Protein AF-0000000084576958 (afdb_homodimer)

Foldseek 3Di:
DWDKAKFFQQALQKCWVVLQQKFKFAAPCVPVVVPFAALRIKMKGAAADDAWTKIKHKAFADAWKKKKWWWFFAALQAAKKWKAKPNDIDTDGRPNDHGPHGPDIDTPDMDMRDHGGMMMMMMTQRGNDHSHRMDMTGMMMMIYQWAWDDKFFCPHPLKDAPPPDPPQWDFPPPPPSPDPQGFIQHLFKIKSFWWDFAQKKWWKHKDALQAFWKWKDKQRDIDDTRGTSHQDDQNPPGPPRDRPRPRGDIHIRIHDMHNGHDGTTMIMMIGQDGPDPRRRTHTTRMMTGTHHPPPPDPDDPPPPPPPPDDD/DWDKAKFFQQALQKCWVPLQQKFKFAAPCVPVVVPFDAQRIWMKGQQADDAWTKIKHKAFADAWKKKKWWWFFAALQAAKKWKAKPNDIDTDGRPNDHGPHGPDIDTPDMDMRDHGGMMMMMMTQRGDDRSHRMDMTGMMMMIYQWAWDDKFFCPHPLWDDPPPDPPLWDFCQPPPNPDRQRFTQHLWKIKSFWWDFAQKKWWKHKDAQQAFWKWKDKQRDIDDIRGTSHQDDQNPPGPPGDRPRPRGDIHIRIHDMHNGHDGTTMIMMIGQDGPDPRRRTHTTRMMTGTHHPPPPDPDDPPPPPPPDDDD

Structure (mmCIF, N/CA/C/O backbone):
data_AF-0000000084576958-model_v1
#
loop_
_entity.id
_entity.type
_entity.pdbx_description
1 polymer 'Uncharacterized protein'
#
loop_
_atom_site.group_PDB
_atom_site.id
_atom_site.type_symbol
_atom_site.label_atom_id
_atom_site.label_alt_id
_atom_site.label_comp_id
_atom_site.label_asym_id
_atom_site.label_entity_id
_atom_site.label_seq_id
_atom_site.pdbx_PDB_ins_code
_atom_site.Cartn_x
_atom_site.Cartn_y
_atom_site.Cartn_z
_atom_site.occupancy
_atom_site.B_iso_or_equiv
_atom_site.auth_seq_id
_atom_site.auth_comp_id
_atom_site.auth_asym_id
_atom_site.auth_atom_id
_atom_site.pdbx_PDB_model_num
ATOM 1 N N . MET A 1 1 ? 10.43 -6.953 -28.906 1 75 1 MET A N 1
ATOM 2 C CA . MET A 1 1 ? 9.852 -8.133 -28.266 1 75 1 MET A CA 1
ATOM 3 C C . MET A 1 1 ? 9.289 -7.777 -26.891 1 75 1 MET A C 1
ATOM 5 O O . MET A 1 1 ? 9.844 -6.934 -26.188 1 75 1 MET A O 1
ATOM 9 N N . PRO A 1 2 ? 8.117 -8.281 -26.594 1 83.69 2 PRO A N 1
ATOM 10 C CA . PRO A 1 2 ? 7.566 -7.992 -25.266 1 83.69 2 PRO A CA 1
ATOM 11 C C . PRO A 1 2 ? 8.492 -8.43 -24.141 1 83.69 2 PRO A C 1
ATOM 13 O O . PRO A 1 2 ? 9.312 -9.336 -24.312 1 83.69 2 PRO A O 1
ATOM 16 N N . VAL A 1 3 ? 8.508 -7.684 -23.172 1 89.81 3 VAL A N 1
ATOM 17 C CA . VAL A 1 3 ? 9.352 -8.031 -22.031 1 89.81 3 VAL A CA 1
ATOM 18 C C . VAL A 1 3 ? 8.555 -8.852 -21.016 1 89.81 3 VAL A C 1
ATOM 20 O O . VAL A 1 3 ? 7.359 -8.617 -20.828 1 89.81 3 VAL A O 1
ATOM 23 N N . ASN A 1 4 ? 9.227 -9.859 -20.469 1 92.62 4 ASN A N 1
ATOM 24 C CA . ASN A 1 4 ? 8.719 -10.641 -19.344 1 92.62 4 ASN A CA 1
ATOM 25 C C . ASN A 1 4 ? 9.391 -10.25 -18.031 1 92.62 4 ASN A C 1
ATOM 27 O O . ASN A 1 4 ? 10.617 -10.242 -17.938 1 92.62 4 ASN A O 1
ATOM 31 N N . VAL A 1 5 ? 8.57 -9.852 -17.078 1 94.5 5 VAL A N 1
ATOM 32 C CA . VAL A 1 5 ? 9.078 -9.469 -15.766 1 94.5 5 VAL A CA 1
ATOM 33 C C . VAL A 1 5 ? 8.695 -10.523 -14.734 1 94.5 5 VAL A C 1
ATOM 35 O O . VAL A 1 5 ? 7.52 -10.898 -14.625 1 94.5 5 VAL A O 1
ATOM 38 N N . THR A 1 6 ? 9.656 -10.984 -13.992 1 95.56 6 THR A N 1
ATOM 39 C CA . THR A 1 6 ? 9.43 -12.008 -12.977 1 95.56 6 THR A CA 1
ATOM 40 C C . THR A 1 6 ? 9.148 -11.367 -11.617 1 95.56 6 THR A C 1
ATOM 42 O O . THR A 1 6 ? 9.883 -10.477 -11.188 1 95.56 6 THR A O 1
ATOM 45 N N . VAL A 1 7 ? 8.07 -11.797 -10.992 1 96.06 7 VAL A N 1
ATOM 46 C CA . VAL A 1 7 ? 7.684 -11.398 -9.648 1 96.06 7 VAL A CA 1
ATOM 47 C C . VAL A 1 7 ? 7.836 -12.578 -8.688 1 96.06 7 VAL A C 1
ATOM 49 O O . VAL A 1 7 ? 7 -13.484 -8.672 1 96.06 7 VAL A O 1
ATOM 52 N N . SER A 1 8 ? 8.906 -12.555 -7.91 1 92.94 8 SER A N 1
ATOM 53 C CA . SER A 1 8 ? 9.125 -13.641 -6.957 1 92.94 8 SER A CA 1
ATOM 54 C C . SER A 1 8 ? 8.016 -13.68 -5.902 1 92.94 8 SER A C 1
ATOM 56 O O . SER A 1 8 ? 7.359 -12.672 -5.648 1 92.94 8 SER A O 1
ATOM 58 N N . HIS A 1 9 ? 7.883 -14.82 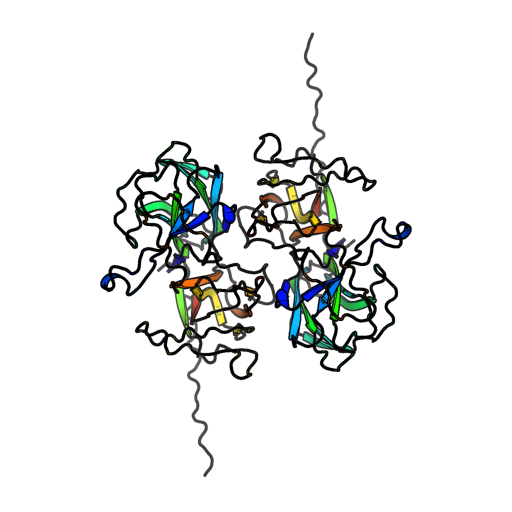-5.211 1 91.81 9 HIS A N 1
ATOM 59 C CA . HIS A 1 9 ? 6.879 -14.984 -4.164 1 91.81 9 HIS A CA 1
ATOM 60 C C . HIS A 1 9 ? 7.09 -13.984 -3.033 1 91.81 9 HIS A C 1
ATOM 62 O O . HIS A 1 9 ? 6.145 -13.648 -2.316 1 91.81 9 HIS A O 1
ATOM 68 N N . ALA A 1 10 ? 8.242 -13.477 -2.9 1 90.38 10 ALA A N 1
ATOM 69 C CA . ALA A 1 10 ? 8.57 -12.594 -1.784 1 90.38 10 ALA A CA 1
ATOM 70 C C . ALA A 1 10 ? 8.328 -11.133 -2.152 1 90.38 10 ALA A C 1
ATOM 72 O O . ALA A 1 10 ? 8.398 -10.25 -1.294 1 90.38 10 ALA A O 1
ATOM 73 N N . SER A 1 11 ? 8.062 -10.883 -3.418 1 93.94 11 SER A N 1
ATOM 74 C CA . SER A 1 11 ? 7.883 -9.508 -3.881 1 93.94 11 SER A CA 1
ATOM 75 C C . SER A 1 11 ? 6.707 -8.844 -3.176 1 93.94 11 SER A C 1
ATOM 77 O O . SER A 1 11 ? 5.66 -9.461 -2.973 1 93.94 11 SER A O 1
ATOM 79 N N . PRO A 1 12 ? 6.875 -7.539 -2.857 1 94.94 12 PRO A N 1
ATOM 80 C CA . PRO A 1 12 ? 5.75 -6.809 -2.262 1 94.94 12 PRO A CA 1
ATOM 81 C C . PRO A 1 12 ? 4.609 -6.574 -3.248 1 94.94 12 PRO A C 1
ATOM 83 O O . PRO A 1 12 ? 3.535 -6.109 -2.857 1 94.94 12 PRO A O 1
ATOM 86 N N . LEU A 1 13 ? 4.789 -6.898 -4.52 1 96.62 13 LEU A N 1
ATOM 87 C CA . LEU A 1 13 ? 3.754 -6.676 -5.52 1 96.62 13 LEU A CA 1
ATOM 88 C C . LEU A 1 13 ? 2.691 -7.77 -5.457 1 96.62 13 LEU A C 1
ATOM 90 O O . LEU A 1 13 ? 1.609 -7.621 -6.031 1 96.62 13 LEU A O 1
ATOM 94 N N . LEU A 1 14 ? 3.014 -8.883 -4.816 1 95.88 14 LEU A N 1
ATOM 95 C CA . LEU A 1 14 ? 2.004 -9.914 -4.59 1 95.88 14 LEU A CA 1
ATOM 96 C C . LEU A 1 14 ? 1.229 -9.641 -3.307 1 95.88 14 LEU A C 1
ATOM 98 O O . LEU A 1 14 ? 1.826 -9.422 -2.25 1 95.88 14 LEU A O 1
ATOM 102 N N . ASN A 1 15 ? -0.096 -9.625 -3.443 1 94.75 15 ASN A N 1
ATOM 103 C CA . ASN A 1 15 ? -0.963 -9.492 -2.277 1 94.75 15 ASN A CA 1
ATOM 104 C C . ASN A 1 15 ? -1.412 -10.844 -1.748 1 94.75 15 ASN A C 1
ATOM 106 O O . ASN A 1 15 ? -2.252 -11.508 -2.359 1 94.75 15 ASN A O 1
ATOM 110 N N . TYR A 1 16 ? -0.827 -11.289 -0.672 1 92.12 16 TYR A N 1
ATOM 111 C CA . TYR A 1 16 ? -1.307 -12.477 0.02 1 92.12 16 TYR A CA 1
ATOM 112 C C . TYR A 1 16 ? -2.449 -12.133 0.969 1 92.12 16 TYR A C 1
ATOM 114 O O . TYR A 1 16 ? -2.277 -11.336 1.895 1 92.12 16 TYR A O 1
ATOM 122 N N . ILE A 1 17 ? -3.555 -12.773 0.734 1 86.88 17 ILE A N 1
ATOM 123 C CA . ILE A 1 17 ? -4.758 -12.352 1.446 1 86.88 17 ILE A CA 1
ATOM 124 C C . ILE A 1 17 ? -5.414 -13.555 2.111 1 86.88 17 ILE A C 1
ATOM 126 O O . ILE A 1 17 ? -5.934 -14.445 1.428 1 86.88 17 ILE A O 1
ATOM 130 N N . PRO A 1 18 ? -5.59 -13.633 3.391 1 84.56 18 PRO A N 1
ATOM 131 C CA . PRO A 1 18 ? -4.812 -12.797 4.309 1 84.56 18 PRO A CA 1
ATOM 132 C C . PRO A 1 18 ? -3.352 -13.234 4.41 1 84.56 18 PRO A C 1
ATOM 134 O O . PRO A 1 18 ? -3.047 -14.422 4.238 1 84.56 18 PRO A O 1
ATOM 137 N N . ARG A 1 19 ? -2.535 -12.297 4.703 1 84.75 19 ARG A N 1
ATOM 138 C CA . ARG A 1 19 ? -1.103 -12.578 4.719 1 84.75 19 ARG A CA 1
ATOM 139 C C . ARG A 1 19 ? -0.768 -13.672 5.727 1 84.75 19 ARG A C 1
ATOM 141 O O . ARG A 1 19 ? 0.13 -14.484 5.488 1 84.75 19 ARG A O 1
ATOM 148 N N . ASN A 1 20 ? -1.471 -13.703 6.848 1 78.62 20 ASN A N 1
ATOM 149 C CA . ASN A 1 20 ? -1.123 -14.648 7.906 1 78.62 20 ASN A CA 1
ATOM 150 C C . ASN A 1 20 ? -1.58 -16.062 7.57 1 78.62 20 ASN A C 1
ATOM 152 O O . ASN A 1 20 ? -1.316 -17 8.328 1 78.62 20 ASN A O 1
ATOM 156 N N . ALA A 1 21 ? -2.266 -16.234 6.465 1 82 21 ALA A N 1
ATOM 157 C CA . ALA A 1 21 ? -2.631 -17.578 5.992 1 82 21 ALA A CA 1
ATOM 158 C C . ALA A 1 21 ? -1.498 -18.203 5.184 1 82 21 ALA A C 1
ATOM 160 O O . ALA A 1 21 ? -1.593 -19.359 4.762 1 82 21 ALA A O 1
ATOM 161 N N . TRP A 1 22 ? -0.49 -17.469 4.973 1 84.69 22 TRP A N 1
ATOM 162 C CA . TRP A 1 22 ? 0.632 -17.922 4.152 1 84.69 22 TRP A CA 1
ATOM 163 C C . TRP A 1 22 ? 1.929 -17.922 4.953 1 84.69 22 TRP A C 1
ATOM 165 O O . TRP A 1 22 ? 2.092 -17.125 5.883 1 84.69 22 TRP A O 1
ATOM 175 N N . PHE A 1 23 ? 2.844 -18.734 4.582 1 81.06 23 PHE A N 1
ATOM 176 C CA . PHE A 1 23 ? 4.168 -18.734 5.188 1 81.06 23 PHE A CA 1
ATOM 177 C C . PHE A 1 23 ? 5.242 -19.062 4.156 1 81.06 23 PHE A C 1
ATOM 179 O O . PHE A 1 23 ? 4.953 -19.688 3.129 1 81.06 23 PHE A O 1
ATOM 186 N N . THR A 1 24 ? 6.383 -18.609 4.363 1 80.94 24 THR A N 1
ATOM 187 C CA . THR A 1 24 ? 7.523 -18.875 3.496 1 80.94 24 THR A CA 1
ATOM 188 C C . THR A 1 24 ? 8.156 -20.219 3.838 1 80.94 24 THR A C 1
ATOM 190 O O . THR A 1 24 ? 8.336 -20.547 5.016 1 80.94 24 THR A O 1
ATOM 193 N N . VAL A 1 25 ? 8.359 -21 2.834 1 76.81 25 VAL A N 1
ATOM 194 C CA . VAL A 1 25 ? 9.102 -22.25 2.971 1 76.81 25 VAL A CA 1
ATOM 195 C C . VAL A 1 25 ? 10.469 -22.125 2.312 1 76.81 25 VAL A C 1
ATOM 197 O O . VAL A 1 25 ? 10.57 -21.719 1.151 1 76.81 25 VAL A O 1
ATOM 200 N N . SER A 1 26 ? 11.445 -22.281 3.158 1 68.69 26 SER A N 1
ATOM 201 C CA . SER A 1 26 ? 12.805 -22.25 2.631 1 68.69 26 SER A CA 1
ATOM 202 C C . SER A 1 26 ? 13.57 -23.516 2.986 1 68.69 26 SER A C 1
ATOM 204 O O . SER A 1 26 ? 13.211 -24.219 3.934 1 68.69 26 SER A O 1
ATOM 206 N N . GLY A 1 27 ? 14.273 -24.328 2.156 1 57.44 27 GLY A N 1
ATOM 207 C CA . GLY A 1 27 ? 14.945 -25.594 2.391 1 57.44 27 GLY A CA 1
ATOM 208 C C . GLY A 1 27 ? 16.234 -25.453 3.18 1 57.44 27 GLY A C 1
ATOM 209 O O . GLY A 1 27 ? 16.812 -24.359 3.252 1 57.44 27 GLY A O 1
ATOM 210 N N . PRO A 1 28 ? 16.453 -26.609 4.094 1 48.25 28 PRO A N 1
ATOM 211 C CA . PRO A 1 28 ? 17.781 -26.703 4.684 1 48.25 28 PRO A CA 1
ATOM 212 C C . PRO A 1 28 ? 18.906 -26.531 3.652 1 48.25 28 PRO A C 1
ATOM 214 O O . PRO A 1 28 ? 18.734 -26.906 2.488 1 48.25 28 PRO A O 1
ATOM 217 N N . LEU A 1 29 ? 19.734 -25.453 3.91 1 44.41 29 LEU A N 1
ATOM 218 C CA . LEU A 1 29 ? 21.016 -25.406 3.229 1 44.41 29 LEU A CA 1
ATOM 219 C C . LEU A 1 29 ? 21.75 -26.734 3.34 1 44.41 29 LEU A C 1
ATOM 221 O O . LEU A 1 29 ? 22.953 -26.812 3.094 1 44.41 29 LEU A O 1
ATOM 225 N N . ASP A 1 30 ? 21.141 -27.703 3.842 1 39.72 30 ASP A N 1
ATOM 226 C CA . ASP A 1 30 ? 22.094 -28.797 4.039 1 39.72 30 ASP A CA 1
ATOM 227 C C . ASP A 1 30 ? 22.766 -29.188 2.725 1 39.72 30 ASP A C 1
ATOM 229 O O . ASP A 1 30 ? 23.719 -29.969 2.715 1 39.72 30 ASP A O 1
ATOM 233 N N . GLU A 1 31 ? 22.234 -29.469 1.744 1 36.69 31 GLU A N 1
ATOM 234 C CA . GLU A 1 31 ? 23.109 -29.781 0.626 1 36.69 31 GLU A CA 1
ATOM 235 C C . GLU A 1 31 ? 23.703 -28.531 -0.003 1 36.69 31 GLU A C 1
ATOM 237 O O . GLU A 1 31 ? 23 -27.812 -0.731 1 36.69 31 GLU A O 1
ATOM 242 N N . PRO A 1 32 ? 24.859 -28.078 0.489 1 38.81 32 PRO A N 1
ATOM 243 C CA . PRO A 1 32 ? 25.672 -26.906 0.122 1 38.81 32 PRO A CA 1
ATOM 244 C C . PRO A 1 32 ? 25.609 -26.594 -1.372 1 38.81 32 PRO A C 1
ATOM 246 O O . PRO A 1 32 ? 25.859 -25.453 -1.778 1 38.81 32 PRO A O 1
ATOM 249 N N . GLU A 1 33 ? 25.906 -27.656 -2.111 1 34.97 33 GLU A N 1
ATOM 250 C CA . GLU A 1 33 ? 26.234 -27.453 -3.52 1 34.97 33 GLU A CA 1
ATOM 251 C C . GLU A 1 33 ? 25.078 -26.766 -4.254 1 34.97 33 GLU A C 1
ATOM 253 O O . GLU A 1 33 ? 25.25 -26.312 -5.387 1 34.97 33 GLU A O 1
ATOM 258 N N . LEU A 1 34 ? 24.047 -27.172 -3.939 1 34.09 34 LEU A N 1
ATOM 259 C CA . LEU A 1 34 ? 22.984 -26.703 -4.82 1 34.09 34 LEU A CA 1
ATOM 260 C C . LEU A 1 34 ? 22.547 -25.297 -4.434 1 34.09 34 LEU A C 1
ATOM 262 O O . LEU A 1 34 ? 21.625 -24.734 -5.039 1 34.09 34 LEU A O 1
ATOM 266 N N . PHE A 1 35 ? 23.094 -24.781 -3.369 1 35.25 35 PHE A N 1
ATOM 267 C CA . PHE A 1 35 ? 22.469 -23.578 -2.822 1 35.25 35 PHE A CA 1
ATOM 268 C C . PHE A 1 35 ? 22.875 -22.344 -3.602 1 35.25 35 PHE A C 1
ATOM 270 O O . PHE A 1 35 ? 22.844 -21.219 -3.076 1 35.25 35 PHE A O 1
ATOM 277 N N . VAL A 1 36 ? 23.812 -22.516 -4.445 1 33.06 36 VAL A N 1
ATOM 278 C CA . VAL A 1 36 ? 24.219 -21.219 -4.98 1 33.06 36 VAL A CA 1
ATOM 279 C C . VAL A 1 36 ? 23 -20.312 -5.078 1 33.06 36 VAL A C 1
ATOM 281 O O . VAL A 1 36 ? 23.047 -19.156 -4.648 1 33.06 36 VAL A O 1
ATOM 284 N N . PHE A 1 37 ? 22.547 -20.25 -6.32 1 32.5 37 PHE A N 1
ATOM 285 C CA . PHE A 1 37 ? 21.875 -19.109 -6.914 1 32.5 37 PHE A CA 1
ATOM 286 C C . PHE A 1 37 ? 20.531 -18.859 -6.246 1 32.5 37 PHE A C 1
ATOM 288 O O . PHE A 1 37 ? 20.234 -17.734 -5.84 1 32.5 37 PHE A O 1
ATOM 295 N N . SER A 1 38 ? 19.5 -19.641 -6.871 1 39.19 38 SER A N 1
ATOM 296 C CA . SER A 1 38 ? 18.141 -19.188 -7.172 1 39.19 38 SER A CA 1
ATOM 297 C C . SER A 1 38 ? 17.312 -19.031 -5.898 1 39.19 38 SER A C 1
ATOM 299 O O . SER A 1 38 ? 17.719 -19.484 -4.828 1 39.19 38 SER A O 1
ATOM 301 N N . ASN A 1 39 ? 15.844 -18.781 -6.234 1 49.56 39 ASN A N 1
ATOM 302 C CA . ASN A 1 39 ? 14.492 -18.656 -5.691 1 49.56 39 ASN A CA 1
ATOM 303 C C . ASN A 1 39 ? 14.148 -19.828 -4.781 1 49.56 39 ASN A C 1
ATOM 305 O O . ASN A 1 39 ? 13.422 -20.75 -5.184 1 49.56 39 ASN A O 1
ATOM 309 N N . THR A 1 40 ? 14.945 -20.047 -3.77 1 62.09 40 THR A N 1
ATOM 310 C CA . THR A 1 40 ? 14.938 -21.219 -2.908 1 62.09 40 THR A CA 1
ATOM 311 C C . THR A 1 40 ? 13.789 -21.156 -1.902 1 62.09 40 THR A C 1
ATOM 313 O O . THR A 1 40 ? 13.852 -21.781 -0.84 1 62.09 40 THR A O 1
ATOM 316 N N . SER A 1 41 ? 13.023 -20.328 -2.16 1 78.06 41 SER A N 1
ATOM 317 C CA . SER A 1 41 ? 11.883 -20.281 -1.252 1 78.06 41 SER A CA 1
ATOM 318 C C . SER A 1 41 ? 10.578 -20.109 -2.016 1 78.06 41 SER A C 1
ATOM 320 O O . SER A 1 41 ? 10.586 -19.797 -3.207 1 78.06 41 SER A O 1
ATOM 322 N N . PHE A 1 42 ? 9.578 -20.516 -1.429 1 84.56 42 PHE A N 1
ATOM 323 C CA . PHE A 1 42 ? 8.227 -20.312 -1.941 1 84.56 42 PHE A CA 1
ATOM 324 C C . PHE A 1 42 ? 7.25 -20.031 -0.804 1 84.56 42 PHE A C 1
ATOM 326 O O . PHE A 1 42 ? 7.609 -20.141 0.37 1 84.56 42 PHE A O 1
ATOM 333 N N . HIS A 1 43 ? 6.086 -19.578 -1.16 1 88.19 43 HIS A N 1
ATOM 334 C CA . HIS A 1 43 ? 5.016 -19.453 -0.176 1 88.19 43 HIS A CA 1
ATOM 335 C C . HIS A 1 43 ? 4.043 -20.625 -0.268 1 88.19 43 HIS A C 1
ATOM 337 O O . HIS A 1 43 ? 3.74 -21.094 -1.364 1 88.19 43 HIS A O 1
ATOM 343 N N . ALA A 1 44 ? 3.607 -21.031 0.89 1 86.25 44 ALA A N 1
ATOM 344 C CA . ALA A 1 44 ? 2.582 -22.078 0.986 1 86.25 44 ALA A CA 1
ATOM 345 C C . ALA A 1 44 ? 1.479 -21.656 1.956 1 86.25 44 ALA A C 1
ATOM 347 O O . ALA A 1 44 ? 1.725 -20.922 2.91 1 86.25 44 ALA A O 1
ATOM 348 N N . THR A 1 45 ? 0.279 -22.125 1.608 1 85.88 45 THR A N 1
ATOM 349 C CA . THR A 1 45 ? -0.799 -21.906 2.566 1 85.88 45 THR A CA 1
ATOM 350 C C . THR A 1 45 ? -0.611 -22.781 3.803 1 85.88 45 THR A C 1
ATOM 352 O O . THR A 1 45 ? -0.02 -23.859 3.723 1 85.88 45 THR A O 1
ATOM 355 N N . ASN A 1 46 ? -1.096 -22.25 4.918 1 72.5 46 ASN A N 1
ATOM 356 C CA . ASN A 1 46 ? -1.048 -23.031 6.145 1 72.5 46 ASN A CA 1
ATOM 357 C C . ASN A 1 46 ? -2.125 -24.125 6.156 1 72.5 46 ASN A C 1
ATOM 359 O O . ASN A 1 46 ? -3.131 -24 5.449 1 72.5 46 ASN A O 1
ATOM 363 N N . GLY A 1 47 ? -1.601 -25.5 6.215 1 54.91 47 GLY A N 1
ATOM 364 C CA . GLY A 1 47 ? -2.441 -26.688 6.156 1 54.91 47 GLY A CA 1
ATOM 365 C C . GLY A 1 47 ? -3.918 -26.391 6.316 1 54.91 47 GLY A C 1
ATOM 366 O O . GLY A 1 47 ? -4.691 -26.516 5.363 1 54.91 47 GLY A O 1
ATOM 367 N N . THR A 1 48 ? -4.461 -26.75 7.578 1 46.75 48 THR A N 1
ATOM 368 C CA . THR A 1 48 ? -5.859 -26.906 7.953 1 46.75 48 THR A CA 1
ATOM 369 C C . THR A 1 48 ? -6.66 -25.656 7.59 1 46.75 48 THR A C 1
ATOM 371 O O . THR A 1 48 ? -7.844 -25.75 7.262 1 46.75 48 THR A O 1
ATOM 374 N N . SER A 1 49 ? -6.227 -24.594 8.086 1 44.94 49 SER A N 1
ATOM 375 C CA . SER A 1 49 ? -7.176 -23.594 8.555 1 44.94 49 SER A CA 1
ATOM 376 C C . SER A 1 49 ? -7.477 -22.562 7.465 1 44.94 49 SER A C 1
ATOM 378 O O . SER A 1 49 ? -8.375 -21.734 7.617 1 44.94 49 SER A O 1
ATOM 380 N N . ARG A 1 50 ? -6.918 -22.203 6.402 1 53.03 50 ARG A N 1
ATOM 381 C CA . ARG A 1 50 ? -7.586 -20.938 6.09 1 53.03 50 ARG A CA 1
ATOM 382 C C . ARG A 1 50 ? -8.109 -20.938 4.66 1 53.03 50 ARG A C 1
ATOM 384 O O . ARG A 1 50 ? -7.352 -20.719 3.713 1 53.03 50 ARG A O 1
ATOM 391 N N . ALA A 1 51 ? -9.18 -21.75 4.551 1 58.47 51 ALA A N 1
ATOM 392 C CA . ALA A 1 51 ? -10.125 -21.688 3.438 1 58.47 51 ALA A CA 1
ATOM 393 C C . ALA A 1 51 ? -10.219 -20.266 2.879 1 58.47 51 ALA A C 1
ATOM 395 O O . ALA A 1 51 ? -10.352 -19.297 3.637 1 58.47 51 ALA A O 1
ATOM 396 N N . ASN A 1 52 ? -9.789 -20.234 1.534 1 77.56 52 ASN A N 1
ATOM 397 C CA . ASN A 1 52 ? -10.031 -19.094 0.65 1 77.56 52 ASN A CA 1
ATOM 398 C C . ASN A 1 52 ? -8.852 -18.125 0.659 1 77.56 52 ASN A C 1
ATOM 400 O O . ASN A 1 52 ? -8.984 -16.984 0.212 1 77.56 52 ASN A O 1
ATOM 404 N N . ALA A 1 53 ? -7.629 -18.703 1.287 1 85.81 53 ALA A N 1
ATOM 405 C CA . ALA A 1 53 ? -6.449 -17.859 1.131 1 85.81 53 ALA A CA 1
ATOM 406 C C . ALA A 1 53 ? -6.176 -17.562 -0.342 1 85.81 53 ALA A C 1
ATOM 408 O O . ALA A 1 53 ? -6.316 -18.438 -1.194 1 85.81 53 ALA A O 1
ATOM 409 N N . SER A 1 54 ? -5.828 -16.359 -0.607 1 90.81 54 SER A N 1
ATOM 410 C CA . SER A 1 54 ? -5.641 -15.984 -2.002 1 90.81 54 SER A CA 1
ATOM 411 C C . SER A 1 54 ? -4.383 -15.141 -2.18 1 90.81 54 SER A C 1
ATOM 413 O O . SER A 1 54 ? -3.84 -14.609 -1.207 1 90.81 54 SER A O 1
ATOM 415 N N . VAL A 1 55 ? -3.834 -15.148 -3.283 1 93.88 55 VAL A N 1
ATOM 416 C CA . VAL A 1 55 ? -2.795 -14.219 -3.713 1 93.88 55 VAL A CA 1
ATOM 417 C C . VAL A 1 55 ? -3.248 -13.484 -4.973 1 93.88 55 VAL A C 1
ATOM 419 O O . VAL A 1 55 ? -3.809 -14.094 -5.887 1 93.88 55 VAL A O 1
ATOM 422 N N . ALA A 1 56 ? -3.15 -12.18 -4.992 1 95.38 56 ALA A N 1
ATOM 423 C CA . ALA A 1 56 ? -3.611 -11.352 -6.109 1 95.38 56 ALA A CA 1
ATOM 424 C C . ALA A 1 56 ? -2.484 -10.477 -6.645 1 95.38 56 ALA A C 1
ATOM 426 O O . ALA A 1 56 ? -1.591 -10.078 -5.895 1 95.38 56 ALA A O 1
ATOM 427 N N . PHE A 1 57 ? -2.512 -10.195 -7.922 1 96.94 57 PHE A N 1
ATOM 428 C CA . PHE A 1 57 ? -1.553 -9.367 -8.633 1 96.94 57 PHE A CA 1
ATOM 429 C C . PHE A 1 57 ? -2.229 -8.625 -9.781 1 96.94 57 PHE A C 1
ATOM 431 O O . PHE A 1 57 ? -3.062 -9.188 -10.492 1 96.94 57 PHE A O 1
ATOM 438 N N . SER A 1 58 ? -1.92 -7.332 -9.906 1 95.81 58 SER A N 1
ATOM 439 C CA . SER A 1 58 ? -2.412 -6.555 -11.031 1 95.81 58 SER A CA 1
ATOM 440 C C . SER A 1 58 ? -1.263 -5.957 -11.836 1 95.81 58 SER A C 1
ATOM 442 O O . SER A 1 58 ? -0.217 -5.621 -11.281 1 95.81 58 SER A O 1
ATOM 444 N N . TRP A 1 59 ? -1.471 -5.891 -13.102 1 93.38 59 TRP A N 1
ATOM 445 C CA . TRP A 1 59 ? -0.489 -5.27 -13.984 1 93.38 59 TRP A CA 1
ATOM 446 C C . TRP A 1 59 ? -1.166 -4.652 -15.203 1 93.38 59 TRP A C 1
ATOM 448 O O . TRP A 1 59 ? -2.34 -4.918 -15.469 1 93.38 59 TRP A O 1
ATOM 458 N N . TRP A 1 60 ? -0.44 -3.746 -15.789 1 88.62 60 TRP A N 1
ATOM 459 C CA . TRP A 1 60 ? -0.91 -3.152 -17.031 1 88.62 60 TRP A CA 1
ATOM 460 C C . TRP A 1 60 ? -0.347 -3.898 -18.25 1 88.62 60 TRP A C 1
ATOM 462 O O . TRP A 1 60 ? 0.872 -4.008 -18.391 1 88.62 60 TRP A O 1
ATOM 472 N N . GLY A 1 61 ? -1.304 -4.543 -18.969 1 82.19 61 GLY A N 1
ATOM 473 C CA . GLY A 1 61 ? -0.928 -5.117 -20.25 1 82.19 61 GLY A CA 1
ATOM 474 C C . GLY A 1 61 ? -0.927 -4.105 -21.375 1 82.19 61 GLY A C 1
ATOM 475 O O . GLY A 1 61 ? -1.901 -3.371 -21.562 1 82.19 61 GLY A O 1
ATOM 476 N N . THR A 1 62 ? 0.124 -3.949 -22.016 1 67.81 62 THR A N 1
ATOM 477 C CA . THR A 1 62 ? 0.243 -2.953 -23.078 1 67.81 62 THR A CA 1
ATOM 478 C C . THR A 1 62 ? -0.333 -3.486 -24.391 1 67.81 62 THR A C 1
ATOM 480 O O . THR A 1 62 ? -0.86 -4.598 -24.438 1 67.81 62 THR A O 1
ATOM 483 N N . VAL A 1 63 ? -0.213 -2.885 -25.5 1 61.41 63 VAL A N 1
ATOM 484 C CA . VAL A 1 63 ? -0.931 -2.781 -26.766 1 61.41 63 VAL A CA 1
ATOM 485 C C . VAL A 1 63 ? -1.088 -4.168 -27.375 1 61.41 63 VAL A C 1
ATOM 487 O O . VAL A 1 63 ? -2.129 -4.48 -27.969 1 61.41 63 VAL A O 1
ATOM 490 N N . SER A 1 64 ? -0.136 -4.91 -27.375 1 60.94 64 SER A N 1
ATOM 491 C CA . SER A 1 64 ? -0.35 -6.02 -28.297 1 60.94 64 SER A CA 1
ATOM 492 C C . SER A 1 64 ? -0.302 -7.359 -27.578 1 60.94 64 SER A C 1
ATOM 494 O O . SER A 1 64 ? -0.882 -8.344 -28.031 1 60.94 64 SER A O 1
ATOM 496 N N . HIS A 1 65 ? 0.315 -7.352 -26.531 1 68.56 65 HIS A N 1
ATOM 497 C CA . HIS A 1 65 ? 0.484 -8.656 -25.922 1 68.56 65 HIS A CA 1
ATOM 498 C C . HIS A 1 65 ? 0.598 -8.539 -24.406 1 68.56 65 HIS A C 1
ATOM 500 O O . HIS A 1 65 ? 1.352 -7.703 -23.891 1 68.56 65 HIS A O 1
ATOM 506 N N . ALA A 1 66 ? -0.39 -9.031 -23.766 1 82.19 66 ALA A N 1
ATOM 507 C CA . ALA A 1 66 ? -0.273 -9.203 -22.328 1 82.19 66 ALA A CA 1
ATOM 508 C C . ALA A 1 66 ? -0.482 -10.664 -21.922 1 82.19 66 ALA A C 1
ATOM 510 O O . ALA A 1 66 ? -1.262 -11.375 -22.562 1 82.19 66 ALA A O 1
ATOM 511 N N . GLY A 1 67 ? 0.431 -11.117 -21.094 1 93.19 67 GLY A N 1
ATOM 512 C CA . GLY A 1 67 ? 0.336 -12.477 -20.578 1 93.19 67 GLY A CA 1
ATOM 513 C C . GLY A 1 67 ? 0.766 -12.602 -19.125 1 93.19 67 GLY A C 1
ATOM 514 O O . GLY A 1 67 ? 1.338 -11.664 -18.562 1 93.19 67 GLY A O 1
ATOM 515 N N . VAL A 1 68 ? 0.37 -13.672 -18.562 1 96 68 VAL A N 1
ATOM 516 C CA . VAL A 1 68 ? 0.739 -13.969 -17.188 1 96 68 VAL A CA 1
ATOM 517 C C . VAL A 1 68 ? 0.939 -15.469 -17.016 1 96 68 VAL A C 1
ATOM 519 O O . VAL A 1 68 ? 0.204 -16.266 -17.594 1 96 68 VAL A O 1
ATOM 522 N N . TRP A 1 69 ? 1.963 -15.875 -16.312 1 96.19 69 TRP A N 1
ATOM 523 C CA . TRP A 1 69 ? 2.297 -17.25 -15.961 1 96.19 69 TRP A CA 1
ATOM 524 C C . TRP A 1 69 ? 2.555 -17.375 -14.461 1 96.19 69 TRP A C 1
ATOM 526 O O . TRP A 1 69 ? 3.395 -16.672 -13.906 1 96.19 69 TRP A O 1
ATOM 536 N N . LEU A 1 70 ? 1.79 -18.203 -13.867 1 96.06 70 LEU A N 1
ATOM 537 C CA . LEU A 1 70 ? 1.912 -18.438 -12.438 1 96.06 70 LEU A CA 1
ATOM 538 C C . LEU A 1 70 ? 2.545 -19.797 -12.156 1 96.06 70 LEU A C 1
ATOM 540 O O . LEU A 1 70 ? 2.139 -20.812 -12.734 1 96.06 70 LEU A O 1
ATOM 544 N N . TYR A 1 71 ? 3.504 -19.797 -11.219 1 93.5 71 TYR A N 1
ATOM 545 C CA . TYR A 1 71 ? 4.234 -21.016 -10.914 1 93.5 71 TYR A CA 1
ATOM 546 C C . TYR A 1 71 ? 4.168 -21.344 -9.422 1 93.5 71 TYR A C 1
ATOM 548 O O . TYR A 1 71 ? 4.219 -20.438 -8.586 1 93.5 71 TYR A O 1
ATOM 556 N N . GLY A 1 72 ? 4.023 -22.625 -9.102 1 90.88 72 GLY A N 1
ATOM 557 C CA . GLY A 1 72 ? 4.094 -23.141 -7.746 1 90.88 72 GLY A CA 1
ATOM 558 C C . GLY A 1 72 ? 4.953 -24.375 -7.625 1 90.88 72 GLY A C 1
ATOM 559 O O . GLY A 1 72 ? 5.363 -24.953 -8.633 1 90.88 72 GLY A O 1
ATOM 560 N N . ILE A 1 73 ? 5.266 -24.688 -6.363 1 84.75 73 ILE A N 1
ATOM 561 C CA . ILE A 1 73 ? 6.023 -25.891 -6.086 1 84.75 73 ILE A CA 1
ATOM 562 C C . ILE A 1 73 ? 5.062 -27.062 -5.867 1 84.75 73 ILE A C 1
ATOM 564 O O . ILE A 1 73 ? 4.18 -27 -5.008 1 84.75 73 ILE A O 1
ATOM 568 N N . PRO A 1 74 ? 5.219 -28.078 -6.672 1 83.62 74 PRO A N 1
ATOM 569 C CA . PRO A 1 74 ? 4.363 -29.25 -6.426 1 83.62 74 PRO A CA 1
ATOM 570 C C . PRO A 1 74 ? 4.68 -29.938 -5.102 1 83.62 74 PRO A C 1
ATOM 572 O O . PRO A 1 74 ? 5.848 -30.172 -4.781 1 83.62 74 PRO A O 1
ATOM 575 N N . LEU A 1 75 ? 3.691 -30.172 -4.355 1 82.25 75 LEU A N 1
ATOM 576 C CA . LEU A 1 75 ? 3.779 -30.922 -3.111 1 82.25 75 LEU A CA 1
ATOM 577 C C . LEU A 1 75 ? 2.799 -32.094 -3.115 1 82.25 75 LEU A C 1
ATOM 579 O O . LEU A 1 75 ? 1.796 -32.062 -3.832 1 82.25 75 LEU A O 1
ATOM 583 N N . THR A 1 76 ? 3.162 -33.125 -2.309 1 81.56 76 THR A N 1
ATOM 584 C CA . THR A 1 76 ? 2.275 -34.281 -2.193 1 81.56 76 THR A CA 1
ATOM 585 C C . THR A 1 76 ? 0.898 -33.875 -1.691 1 81.56 76 THR A C 1
ATOM 587 O O . THR A 1 76 ? -0.114 -34.469 -2.059 1 81.56 76 THR A O 1
ATOM 590 N N . ASP A 1 77 ? 0.815 -32.75 -0.924 1 82.06 77 ASP A N 1
ATOM 591 C CA . ASP A 1 77 ? -0.454 -32.312 -0.347 1 82.06 77 ASP A CA 1
ATOM 592 C C . ASP A 1 77 ? -1.016 -31.125 -1.101 1 82.06 77 ASP A C 1
ATOM 594 O O . ASP A 1 77 ? -1.924 -30.453 -0.612 1 82.06 77 ASP A O 1
ATOM 598 N N . SER A 1 78 ? -0.534 -30.875 -2.305 1 84.69 78 SER A N 1
ATOM 599 C CA . SER A 1 78 ? -1.117 -29.812 -3.121 1 84.69 78 SER A CA 1
ATOM 600 C C . SER A 1 78 ? -2.566 -30.125 -3.48 1 84.69 78 SER A C 1
ATOM 602 O O . SER A 1 78 ? -2.898 -31.266 -3.801 1 84.69 78 SER A O 1
ATOM 604 N N . GLY A 1 79 ? -3.375 -29.156 -3.357 1 86.56 79 GLY A N 1
ATOM 605 C CA . GLY A 1 79 ? -4.797 -29.359 -3.586 1 86.56 79 GLY A CA 1
ATOM 606 C C . GLY A 1 79 ? -5.359 -28.484 -4.684 1 86.56 79 GLY A C 1
ATOM 607 O O . GLY A 1 79 ? -4.609 -27.844 -5.426 1 86.56 79 GLY A O 1
ATOM 608 N N . GLN A 1 80 ? -6.672 -28.578 -4.766 1 89.44 80 GLN A N 1
ATOM 609 C CA . GLN A 1 80 ? -7.406 -27.797 -5.758 1 89.44 80 GLN A CA 1
ATOM 610 C C . GLN A 1 80 ? -7.305 -26.312 -5.477 1 89.44 80 GLN A C 1
ATOM 612 O O . GLN A 1 80 ? -7.188 -25.891 -4.32 1 89.44 80 GLN A O 1
ATOM 617 N N . TYR A 1 81 ? -7.285 -25.516 -6.531 1 91.81 81 TYR A N 1
ATOM 618 C CA . TYR A 1 81 ? -7.312 -24.062 -6.414 1 91.81 81 TYR A CA 1
ATOM 619 C C . TYR A 1 81 ? -8.133 -23.438 -7.535 1 91.81 81 TYR A C 1
ATOM 621 O O . TYR A 1 81 ? -8.523 -24.125 -8.484 1 91.81 81 TYR A O 1
ATOM 629 N N . ASN A 1 82 ? -8.523 -22.234 -7.324 1 93.25 82 ASN A N 1
ATOM 630 C CA . ASN A 1 82 ? -9.266 -21.438 -8.289 1 93.25 82 ASN A CA 1
ATOM 631 C C . ASN A 1 82 ? -8.453 -20.25 -8.781 1 93.25 82 ASN A C 1
ATOM 633 O O . ASN A 1 82 ? -7.703 -19.641 -8.008 1 93.25 82 ASN A O 1
ATOM 637 N N . VAL A 1 83 ? -8.5 -19.984 -10.062 1 95.75 83 VAL A N 1
ATOM 638 C CA . VAL A 1 83 ? -7.867 -18.797 -10.609 1 95.75 83 VAL A CA 1
ATOM 639 C C . VAL A 1 83 ? -8.93 -17.859 -11.18 1 95.75 83 VAL A C 1
ATOM 641 O O . VAL A 1 83 ? -9.82 -18.281 -11.914 1 95.75 83 VAL A O 1
ATOM 644 N N . VAL A 1 84 ? -8.906 -16.625 -10.773 1 94.69 84 VAL A N 1
ATOM 645 C CA . VAL A 1 84 ? -9.75 -15.578 -11.336 1 94.69 84 VAL A CA 1
ATOM 646 C C . VAL A 1 84 ? -8.891 -14.594 -12.117 1 94.69 84 VAL A C 1
ATOM 648 O O . VAL A 1 84 ? -8.008 -13.938 -11.555 1 94.69 84 VAL A O 1
ATOM 651 N N . LEU A 1 85 ? -9.055 -14.547 -13.453 1 95.31 85 LEU A N 1
ATOM 652 C CA . LEU A 1 85 ? -8.383 -13.578 -14.305 1 95.31 85 LEU A CA 1
ATOM 653 C C . LEU A 1 85 ? -9.375 -12.57 -14.883 1 95.31 85 LEU A C 1
ATOM 655 O O . LEU A 1 85 ? -10.234 -12.938 -15.68 1 95.31 85 LEU A O 1
ATOM 659 N N . ASP A 1 86 ? -9.211 -11.344 -14.477 1 91.19 86 ASP A N 1
ATOM 660 C CA . ASP A 1 86 ? -10.086 -10.266 -14.938 1 91.19 86 ASP A CA 1
ATOM 661 C C . ASP A 1 86 ? -11.562 -10.641 -14.75 1 91.19 86 ASP A C 1
ATOM 663 O O . ASP A 1 86 ? -12.367 -10.477 -15.672 1 91.19 86 ASP A O 1
ATOM 667 N N . GLY A 1 87 ? -11.844 -11.258 -13.617 1 88 87 GLY A N 1
ATOM 668 C CA . GLY A 1 87 ? -13.219 -11.562 -13.258 1 88 87 GLY A CA 1
ATOM 669 C C . GLY A 1 87 ? -13.672 -12.93 -13.742 1 88 87 GLY A C 1
ATOM 670 O O . GLY A 1 87 ? -14.719 -13.43 -13.32 1 88 87 GLY A O 1
ATOM 671 N N . THR A 1 88 ? -12.953 -13.555 -14.602 1 92.06 88 THR A N 1
ATOM 672 C CA . THR A 1 88 ? -13.297 -14.883 -15.094 1 92.06 88 THR A CA 1
ATOM 673 C C . THR A 1 88 ? -12.656 -15.969 -14.234 1 92.06 88 THR A C 1
ATOM 675 O O . THR A 1 88 ? -11.438 -16 -14.07 1 92.06 88 THR A O 1
ATOM 678 N N . SER A 1 89 ? -13.508 -16.875 -13.805 1 94.75 89 SER A N 1
ATOM 679 C CA . SER A 1 89 ? -13.086 -17.875 -12.828 1 94.75 89 SER A CA 1
ATOM 680 C C . SER A 1 89 ? -12.867 -19.234 -13.492 1 94.75 89 SER A C 1
ATOM 682 O O . SER A 1 89 ? -13.633 -19.625 -14.375 1 94.75 89 SER A O 1
ATOM 684 N N . GLN A 1 90 ? -11.82 -19.906 -13.102 1 95.56 90 GLN A N 1
ATOM 685 C CA . GLN A 1 90 ? -11.508 -21.266 -13.531 1 95.56 90 GLN A CA 1
ATOM 686 C C . GLN A 1 90 ? -11.039 -22.125 -12.359 1 95.56 90 GLN A C 1
ATOM 688 O O . GLN A 1 90 ? -10.109 -21.75 -11.641 1 95.56 90 GLN A O 1
ATOM 693 N N . ASP A 1 91 ? -11.695 -23.25 -12.203 1 93.94 91 ASP A N 1
ATOM 694 C CA . ASP A 1 91 ? -11.227 -24.219 -11.203 1 93.94 91 ASP A CA 1
ATOM 695 C C . ASP A 1 91 ? -10.141 -25.109 -11.781 1 93.94 91 ASP A C 1
ATOM 697 O O . ASP A 1 91 ? -10.273 -25.641 -12.891 1 93.94 91 ASP A O 1
ATOM 701 N N . LEU A 1 92 ? -9.094 -25.203 -11.055 1 92.38 92 LEU A N 1
ATOM 702 C CA . LEU A 1 92 ? -7.969 -26.031 -11.508 1 92.38 92 LEU A CA 1
ATOM 703 C C . LEU A 1 92 ? -7.602 -27.062 -10.453 1 92.38 92 LEU A C 1
ATOM 705 O O . LEU A 1 92 ? -7.75 -26.828 -9.258 1 92.38 92 LEU A O 1
ATOM 709 N N . ARG A 1 93 ? -7.281 -28.203 -10.93 1 82.19 93 ARG A N 1
ATOM 710 C CA . ARG A 1 93 ? -6.914 -29.297 -10.031 1 82.19 93 ARG A CA 1
ATOM 711 C C . ARG A 1 93 ? -5.441 -29.219 -9.648 1 82.19 93 ARG A C 1
ATOM 713 O O . ARG A 1 93 ? -4.598 -28.859 -10.469 1 82.19 93 ARG A O 1
ATOM 720 N N . GLY A 1 94 ? -5.223 -28.922 -8.438 1 70.88 94 GLY A N 1
ATOM 721 C CA . GLY A 1 94 ? -3.83 -29.062 -8.047 1 70.88 94 GLY A CA 1
ATOM 722 C C . GLY A 1 94 ? -3.277 -30.453 -8.312 1 70.88 94 GLY A C 1
ATOM 723 O O . GLY A 1 94 ? -4.039 -31.406 -8.453 1 70.88 94 GLY A O 1
ATOM 724 N N . PHE A 1 95 ? -2.143 -30.578 -9.062 1 61.34 95 PHE A N 1
ATOM 725 C CA . PHE A 1 95 ? -1.576 -31.922 -9.211 1 61.34 95 PHE A CA 1
ATOM 726 C C . PHE A 1 95 ? -0.818 -32.312 -7.957 1 61.34 95 PHE A C 1
ATOM 728 O O . PHE A 1 95 ? 0.126 -31.656 -7.547 1 61.34 95 PHE A O 1
ATOM 735 N N . PRO A 1 96 ? -1.594 -33.281 -7.102 1 62.06 96 PRO A N 1
ATOM 736 C CA . PRO A 1 96 ? -0.662 -33.812 -6.121 1 62.06 96 PRO A CA 1
ATOM 737 C C . PRO A 1 96 ? 0.617 -34.375 -6.762 1 62.06 96 PRO A C 1
ATOM 739 O O . PRO A 1 96 ? 0.561 -35.031 -7.793 1 62.06 96 PRO A O 1
ATOM 742 N N . GLY A 1 97 ? 1.634 -33.562 -6.863 1 64.88 97 GLY A N 1
ATOM 743 C CA . GLY A 1 97 ? 2.887 -34.062 -7.41 1 64.88 97 GLY A CA 1
ATOM 744 C C . GLY A 1 97 ? 3.953 -34.281 -6.352 1 64.88 97 GLY A C 1
ATOM 745 O O . GLY A 1 97 ? 3.74 -33.969 -5.176 1 64.88 97 GLY A O 1
ATOM 746 N N . GLU A 1 98 ? 4.91 -35.094 -6.766 1 66.75 98 GLU A N 1
ATOM 747 C CA . GLU A 1 98 ? 6.082 -35.281 -5.914 1 66.75 98 GLU A CA 1
ATOM 748 C C . GLU A 1 98 ? 6.934 -34.031 -5.859 1 66.75 98 GLU A C 1
ATOM 750 O O . GLU A 1 98 ? 7.094 -33.312 -6.871 1 66.75 98 GLU A O 1
ATOM 755 N N . PHE A 1 99 ? 7.152 -33.656 -4.66 1 67.94 99 PHE A N 1
ATOM 756 C CA . PHE A 1 99 ? 8.117 -32.562 -4.453 1 67.94 99 PHE A CA 1
ATOM 757 C C . PHE A 1 99 ? 9.414 -32.844 -5.203 1 67.94 99 PHE A C 1
ATOM 759 O O . PHE A 1 99 ? 10.031 -33.906 -5.008 1 67.94 99 PHE A O 1
ATOM 766 N N . ARG A 1 100 ? 9.758 -32.094 -6.242 1 69.38 100 ARG A N 1
ATOM 767 C CA . ARG A 1 100 ? 10.938 -32.312 -7.066 1 69.38 100 ARG A CA 1
ATOM 768 C C . ARG A 1 100 ? 12.078 -31.375 -6.637 1 69.38 100 ARG A C 1
ATOM 770 O O . ARG A 1 100 ? 13.062 -31.219 -7.359 1 69.38 100 ARG A O 1
ATOM 777 N N . GLY A 1 101 ? 11.945 -30.766 -5.445 1 65.06 101 GLY A N 1
ATOM 778 C CA . GLY A 1 101 ? 12.977 -29.859 -4.973 1 65.06 101 GLY A CA 1
ATOM 779 C C . GLY A 1 101 ? 12.633 -28.406 -5.191 1 65.06 101 GLY A C 1
ATOM 780 O O . GLY A 1 101 ? 11.789 -28.078 -6.027 1 65.06 101 GLY A O 1
ATOM 781 N N . LEU A 1 102 ? 13.391 -27.672 -4.383 1 66.62 102 LEU A N 1
ATOM 782 C CA . LEU A 1 102 ? 13.289 -26.219 -4.559 1 66.62 102 LEU A CA 1
ATOM 783 C C . LEU A 1 102 ? 13.812 -25.812 -5.926 1 66.62 102 LEU A C 1
ATOM 785 O O . LEU A 1 102 ? 14.703 -26.453 -6.484 1 66.62 102 LEU A O 1
ATOM 789 N N . GLY A 1 103 ? 13.219 -25.016 -6.652 1 66.56 103 GLY A N 1
ATOM 790 C CA . GLY A 1 103 ? 13.695 -24.516 -7.934 1 66.56 103 GLY A CA 1
ATOM 791 C C . GLY A 1 103 ? 13.023 -25.188 -9.117 1 66.56 103 GLY A C 1
ATOM 792 O O . GLY A 1 103 ? 13.359 -24.906 -10.273 1 66.56 103 GLY A O 1
ATOM 793 N N . ASN A 1 104 ? 12.297 -26.156 -8.781 1 77.62 104 ASN A N 1
ATOM 794 C CA . ASN A 1 104 ? 11.57 -26.828 -9.852 1 77.62 104 ASN A CA 1
ATOM 795 C C . ASN A 1 104 ? 10.078 -26.531 -9.789 1 77.62 104 ASN A C 1
ATOM 797 O O . ASN A 1 104 ? 9.273 -27.438 -9.539 1 77.62 104 ASN A O 1
ATOM 801 N N . PRO A 1 105 ? 9.727 -25.328 -10.109 1 86.31 105 PRO A N 1
ATOM 802 C CA . PRO A 1 105 ? 8.305 -24.969 -10.031 1 86.31 105 PRO A CA 1
ATOM 803 C C . PRO A 1 105 ? 7.5 -25.516 -11.203 1 86.31 105 PRO A C 1
ATOM 805 O O . PRO A 1 105 ? 8.062 -25.781 -12.273 1 86.31 105 PRO A O 1
ATOM 808 N N . ASP A 1 106 ? 6.25 -25.859 -10.953 1 88.69 106 ASP A N 1
ATOM 809 C CA . ASP A 1 106 ? 5.297 -26.219 -12 1 88.69 106 ASP A CA 1
ATOM 810 C C . ASP A 1 106 ? 4.418 -25.031 -12.375 1 88.69 106 ASP A C 1
ATOM 812 O O . ASP A 1 106 ? 4.156 -24.172 -11.547 1 88.69 106 ASP A O 1
ATOM 816 N N . LEU A 1 107 ? 3.971 -25.062 -13.617 1 93 107 LEU A N 1
ATOM 817 C CA . LEU A 1 107 ? 3.023 -24.062 -14.086 1 93 107 LEU A CA 1
ATOM 818 C C . LEU A 1 107 ? 1.642 -24.297 -13.484 1 93 107 LEU A C 1
ATOM 820 O O . LEU A 1 107 ? 1.05 -25.359 -13.68 1 93 107 LEU A O 1
ATOM 824 N N . LEU A 1 108 ? 1.156 -23.344 -12.711 1 93 108 LEU A N 1
ATOM 825 C CA . LEU A 1 108 ? -0.176 -23.406 -12.125 1 93 108 LEU A CA 1
ATOM 826 C C . LEU A 1 108 ? -1.228 -22.891 -13.094 1 93 108 LEU A C 1
ATOM 828 O O . LEU A 1 108 ? -2.338 -23.422 -13.164 1 93 108 LEU A O 1
ATOM 832 N N . PHE A 1 109 ? -0.877 -21.844 -13.75 1 95.69 109 PHE A N 1
ATOM 833 C CA . PHE A 1 109 ? -1.812 -21.156 -14.641 1 95.69 109 PHE A CA 1
ATOM 834 C C . PHE A 1 109 ? -1.068 -20.266 -15.625 1 95.69 109 PHE A C 1
ATOM 836 O O . PHE A 1 109 ? -0.035 -19.688 -15.289 1 95.69 109 PHE A O 1
ATOM 843 N N . SER A 1 110 ? -1.609 -20.188 -16.844 1 95.94 110 SER A N 1
ATOM 844 C CA . SER A 1 110 ? -1.071 -19.219 -17.797 1 95.94 110 SER A CA 1
ATOM 845 C C . SER A 1 110 ? -2.168 -18.672 -18.703 1 95.94 110 SER A C 1
ATOM 847 O O . SER A 1 110 ? -3.17 -19.344 -18.953 1 95.94 110 SER A O 1
ATOM 849 N N . ALA A 1 111 ? -2.062 -17.531 -19.062 1 95.31 111 ALA A N 1
ATOM 850 C CA . ALA A 1 111 ? -2.881 -16.859 -20.062 1 95.31 111 ALA A CA 1
ATOM 851 C C . ALA A 1 111 ? -2.025 -15.945 -20.938 1 95.31 111 ALA A C 1
ATOM 853 O O . ALA A 1 111 ? -1.094 -15.297 -20.469 1 95.31 111 ALA A O 1
ATOM 854 N N . SER A 1 112 ? -2.283 -15.898 -22.172 1 92 112 SER A N 1
ATOM 855 C CA . SER A 1 112 ? -1.579 -15.055 -23.125 1 92 112 SER A CA 1
ATOM 856 C C . SER A 1 112 ? -2.553 -14.352 -24.078 1 92 112 SER A C 1
ATOM 858 O O . SER A 1 112 ? -3.758 -14.609 -24.031 1 92 112 SER A O 1
ATOM 860 N N . ASP A 1 113 ? -2.033 -13.391 -24.781 1 88.69 113 ASP A N 1
ATOM 861 C CA . ASP A 1 113 ? -2.797 -12.656 -25.781 1 88.69 113 ASP A CA 1
ATOM 862 C C . ASP A 1 113 ? -3.971 -11.914 -25.156 1 88.69 113 ASP A C 1
ATOM 864 O O . ASP A 1 113 ? -5.074 -11.906 -25.703 1 88.69 113 ASP A O 1
ATOM 868 N N . LEU A 1 114 ? -3.75 -11.438 -23.938 1 91 114 LEU A N 1
ATOM 869 C CA . LEU A 1 114 ? -4.758 -10.633 -23.266 1 91 114 LEU A CA 1
ATOM 870 C C . LEU A 1 114 ? -4.879 -9.258 -23.906 1 91 114 LEU A C 1
ATOM 872 O O . LEU A 1 114 ? -3.914 -8.75 -24.484 1 91 114 LEU A O 1
ATOM 876 N N . PHE A 1 115 ? -6.047 -8.641 -23.859 1 85.88 115 PHE A N 1
ATOM 877 C CA . PHE A 1 115 ? -6.27 -7.297 -24.391 1 85.88 115 PHE A CA 1
ATOM 878 C C . PHE A 1 115 ? -5.473 -6.27 -23.594 1 85.88 115 PHE A C 1
ATOM 880 O O . PHE A 1 115 ? -5.23 -6.449 -22.406 1 85.88 115 PHE A O 1
ATOM 887 N N . PRO A 1 116 ? -5.105 -5.172 -24.297 1 83.12 116 PRO A N 1
ATOM 888 C CA . PRO A 1 116 ? -4.398 -4.125 -23.562 1 83.12 116 PRO A CA 1
ATOM 889 C C . PRO A 1 116 ? -5.242 -3.514 -22.438 1 83.12 116 PRO A C 1
ATOM 891 O O . PRO A 1 116 ? -6.461 -3.373 -22.594 1 83.12 116 PRO A O 1
ATOM 894 N N . GLY A 1 117 ? -4.57 -3.213 -21.359 1 86.25 117 GLY A N 1
ATOM 895 C CA . GLY A 1 117 ? -5.273 -2.604 -20.234 1 86.25 117 GLY A CA 1
ATOM 896 C C . GLY A 1 117 ? -4.879 -3.188 -18.891 1 86.25 117 GLY A C 1
ATOM 897 O O . GLY A 1 117 ? -3.83 -3.824 -18.766 1 86.25 117 GLY A O 1
ATOM 898 N N . GLU A 1 118 ? -5.703 -2.828 -17.953 1 88.69 118 GLU A N 1
ATOM 899 C CA . GLU A 1 118 ? -5.484 -3.309 -16.578 1 88.69 118 GLU A CA 1
ATOM 900 C C . GLU A 1 118 ? -5.926 -4.762 -16.438 1 88.69 118 GLU A C 1
ATOM 902 O O . GLU A 1 118 ? -6.988 -5.148 -16.922 1 88.69 118 GLU A O 1
ATOM 907 N N . HIS A 1 119 ? -5.066 -5.586 -15.875 1 93.06 119 HIS A N 1
ATOM 908 C CA . HIS A 1 119 ? -5.391 -6.98 -15.602 1 93.06 119 HIS A CA 1
ATOM 909 C C . HIS A 1 119 ? -5.164 -7.324 -14.133 1 93.06 119 HIS A C 1
ATOM 911 O O . HIS A 1 119 ? -4.293 -6.742 -13.484 1 93.06 119 HIS A O 1
ATOM 917 N N . GLU A 1 120 ? -5.953 -8.148 -13.633 1 94.31 120 GLU A N 1
ATOM 918 C CA . GLU A 1 120 ? -5.762 -8.742 -12.312 1 94.31 120 GLU A CA 1
ATOM 919 C C . GLU A 1 120 ? -5.867 -10.258 -12.367 1 94.31 120 GLU A C 1
ATOM 921 O O . GLU A 1 120 ? -6.773 -10.805 -13 1 94.31 120 GLU A O 1
ATOM 926 N N . VAL A 1 121 ? -4.961 -10.938 -11.781 1 96.19 121 VAL A N 1
ATOM 927 C CA . VAL A 1 121 ? -5.051 -12.383 -11.578 1 96.19 121 VAL A CA 1
ATOM 928 C C . VAL A 1 121 ? -5.094 -12.688 -10.078 1 96.19 121 VAL A C 1
ATOM 930 O O . VAL A 1 121 ? -4.387 -12.062 -9.289 1 96.19 121 VAL A O 1
ATOM 933 N N . ARG A 1 122 ? -5.969 -13.539 -9.719 1 94.81 122 ARG A N 1
ATOM 934 C CA . ARG A 1 122 ? -6.105 -14.008 -8.344 1 94.81 122 ARG A CA 1
ATOM 935 C C . ARG A 1 122 ? -6.145 -15.531 -8.289 1 94.81 122 ARG A C 1
ATOM 937 O O . ARG A 1 122 ? -6.844 -16.172 -9.07 1 94.81 122 ARG A O 1
ATOM 944 N N . VAL A 1 123 ? -5.332 -16.109 -7.398 1 94.56 123 VAL A N 1
ATOM 945 C CA . VAL A 1 123 ? -5.355 -17.547 -7.133 1 94.56 123 VAL A CA 1
ATOM 946 C C . VAL A 1 123 ? -5.898 -17.797 -5.727 1 94.56 123 VAL A C 1
ATOM 948 O O . VAL A 1 123 ? -5.414 -17.219 -4.75 1 94.56 123 VAL A O 1
ATOM 951 N N . VAL A 1 124 ? -6.934 -18.578 -5.648 1 91.25 124 VAL A N 1
ATOM 952 C CA . VAL A 1 124 ? -7.609 -18.859 -4.383 1 91.25 124 VAL A CA 1
ATOM 953 C C . VAL A 1 124 ? -7.449 -20.328 -4.016 1 91.25 124 VAL A C 1
ATOM 955 O O . VAL A 1 124 ? -7.738 -21.219 -4.824 1 91.25 124 VAL A O 1
ATOM 958 N N . ASN A 1 125 ? -6.93 -20.578 -2.824 1 91.06 125 ASN A N 1
ATOM 959 C CA . ASN A 1 125 ? -6.871 -21.938 -2.326 1 91.06 125 ASN A CA 1
ATOM 960 C C . ASN A 1 125 ? -8.258 -22.484 -2.02 1 91.06 125 ASN A C 1
ATOM 962 O O . ASN A 1 125 ? -8.922 -22.031 -1.088 1 91.06 125 ASN A O 1
ATOM 966 N N . THR A 1 126 ? -8.664 -23.406 -2.777 1 88.12 126 THR A N 1
ATOM 967 C CA . THR A 1 126 ? -9.977 -24.016 -2.561 1 88.12 126 THR A CA 1
ATOM 968 C C . THR A 1 126 ? -9.844 -25.453 -2.082 1 88.12 126 THR A C 1
ATOM 970 O O . THR A 1 126 ? -10.828 -26.188 -2.014 1 88.12 126 THR A O 1
ATOM 973 N N . GLY A 1 127 ? -8.633 -25.859 -1.914 1 84.38 127 GLY A N 1
ATOM 974 C CA . GLY A 1 127 ? -8.398 -27.219 -1.433 1 84.38 127 GLY A CA 1
ATOM 975 C C . GLY A 1 127 ? -8.906 -27.438 -0.02 1 84.38 127 GLY A C 1
ATOM 976 O O . GLY A 1 127 ? -8.469 -26.766 0.916 1 84.38 127 GLY A O 1
ATOM 977 N N . THR A 1 128 ? -9.797 -28.438 0.159 1 81.06 128 THR A N 1
ATOM 978 C CA . THR A 1 128 ? -10.344 -28.719 1.478 1 81.06 128 THR A CA 1
ATOM 979 C C . THR A 1 128 ? -10.086 -30.172 1.862 1 81.06 128 THR A C 1
ATOM 981 O O . THR A 1 128 ? -10.383 -30.594 2.986 1 81.06 128 THR A O 1
ATOM 984 N N . VAL A 1 129 ? -9.57 -30.922 0.926 1 80.81 129 VAL A N 1
ATOM 985 C CA . VAL A 1 129 ? -9.336 -32.344 1.178 1 80.81 129 VAL A CA 1
ATOM 986 C C . VAL A 1 129 ? -8.07 -32.5 2.016 1 80.81 129 VAL A C 1
ATOM 988 O O . VAL A 1 129 ? -7.023 -31.953 1.69 1 80.81 129 VAL A O 1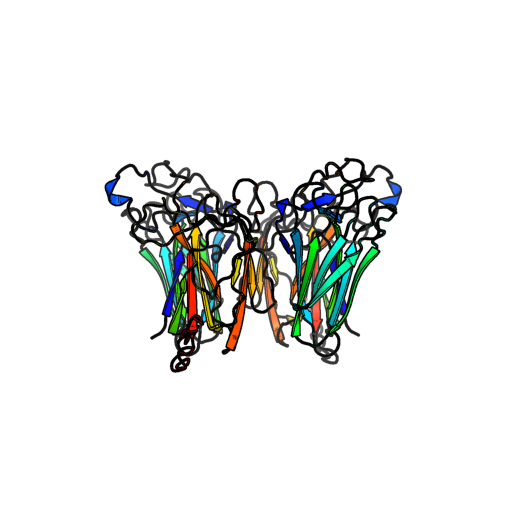
ATOM 991 N N . GLU A 1 130 ? -8.242 -33.25 3.084 1 77.81 130 GLU A N 1
ATOM 992 C CA . GLU A 1 130 ? -7.078 -33.531 3.912 1 77.81 130 GLU A CA 1
ATOM 993 C C . GLU A 1 130 ? -5.973 -34.188 3.094 1 77.81 130 GLU A C 1
ATOM 995 O O . GLU A 1 130 ? -6.234 -35.125 2.33 1 77.81 130 GLU A O 1
ATOM 1000 N N . GLY A 1 131 ? -4.781 -33.719 3.209 1 77.94 131 GLY A N 1
ATOM 1001 C CA . GLY A 1 131 ? -3.664 -34.219 2.439 1 77.94 131 GLY A CA 1
ATOM 1002 C C . GLY A 1 131 ? -3.602 -33.688 1.029 1 77.94 131 GLY A C 1
ATOM 1003 O O . GLY A 1 131 ? -2.744 -34.062 0.237 1 77.94 131 GLY A O 1
ATOM 1004 N N . ALA A 1 132 ? -4.465 -32.844 0.687 1 83.25 132 ALA A N 1
ATOM 1005 C CA . ALA A 1 132 ? -4.496 -32.188 -0.615 1 83.25 132 ALA A CA 1
ATOM 1006 C C . ALA A 1 132 ? -5.086 -30.766 -0.5 1 83.25 132 ALA A C 1
ATOM 1008 O O . ALA A 1 132 ? -6 -30.406 -1.244 1 83.25 132 ALA A O 1
ATOM 1009 N N . SER A 1 133 ? -4.508 -30 0.352 1 86.38 133 SER A N 1
ATOM 1010 C CA . SER A 1 133 ? -5.148 -28.734 0.668 1 86.38 133 SER A CA 1
ATOM 1011 C C . SER A 1 133 ? -4.16 -27.578 0.56 1 86.38 133 SER A C 1
ATOM 1013 O O . SER A 1 133 ? -4.504 -26.438 0.854 1 86.38 133 SER A O 1
ATOM 1015 N N . ILE A 1 134 ? -2.973 -27.859 0.145 1 85.56 134 ILE A N 1
ATOM 1016 C CA . ILE A 1 134 ? -1.938 -26.844 0.174 1 85.56 134 ILE A CA 1
ATOM 1017 C C . ILE A 1 134 ? -1.813 -26.188 -1.204 1 85.56 134 ILE A C 1
ATOM 1019 O O . ILE A 1 134 ? -1.849 -26.875 -2.225 1 85.56 134 ILE A O 1
ATOM 1023 N N . LEU A 1 135 ? -1.737 -24.922 -1.267 1 89.44 135 LEU A N 1
ATOM 1024 C CA . LEU A 1 135 ? -1.387 -24.141 -2.449 1 89.44 135 LEU A CA 1
ATOM 1025 C C . LEU A 1 135 ? -0.037 -23.453 -2.266 1 89.44 135 LEU A C 1
ATOM 1027 O O . LEU A 1 135 ? 0.235 -22.891 -1.208 1 89.44 135 LEU A O 1
ATOM 1031 N N . THR A 1 136 ? 0.843 -23.578 -3.221 1 87.94 136 THR A N 1
ATOM 1032 C CA . THR A 1 136 ? 2.156 -22.953 -3.152 1 87.94 136 THR A CA 1
ATOM 1033 C C . THR A 1 136 ? 2.314 -21.906 -4.25 1 87.94 136 THR A C 1
ATOM 1035 O O . THR A 1 136 ? 1.753 -22.062 -5.34 1 87.94 136 THR A O 1
ATOM 1038 N N . ILE A 1 137 ? 3.01 -20.859 -3.986 1 90.81 137 ILE A N 1
ATOM 1039 C CA . ILE A 1 137 ? 3.387 -19.828 -4.953 1 90.81 137 ILE A CA 1
ATOM 1040 C C . ILE A 1 137 ? 4.906 -19.672 -4.977 1 90.81 137 ILE A C 1
ATOM 1042 O O . ILE A 1 137 ? 5.523 -19.406 -3.941 1 90.81 137 ILE A O 1
ATOM 1046 N N . ASP A 1 138 ? 5.477 -19.891 -6.086 1 90.31 138 ASP A N 1
ATOM 1047 C CA . ASP A 1 138 ? 6.91 -19.688 -6.258 1 90.31 138 ASP A CA 1
ATOM 1048 C C . ASP A 1 138 ? 7.203 -18.328 -6.898 1 90.31 138 ASP A C 1
ATOM 1050 O O . ASP A 1 138 ? 8 -17.547 -6.375 1 90.31 138 ASP A O 1
ATOM 1054 N N . HIS A 1 139 ? 6.602 -18.109 -8.047 1 94 139 HIS A N 1
ATOM 1055 C CA . HIS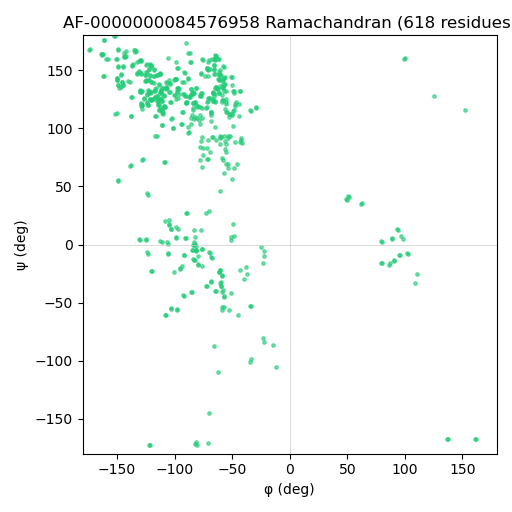 A 1 139 ? 6.754 -16.828 -8.703 1 94 139 HIS A CA 1
ATOM 1056 C C . HIS A 1 139 ? 5.688 -16.625 -9.781 1 94 139 HIS A C 1
ATOM 1058 O O . HIS A 1 139 ? 4.953 -17.562 -10.109 1 94 139 HIS A O 1
ATOM 1064 N N . LEU A 1 140 ? 5.559 -15.414 -10.164 1 95.94 140 LEU A N 1
ATOM 1065 C CA . LEU A 1 140 ? 4.703 -14.992 -11.266 1 95.94 140 LEU A CA 1
ATOM 1066 C C . LEU A 1 140 ? 5.516 -14.266 -12.336 1 95.94 140 LEU A C 1
ATOM 1068 O O . LEU A 1 140 ? 6.461 -13.539 -12.016 1 95.94 140 LEU A O 1
ATOM 1072 N N . VAL A 1 141 ? 5.152 -14.539 -13.602 1 95.62 141 VAL A N 1
ATOM 1073 C CA . VAL A 1 141 ? 5.727 -13.781 -14.703 1 95.62 141 VAL A CA 1
ATOM 1074 C C . VAL A 1 141 ? 4.625 -13.016 -15.438 1 95.62 141 VAL A C 1
ATOM 1076 O O . VAL A 1 141 ? 3.592 -13.594 -15.781 1 95.62 141 VAL A O 1
ATOM 1079 N N . PHE A 1 142 ? 4.805 -11.734 -15.594 1 95.06 142 PHE A N 1
ATOM 1080 C CA . PHE A 1 142 ? 3.855 -10.984 -16.406 1 95.06 142 PHE A CA 1
ATOM 1081 C C . PHE A 1 142 ? 4.547 -10.367 -17.625 1 95.06 142 PHE A C 1
ATOM 1083 O O . PHE A 1 142 ? 5.754 -10.117 -17.594 1 95.06 142 PHE A O 1
ATOM 1090 N N . GLU A 1 143 ? 3.793 -10.219 -18.656 1 92.56 143 GLU A N 1
ATOM 1091 C CA . GLU A 1 143 ? 4.301 -9.734 -19.938 1 92.56 143 GLU A CA 1
ATOM 1092 C C . GLU A 1 143 ? 3.852 -8.297 -20.203 1 92.56 143 GLU A C 1
ATOM 1094 O O . GLU A 1 143 ? 2.719 -7.93 -19.875 1 92.56 143 GLU A O 1
ATOM 1099 N N . SER A 1 144 ? 4.73 -7.52 -20.719 1 87.5 144 SER A N 1
ATOM 1100 C CA . SER A 1 144 ? 4.469 -6.168 -21.219 1 87.5 144 SER A CA 1
ATOM 1101 C C . SER A 1 144 ? 5.047 -5.965 -22.609 1 87.5 144 SER A C 1
ATOM 1103 O O . SER A 1 144 ? 6.098 -6.516 -22.938 1 87.5 144 SER A O 1
ATOM 1105 N N . ASP A 1 145 ? 4.438 -5.137 -23.438 1 85 145 ASP A N 1
ATOM 1106 C CA . ASP A 1 145 ? 4.906 -4.891 -24.797 1 85 145 ASP A CA 1
ATOM 1107 C C . ASP A 1 145 ? 6.008 -3.832 -24.812 1 85 145 ASP A C 1
ATOM 1109 O O . ASP A 1 145 ? 6.508 -3.469 -25.875 1 85 145 ASP A O 1
ATOM 1113 N N . LEU A 1 146 ? 6.285 -3.377 -23.656 1 86.94 146 LEU A N 1
ATOM 1114 C CA . LEU A 1 146 ? 7.418 -2.457 -23.594 1 86.94 146 LEU A CA 1
ATOM 1115 C C . LEU A 1 146 ? 8.734 -3.195 -23.812 1 86.94 146 LEU A C 1
ATOM 1117 O O . LEU A 1 146 ? 8.773 -4.426 -23.781 1 86.94 146 LEU A O 1
ATOM 1121 N N . GLU A 1 147 ? 9.688 -2.416 -24.234 1 86.88 147 GLU A N 1
ATOM 1122 C CA . GLU A 1 147 ? 11.023 -2.979 -24.406 1 86.88 147 GLU A CA 1
ATOM 1123 C C . GLU A 1 147 ? 12.008 -2.393 -23.406 1 86.88 147 GLU A C 1
ATOM 1125 O O . GLU A 1 147 ? 11.867 -1.24 -22.984 1 86.88 147 GLU A O 1
ATOM 1130 N N . THR A 1 148 ? 12.953 -3.32 -23.062 1 83.25 148 THR A N 1
ATOM 1131 C CA . THR A 1 148 ? 14.008 -2.818 -22.188 1 83.25 148 THR A CA 1
ATOM 1132 C C . THR A 1 148 ? 14.781 -1.693 -22.859 1 83.25 148 THR A C 1
ATOM 1134 O O . THR A 1 148 ? 15.203 -1.827 -24.016 1 83.25 148 THR A O 1
ATOM 1137 N N . ASP A 1 149 ? 14.906 -0.651 -22.125 1 78.62 149 ASP A N 1
ATOM 1138 C CA . ASP A 1 149 ? 15.625 0.501 -22.656 1 78.62 149 ASP A CA 1
ATOM 1139 C C . ASP A 1 149 ? 16.984 0.655 -21.969 1 78.62 149 ASP A C 1
ATOM 1141 O O . ASP A 1 149 ? 18.031 0.643 -22.641 1 78.62 149 ASP A O 1
ATOM 1145 N N . THR A 1 150 ? 16.922 0.831 -20.703 1 83.06 150 THR A N 1
ATOM 1146 C CA . THR A 1 150 ? 18.141 1.09 -19.953 1 83.06 150 THR A CA 1
ATOM 1147 C C . THR A 1 150 ? 18.078 0.467 -18.562 1 83.06 150 THR A C 1
ATOM 1149 O O . THR A 1 150 ? 17 0.435 -17.938 1 83.06 150 THR A O 1
ATOM 1152 N N . THR A 1 151 ? 19.203 -0.098 -18.125 1 86.25 151 THR A N 1
ATOM 1153 C CA . THR A 1 151 ? 19.359 -0.52 -16.75 1 86.25 151 THR A CA 1
ATOM 1154 C C . THR A 1 151 ? 20.125 0.537 -15.945 1 86.25 151 THR A C 1
ATOM 1156 O O . THR A 1 151 ? 21.156 1.04 -16.391 1 86.25 151 THR A O 1
ATOM 1159 N N . ILE A 1 152 ? 19.547 0.94 -14.922 1 84.38 152 ILE A N 1
ATOM 1160 C CA . ILE A 1 152 ? 20.172 1.923 -14.031 1 84.38 152 ILE A CA 1
ATOM 1161 C C . ILE A 1 152 ? 20.734 1.222 -12.805 1 84.38 152 ILE A C 1
ATOM 1163 O O . ILE A 1 152 ? 20 0.82 -11.906 1 84.38 152 ILE A O 1
ATOM 1167 N N . GLU A 1 153 ? 22 1.153 -12.742 1 82.12 153 GLU A N 1
ATOM 1168 C CA . GLU A 1 153 ? 22.641 0.538 -11.586 1 82.12 153 GLU A CA 1
ATOM 1169 C C . GLU A 1 153 ? 22.609 1.467 -10.375 1 82.12 153 GLU A C 1
ATOM 1171 O O . GLU A 1 153 ? 22.5 2.686 -10.523 1 82.12 153 GLU A O 1
ATOM 1176 N N . HIS A 1 154 ? 22.781 0.861 -9.141 1 79.12 154 HIS A N 1
ATOM 1177 C CA . HIS A 1 154 ? 22.688 1.634 -7.91 1 79.12 154 HIS A CA 1
ATOM 1178 C C . HIS A 1 154 ? 23.75 2.721 -7.855 1 79.12 154 HIS A C 1
ATOM 1180 O O . HIS A 1 154 ? 23.578 3.74 -7.184 1 79.12 154 HIS A O 1
ATOM 1186 N N . ASN A 1 155 ? 24.812 2.537 -8.562 1 78.12 155 ASN A N 1
ATOM 1187 C CA . ASN A 1 155 ? 25.891 3.518 -8.523 1 78.12 155 ASN A CA 1
ATOM 1188 C C . ASN A 1 155 ? 25.828 4.465 -9.719 1 78.12 155 ASN A C 1
ATOM 1190 O O . ASN A 1 155 ? 26.766 5.223 -9.961 1 78.12 155 ASN A O 1
ATOM 1194 N N . SER A 1 156 ? 24.797 4.344 -10.484 1 79.12 156 SER A N 1
ATOM 1195 C CA . SER A 1 156 ? 24.609 5.254 -11.617 1 79.12 156 SER A CA 1
ATOM 1196 C C . SER A 1 156 ? 24.484 6.699 -11.141 1 79.12 156 SER A C 1
ATOM 1198 O O . SER A 1 156 ? 23.953 6.965 -10.07 1 79.12 156 SER A O 1
ATOM 1200 N N . THR A 1 157 ? 24.938 7.695 -11.961 1 79.38 157 THR A N 1
ATOM 1201 C CA . THR A 1 157 ? 24.797 9.117 -11.664 1 79.38 157 THR A CA 1
ATOM 1202 C C . THR A 1 157 ? 23.328 9.539 -11.703 1 79.38 157 THR A C 1
ATOM 1204 O O . THR A 1 157 ? 22.984 10.625 -11.242 1 79.38 157 THR A O 1
ATOM 1207 N N . LEU A 1 158 ? 22.469 8.664 -12.211 1 77.62 158 LEU A N 1
ATOM 1208 C CA . LEU A 1 158 ? 21.031 8.945 -12.258 1 77.62 158 LEU A CA 1
ATOM 1209 C C . LEU A 1 158 ? 20.375 8.656 -10.914 1 77.62 158 LEU A C 1
ATOM 1211 O O . LEU A 1 158 ? 19.203 8.984 -10.711 1 77.62 158 LEU A O 1
ATOM 1215 N N . CYS A 1 159 ? 21.203 8.117 -10.023 1 78.81 159 CYS A N 1
ATOM 1216 C CA . CYS A 1 159 ? 20.703 7.824 -8.688 1 78.81 159 CYS A CA 1
ATOM 1217 C C . CYS A 1 159 ? 21.266 8.805 -7.668 1 78.81 159 CYS A C 1
ATOM 1219 O O . CYS A 1 159 ? 22.438 9.18 -7.738 1 78.81 159 CYS A O 1
ATOM 1221 N N . GLU A 1 160 ? 20.391 9.25 -6.902 1 79.25 160 GLU A N 1
ATOM 1222 C CA . GLU A 1 160 ? 20.797 10 -5.715 1 79.25 160 GLU A CA 1
ATOM 1223 C C . GLU A 1 160 ? 20.359 9.289 -4.438 1 79.25 160 GLU A C 1
ATOM 1225 O O . GLU A 1 160 ? 19.25 8.766 -4.363 1 79.25 160 GLU A O 1
ATOM 1230 N N . TRP A 1 161 ? 21.25 9.164 -3.537 1 79.06 161 TRP A N 1
ATOM 1231 C CA . TRP A 1 161 ? 21.016 8.477 -2.273 1 79.06 161 TRP A CA 1
ATOM 1232 C C . TRP A 1 161 ? 21.062 9.453 -1.102 1 79.06 161 TRP A C 1
ATOM 1234 O O . TRP A 1 161 ? 22.047 10.188 -0.944 1 79.06 161 TRP A O 1
ATOM 1244 N N . GLU A 1 162 ? 20 9.562 -0.442 1 76.19 162 GLU A N 1
ATOM 1245 C CA . GLU A 1 162 ? 19.922 10.414 0.74 1 76.19 162 GLU A CA 1
ATOM 1246 C C . GLU A 1 162 ? 19.547 9.609 1.979 1 76.19 162 GLU A C 1
ATOM 1248 O O . GLU A 1 162 ? 18.797 8.641 1.884 1 76.19 162 GLU A O 1
ATOM 1253 N N . PRO A 1 163 ? 19.859 9.969 3.244 1 70.62 163 PRO A N 1
ATOM 1254 C CA . PRO A 1 163 ? 20.844 11.023 3.5 1 70.62 163 PRO A CA 1
ATOM 1255 C C . PRO A 1 163 ? 22.25 10.641 3.045 1 70.62 163 PRO A C 1
ATOM 1257 O O . PRO A 1 163 ? 22.531 9.461 2.828 1 70.62 163 PRO A O 1
ATOM 1260 N N . LYS A 1 164 ? 23.094 11.695 2.848 1 69 164 LYS A N 1
ATOM 1261 C CA . LYS A 1 164 ? 24.453 11.477 2.361 1 69 164 LYS A CA 1
ATOM 1262 C C . LYS A 1 164 ? 25.391 11.109 3.504 1 69 164 LYS A C 1
ATOM 1264 O O . LYS A 1 164 ? 26.562 10.805 3.275 1 69 164 LYS A O 1
ATOM 1269 N N . THR A 1 165 ? 24.812 11.008 4.668 1 66.88 165 THR A N 1
ATOM 1270 C CA . THR A 1 165 ? 25.656 10.695 5.812 1 66.88 165 THR A CA 1
ATOM 1271 C C . THR A 1 165 ? 26.203 9.273 5.703 1 66.88 165 THR A C 1
ATOM 1273 O O . THR A 1 165 ? 25.609 8.422 5.047 1 66.88 165 THR A O 1
ATOM 1276 N N . ASP A 1 166 ? 27.266 9.148 6.453 1 59.12 166 ASP A N 1
ATOM 1277 C CA . ASP A 1 166 ? 27.953 7.855 6.441 1 59.12 166 ASP A CA 1
ATOM 1278 C C . ASP A 1 166 ? 27.062 6.762 7.035 1 59.12 166 ASP A C 1
ATOM 1280 O O . ASP A 1 166 ? 26.344 6.992 8.016 1 59.12 166 ASP A O 1
ATOM 1284 N N . ASN A 1 167 ? 26.875 5.723 6.441 1 60.94 167 ASN A N 1
ATOM 1285 C CA . ASN A 1 167 ? 26.281 4.484 6.938 1 60.94 167 ASN A CA 1
ATOM 1286 C C . ASN A 1 167 ? 24.781 4.41 6.621 1 60.94 167 ASN A C 1
ATOM 1288 O O . ASN A 1 167 ? 24.125 3.422 6.953 1 60.94 167 ASN A O 1
ATOM 1292 N N . ALA A 1 168 ? 24.297 5.617 6.117 1 64.5 168 ALA A N 1
ATOM 1293 C CA . ALA A 1 168 ? 22.891 5.504 5.762 1 64.5 168 ALA A CA 1
ATOM 1294 C C . ALA A 1 168 ? 22.688 4.512 4.617 1 64.5 168 ALA A C 1
ATOM 1296 O O . ALA A 1 168 ? 21.766 3.701 4.641 1 64.5 168 ALA A O 1
ATOM 1297 N N . TRP A 1 169 ? 23.719 4.676 3.68 1 69.12 169 TRP A N 1
ATOM 1298 C CA . TRP A 1 169 ? 23.719 3.738 2.561 1 69.12 169 TRP A CA 1
ATOM 1299 C C . TRP A 1 169 ? 25.094 3.094 2.402 1 69.12 169 TRP A C 1
ATOM 1301 O O . TRP A 1 169 ? 26.125 3.781 2.453 1 69.12 169 TRP A O 1
ATOM 1311 N N . GLN A 1 170 ? 25.031 1.759 2.557 1 69.25 170 GLN A N 1
ATOM 1312 C CA . GLN A 1 170 ? 26.266 1.014 2.408 1 69.25 170 GLN A CA 1
ATOM 1313 C C . GLN A 1 170 ? 26.172 -0.001 1.272 1 69.25 170 GLN A C 1
ATOM 1315 O O . GLN A 1 170 ? 25.094 -0.496 0.968 1 69.25 170 GLN A O 1
ATOM 1320 N N . VAL A 1 171 ? 27.312 -0.034 0.582 1 66.38 171 VAL A N 1
ATOM 1321 C CA . VAL A 1 171 ? 27.391 -1.079 -0.433 1 66.38 171 VAL A CA 1
ATOM 1322 C C . VAL A 1 171 ? 27.797 -2.398 0.216 1 66.38 171 VAL A C 1
ATOM 1324 O O . VAL A 1 171 ? 28.781 -2.451 0.964 1 66.38 171 VAL A O 1
ATOM 1327 N N . ASP A 1 172 ? 26.891 -3.363 0.297 1 61.12 172 ASP A N 1
ATOM 1328 C CA . ASP A 1 172 ? 27.234 -4.684 0.81 1 61.12 172 ASP A CA 1
ATOM 1329 C C . ASP A 1 172 ? 28.188 -5.414 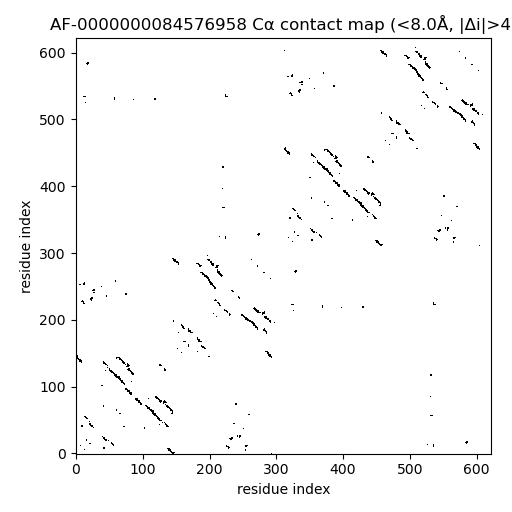-0.143 1 61.12 172 ASP A C 1
ATOM 1331 O O . ASP A 1 172 ? 27.75 -5.926 -1.179 1 61.12 172 ASP A O 1
ATOM 1335 N N . GLU A 1 173 ? 29.484 -5.27 0.106 1 55.09 173 GLU A N 1
ATOM 1336 C CA . GLU A 1 173 ? 30.531 -5.902 -0.707 1 55.09 173 GLU A CA 1
ATOM 1337 C C . GLU A 1 173 ? 30.594 -7.402 -0.439 1 55.09 173 GLU A C 1
ATOM 1339 O O . GLU A 1 173 ? 31.141 -8.156 -1.253 1 55.09 173 GLU A O 1
ATOM 1344 N N . ASP A 1 174 ? 30.375 -7.762 0.749 1 47 174 ASP A N 1
ATOM 1345 C CA . ASP A 1 174 ? 30.609 -9.141 1.16 1 47 174 ASP A CA 1
ATOM 1346 C C . ASP A 1 174 ? 29.594 -10.086 0.502 1 47 174 ASP A C 1
ATOM 1348 O O . ASP A 1 174 ? 29.656 -11.305 0.714 1 47 174 ASP A O 1
ATOM 1352 N N . SER A 1 175 ? 28.5 -9.609 0.311 1 45.81 175 SER A N 1
ATOM 1353 C CA . SER A 1 175 ? 27.609 -10.648 -0.211 1 45.81 175 SER A CA 1
ATOM 1354 C C . SER A 1 175 ? 28.219 -11.328 -1.435 1 45.81 175 SER A C 1
ATOM 1356 O O . SER A 1 175 ? 28.562 -10.656 -2.414 1 45.81 175 SER A O 1
ATOM 1358 N N . HIS A 1 176 ? 29.281 -12.086 -1.172 1 39.69 176 HIS A N 1
ATOM 1359 C CA . HIS A 1 176 ? 29.953 -13 -2.096 1 39.69 176 HIS A CA 1
ATOM 1360 C C . HIS A 1 176 ? 28.984 -13.461 -3.193 1 39.69 176 HIS A C 1
ATOM 1362 O O . HIS A 1 176 ? 29.172 -14.547 -3.758 1 39.69 176 HIS A O 1
ATOM 1368 N N . LEU A 1 177 ? 27.781 -13.102 -3.213 1 43.34 177 LEU A N 1
ATOM 1369 C CA . LEU A 1 177 ? 27.219 -13.594 -4.465 1 43.34 177 LEU A CA 1
ATOM 1370 C C . LEU A 1 177 ? 28.031 -13.094 -5.656 1 43.34 177 LEU A C 1
ATOM 1372 O O . LEU A 1 177 ? 28.641 -12.031 -5.586 1 43.34 177 LEU A O 1
ATOM 1376 N N . PRO A 1 178 ? 28.578 -13.992 -6.473 1 36.31 178 PRO A N 1
ATOM 1377 C CA . PRO A 1 178 ? 29.438 -13.602 -7.594 1 36.31 178 PRO A CA 1
ATOM 1378 C C . PRO A 1 178 ? 29.203 -12.164 -8.047 1 36.31 178 PRO A C 1
ATOM 1380 O O . PRO A 1 178 ? 30.172 -11.43 -8.289 1 36.31 178 PRO A O 1
ATOM 1383 N N . SER A 1 179 ? 28.188 -11.922 -8.906 1 35.06 179 SER A N 1
ATOM 1384 C CA . SER A 1 179 ? 28.219 -10.656 -9.633 1 35.06 179 SER A CA 1
ATOM 1385 C C . SER A 1 179 ? 28.188 -9.477 -8.672 1 35.06 179 SER A C 1
ATOM 1387 O O . SER A 1 179 ? 27.719 -9.602 -7.539 1 35.06 179 SER A O 1
ATOM 1389 N N . GLY A 1 180 ? 29 -8.391 -8.828 1 35.28 180 GLY A N 1
ATOM 1390 C CA . GLY A 1 180 ? 29.188 -7.031 -8.352 1 35.28 180 GLY A CA 1
ATOM 1391 C C . GLY A 1 180 ? 27.922 -6.422 -7.773 1 35.28 180 GLY A C 1
ATOM 1392 O O . GLY A 1 180 ? 27.781 -5.195 -7.73 1 35.28 180 GLY A O 1
ATOM 1393 N N . LYS A 1 181 ? 26.859 -7.062 -7.941 1 37.75 181 LYS A N 1
ATOM 1394 C CA . LYS A 1 181 ? 25.656 -6.258 -7.695 1 37.75 181 LYS A CA 1
ATOM 1395 C C . LYS A 1 181 ? 25.484 -5.977 -6.203 1 37.75 181 LYS A C 1
ATOM 1397 O O . LYS A 1 181 ? 25.453 -6.906 -5.395 1 37.75 181 LYS A O 1
ATOM 1402 N N . ASN A 1 182 ? 26.172 -4.945 -5.703 1 37.31 182 ASN A N 1
ATOM 1403 C CA . ASN A 1 182 ? 26.203 -4.309 -4.391 1 37.31 182 ASN A CA 1
ATOM 1404 C C . ASN A 1 182 ? 24.812 -4.148 -3.801 1 37.31 182 ASN A C 1
ATOM 1406 O O . ASN A 1 182 ? 23.891 -3.699 -4.488 1 37.31 182 ASN A O 1
ATOM 1410 N N . VAL A 1 183 ? 24.422 -5.219 -3 1 41.75 183 VAL A N 1
ATOM 1411 C CA . VAL A 1 183 ? 23.172 -5.078 -2.277 1 41.75 183 VAL A CA 1
ATOM 1412 C C . VAL A 1 183 ? 23.312 -4.031 -1.178 1 41.75 183 VAL A C 1
ATOM 1414 O O . VAL A 1 183 ? 24.172 -4.156 -0.305 1 41.75 183 VAL A O 1
ATOM 1417 N N . ASP A 1 184 ? 23.25 -2.809 -1.417 1 43.91 184 ASP A N 1
ATOM 1418 C CA . ASP A 1 184 ? 23.312 -1.763 -0.401 1 43.91 184 ASP A CA 1
ATOM 1419 C C . ASP A 1 184 ? 22.062 -1.792 0.482 1 43.91 184 ASP A C 1
ATOM 1421 O O . ASP A 1 184 ? 20.953 -2.059 0 1 43.91 184 ASP A O 1
ATOM 1425 N N . GLU A 1 185 ? 22.328 -2.318 1.775 1 45.59 185 GLU A N 1
ATOM 1426 C CA . GLU A 1 185 ? 21.328 -2.197 2.836 1 45.59 185 GLU A CA 1
ATOM 1427 C C . GLU A 1 185 ? 20.984 -0.735 3.111 1 45.59 185 GLU A C 1
ATOM 1429 O O . GLU A 1 185 ? 21.891 0.096 3.27 1 45.59 185 GLU A O 1
ATOM 1434 N N . PHE A 1 186 ? 20.234 -0.098 2.256 1 45 186 PHE A N 1
ATOM 1435 C CA . PHE A 1 186 ? 20 1.336 2.387 1 45 186 PHE A CA 1
ATOM 1436 C C . PHE A 1 186 ? 18.797 1.607 3.287 1 45 186 PHE A C 1
ATOM 1438 O O . PHE A 1 186 ? 17.766 0.944 3.17 1 45 186 PHE A O 1
ATOM 1445 N N . HIS A 1 187 ? 19.078 1.949 4.48 1 43.94 187 HIS A N 1
ATOM 1446 C CA . HIS A 1 187 ? 18.031 2.463 5.363 1 43.94 187 HIS A CA 1
ATOM 1447 C C . HIS A 1 187 ? 17.25 3.588 4.691 1 43.94 187 HIS A C 1
ATOM 1449 O O . HIS A 1 187 ? 16.125 3.889 5.086 1 43.94 187 HIS A O 1
ATOM 1455 N N . SER A 1 188 ? 18.094 4.508 3.955 1 45.38 188 SER A N 1
ATOM 1456 C CA . SER A 1 188 ? 17.516 5.828 3.744 1 45.38 188 SER A CA 1
ATOM 1457 C C . SER A 1 188 ? 16.719 5.875 2.449 1 45.38 188 SER A C 1
ATOM 1459 O O . SER A 1 188 ? 16.828 4.977 1.611 1 45.38 188 SER A O 1
ATOM 1461 N N . LEU A 1 189 ? 16.047 7.109 2.348 1 47.38 189 LEU A N 1
ATOM 1462 C CA . LEU A 1 189 ? 15.25 7.699 1.278 1 47.38 189 LEU A CA 1
ATOM 1463 C C . LEU A 1 189 ? 16.031 7.703 -0.037 1 47.38 189 LEU A C 1
ATOM 1465 O O . LEU A 1 189 ? 17.203 8.062 -0.069 1 47.38 189 LEU A O 1
ATOM 1469 N N . THR A 1 190 ? 15.922 6.742 -0.898 1 48.47 190 THR A N 1
ATOM 1470 C CA . THR A 1 190 ? 16.547 6.828 -2.213 1 48.47 190 THR A CA 1
ATOM 1471 C C . THR A 1 190 ? 15.664 7.613 -3.18 1 48.47 190 THR A C 1
ATOM 1473 O O . THR A 1 190 ? 14.445 7.441 -3.197 1 48.47 190 THR A O 1
ATOM 1476 N N . TYR A 1 191 ? 16.172 8.859 -3.473 1 50.16 191 TYR A N 1
ATOM 1477 C CA . TYR A 1 191 ? 15.539 9.633 -4.531 1 50.16 191 TYR A CA 1
ATOM 1478 C C . TYR A 1 191 ? 16.141 9.297 -5.891 1 50.16 191 TYR A C 1
ATOM 1480 O O . TYR A 1 191 ? 17.359 9.258 -6.043 1 50.16 191 TYR A O 1
ATOM 1488 N N . LEU A 1 192 ? 15.547 8.414 -6.676 1 49.03 192 LEU A N 1
ATOM 1489 C CA . LEU A 1 192 ? 15.93 8.383 -8.078 1 49.03 192 LEU A CA 1
ATOM 1490 C C . LEU A 1 192 ? 15.32 9.555 -8.844 1 49.03 192 LEU A C 1
ATOM 1492 O O . LEU A 1 192 ? 14.117 9.562 -9.117 1 49.03 192 LEU A O 1
ATOM 1496 N N . ASP A 1 193 ? 15.898 10.773 -8.68 1 49.09 193 ASP A N 1
ATOM 1497 C CA . ASP A 1 193 ? 15.273 12.023 -9.109 1 49.09 193 ASP A CA 1
ATOM 1498 C C . ASP A 1 193 ? 15.539 12.281 -10.594 1 49.09 193 ASP A C 1
ATOM 1500 O O . ASP A 1 193 ? 15.102 13.305 -11.133 1 49.09 193 ASP A O 1
ATOM 1504 N N . ARG A 1 194 ? 16.438 11.555 -11.203 1 50.53 194 ARG A N 1
ATOM 1505 C CA . ARG A 1 194 ? 16.531 12.164 -12.523 1 50.53 194 ARG A CA 1
ATOM 1506 C C . ARG A 1 194 ? 15.5 11.594 -13.484 1 50.53 194 ARG A C 1
ATOM 1508 O O . ARG A 1 194 ? 15.273 10.383 -13.508 1 50.53 194 ARG A O 1
ATOM 1515 N N . PRO A 1 195 ? 14.781 12.633 -14.078 1 52.44 195 PRO A N 1
ATOM 1516 C CA . PRO A 1 195 ? 13.758 12.219 -15.031 1 52.44 195 PRO A CA 1
ATOM 1517 C C . PRO A 1 195 ? 14.297 11.289 -16.109 1 52.44 195 PRO A C 1
ATOM 1519 O O . PRO A 1 195 ? 15.406 11.5 -16.625 1 52.44 195 PRO A O 1
ATOM 1522 N N . ARG A 1 196 ? 13.945 10.109 -16.156 1 59.66 196 ARG A N 1
ATOM 1523 C CA . ARG A 1 196 ? 14.211 9.227 -17.281 1 59.66 196 ARG A CA 1
ATOM 1524 C C . ARG A 1 196 ? 12.984 9.094 -18.172 1 59.66 196 ARG A C 1
ATOM 1526 O O . ARG A 1 196 ? 11.852 9.094 -17.688 1 59.66 196 ARG A O 1
ATOM 1533 N N . GLU A 1 197 ? 13.391 9.07 -19.359 1 65.38 197 GLU A N 1
ATOM 1534 C CA . GLU A 1 197 ? 12.312 8.93 -20.344 1 65.38 197 GLU A CA 1
ATOM 1535 C C . GLU A 1 197 ? 11.938 7.465 -20.531 1 65.38 197 GLU A C 1
ATOM 1537 O O . GLU A 1 197 ? 12.812 6.605 -20.672 1 65.38 197 GLU A O 1
ATOM 1542 N N . GLY A 1 198 ? 10.812 7.086 -20.219 1 73.19 198 GLY A N 1
ATOM 1543 C CA . GLY A 1 198 ? 10.273 5.754 -20.453 1 73.19 198 GLY A CA 1
ATOM 1544 C C . GLY A 1 198 ? 8.805 5.637 -20.094 1 73.19 198 GLY A C 1
ATOM 1545 O O . GLY A 1 198 ? 8.203 6.594 -19.609 1 73.19 198 GLY A O 1
ATOM 1546 N N . SER A 1 199 ? 8.281 4.457 -20.578 1 83.44 199 SER A N 1
ATOM 1547 C CA . SER A 1 199 ? 6.863 4.191 -20.344 1 83.44 199 SER A CA 1
ATOM 1548 C C . SER A 1 199 ? 6.668 3.125 -19.266 1 83.44 199 SER A C 1
ATOM 1550 O O . SER A 1 199 ? 5.535 2.758 -18.953 1 83.44 199 SER A O 1
ATOM 1552 N N . GLY A 1 200 ? 7.809 2.656 -18.734 1 90.69 200 GLY A N 1
ATOM 1553 C CA . GLY A 1 200 ? 7.762 1.686 -17.656 1 90.69 200 GLY A CA 1
ATOM 1554 C C . GLY A 1 200 ? 9.031 1.652 -16.812 1 90.69 200 GLY A C 1
ATOM 1555 O O . GLY A 1 200 ? 10.086 2.107 -17.266 1 90.69 200 GLY A O 1
ATOM 1556 N N . ILE A 1 201 ? 8.953 1.152 -15.641 1 91.69 201 ILE A N 1
ATOM 1557 C CA . ILE A 1 201 ? 10.102 1.06 -14.742 1 91.69 201 ILE A CA 1
ATOM 1558 C C . ILE A 1 201 ? 9.945 -0.145 -13.82 1 91.69 201 ILE A C 1
ATOM 1560 O O . ILE A 1 201 ? 8.828 -0.491 -13.43 1 91.69 201 ILE A O 1
ATOM 1564 N N . ALA A 1 202 ? 11.016 -0.829 -13.555 1 92.75 202 ALA A N 1
ATOM 1565 C CA . ALA A 1 202 ? 11.117 -1.885 -12.547 1 92.75 202 ALA A CA 1
ATOM 1566 C C . ALA A 1 202 ? 12.32 -1.665 -11.633 1 92.75 202 ALA A C 1
ATOM 1568 O O . ALA A 1 202 ? 13.398 -1.3 -12.102 1 92.75 202 ALA A O 1
ATOM 1569 N N . ILE A 1 203 ? 12.125 -1.768 -10.359 1 91.75 203 ILE A N 1
ATOM 1570 C CA . ILE A 1 203 ? 13.195 -1.646 -9.375 1 91.75 203 ILE A CA 1
ATOM 1571 C C . ILE A 1 203 ? 13.438 -2.998 -8.711 1 91.75 203 ILE A C 1
ATOM 1573 O O . ILE A 1 203 ? 12.5 -3.67 -8.289 1 91.75 203 ILE A O 1
ATOM 1577 N N . TYR A 1 204 ? 14.688 -3.348 -8.641 1 89.25 204 TYR A N 1
ATOM 1578 C CA . TYR A 1 204 ? 15.078 -4.621 -8.055 1 89.25 204 TYR A CA 1
ATOM 1579 C C . TYR A 1 204 ? 15.953 -4.41 -6.824 1 89.25 204 TYR A C 1
ATOM 1581 O O . TYR A 1 204 ? 16.734 -3.463 -6.77 1 89.25 204 TYR A O 1
ATOM 1589 N N . GLY A 1 205 ? 15.789 -5.25 -5.895 1 86.38 205 GLY A N 1
ATOM 1590 C CA . GLY A 1 205 ? 16.609 -5.27 -4.691 1 86.38 205 GLY A CA 1
ATOM 1591 C C . GLY A 1 205 ? 16.547 -6.598 -3.957 1 86.38 205 GLY A C 1
ATOM 1592 O O . GLY A 1 205 ? 15.82 -7.504 -4.355 1 86.38 205 GLY A O 1
ATOM 1593 N N . TYR A 1 206 ? 17.297 -6.691 -2.947 1 83.81 206 TYR A N 1
ATOM 1594 C CA . TYR A 1 206 ? 17.359 -7.938 -2.195 1 83.81 206 TYR A CA 1
ATOM 1595 C C . TYR A 1 206 ? 16.25 -7.992 -1.146 1 83.81 206 TYR A C 1
ATOM 1597 O O . TYR A 1 206 ? 15.992 -7.004 -0.452 1 83.81 206 TYR A O 1
ATOM 1605 N N . LEU A 1 207 ? 15.586 -9.133 -1.104 1 84.94 207 LEU A N 1
ATOM 1606 C CA . LEU A 1 207 ? 14.516 -9.391 -0.149 1 84.94 207 LEU A CA 1
ATOM 1607 C C . LEU A 1 207 ? 14.93 -10.461 0.854 1 84.94 207 LEU A C 1
ATOM 1609 O O . LEU A 1 207 ? 15.508 -11.484 0.474 1 84.94 207 LEU A O 1
ATOM 1613 N N . GLN A 1 208 ? 14.719 -10.164 2.07 1 81 208 GLN A N 1
ATOM 1614 C CA . GLN A 1 208 ? 14.992 -11.062 3.186 1 81 208 GLN A CA 1
ATOM 1615 C C . GLN A 1 208 ? 14.062 -10.781 4.363 1 81 208 GLN A C 1
ATOM 1617 O O . GLN A 1 208 ? 13.219 -9.891 4.293 1 81 208 GLN A O 1
ATOM 1622 N N . GLU A 1 209 ? 14.234 -11.555 5.406 1 78.81 209 GLU A N 1
ATOM 1623 C CA . GLU A 1 209 ? 13.352 -11.445 6.566 1 78.81 209 GLU A CA 1
ATOM 1624 C C . GLU A 1 209 ? 13.414 -10.047 7.18 1 78.81 209 GLU A C 1
ATOM 1626 O O . GLU A 1 209 ? 12.414 -9.539 7.688 1 78.81 209 GLU A O 1
ATOM 1631 N N . SER A 1 210 ? 14.555 -9.461 7.09 1 80.62 210 SER A N 1
ATOM 1632 C CA . SER A 1 210 ? 14.75 -8.164 7.727 1 80.62 210 SER A CA 1
ATOM 1633 C C . SER A 1 210 ? 14.422 -7.02 6.773 1 80.62 210 SER A C 1
ATOM 1635 O O . SER A 1 210 ? 14.633 -5.852 7.098 1 80.62 210 SER A O 1
ATOM 1637 N N . SER A 1 211 ? 13.906 -7.367 5.574 1 85.75 211 SER A N 1
ATOM 1638 C CA . SER A 1 211 ? 13.539 -6.316 4.633 1 85.75 211 SER A CA 1
ATOM 1639 C C . SER A 1 211 ? 12.359 -5.496 5.148 1 85.75 211 SER A C 1
ATOM 1641 O O . SER A 1 211 ? 11.344 -6.055 5.562 1 85.75 211 SER A O 1
ATOM 1643 N N . ALA A 1 212 ? 12.547 -4.199 5.094 1 87.5 212 ALA A N 1
ATOM 1644 C CA . ALA A 1 212 ? 11.539 -3.264 5.574 1 87.5 212 ALA A CA 1
ATOM 1645 C C . ALA A 1 212 ? 10.516 -2.957 4.484 1 87.5 212 ALA A C 1
ATOM 1647 O O . ALA A 1 212 ? 10.789 -3.137 3.295 1 87.5 212 ALA A O 1
ATOM 1648 N N . SER A 1 213 ? 9.328 -2.525 4.992 1 91.5 213 SER A N 1
ATOM 1649 C CA . SER A 1 213 ? 8.445 -1.822 4.066 1 91.5 213 SER A CA 1
ATOM 1650 C C . SER A 1 213 ? 9.094 -0.542 3.549 1 91.5 213 SER A C 1
ATOM 1652 O O . SER A 1 213 ? 10.062 -0.048 4.133 1 91.5 213 SER A O 1
ATOM 1654 N N . PHE A 1 214 ? 8.602 -0.038 2.416 1 91.38 214 PHE A N 1
ATOM 1655 C CA . PHE A 1 214 ? 9.125 1.188 1.829 1 91.38 214 PHE A CA 1
ATOM 1656 C C . PHE A 1 214 ? 8.031 1.944 1.083 1 91.38 214 PHE A C 1
ATOM 1658 O O . PHE A 1 214 ? 7.023 1.357 0.688 1 91.38 214 PHE A O 1
ATOM 1665 N N . SER A 1 215 ? 8.219 3.225 1.006 1 91.62 215 SER A N 1
ATOM 1666 C CA . SER A 1 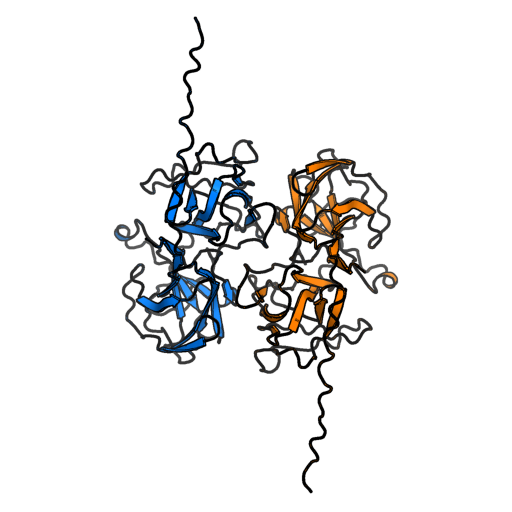215 ? 7.301 4.078 0.259 1 91.62 215 SER A CA 1
ATOM 1667 C C . SER A 1 215 ? 7.852 4.402 -1.126 1 91.62 215 SER A C 1
ATOM 1669 O O . SER A 1 215 ? 9.062 4.562 -1.297 1 91.62 215 SER A O 1
ATOM 1671 N N . VAL A 1 216 ? 6.969 4.453 -2.08 1 92.19 216 VAL A N 1
ATOM 1672 C CA . VAL A 1 216 ? 7.336 4.82 -3.443 1 92.19 216 VAL A CA 1
ATOM 1673 C C . VAL A 1 216 ? 6.551 6.059 -3.875 1 92.19 216 VAL A C 1
ATOM 1675 O O . VAL A 1 216 ? 5.324 6.094 -3.758 1 92.19 216 VAL A O 1
ATOM 1678 N N . THR A 1 217 ? 7.242 7.078 -4.281 1 90.12 217 THR A N 1
ATOM 1679 C CA . THR A 1 217 ? 6.66 8.242 -4.938 1 90.12 217 THR A CA 1
ATOM 1680 C C . THR A 1 217 ? 7.078 8.297 -6.402 1 90.12 217 THR A C 1
ATOM 1682 O O . THR A 1 217 ? 8.273 8.328 -6.715 1 90.12 217 THR A O 1
ATOM 1685 N N . ILE A 1 218 ? 6.152 8.195 -7.273 1 89.88 218 ILE A N 1
ATOM 1686 C CA . ILE A 1 218 ? 6.434 8.344 -8.695 1 89.88 218 ILE A CA 1
ATOM 1687 C C . ILE A 1 218 ? 5.727 9.578 -9.242 1 89.88 218 ILE A C 1
ATOM 1689 O O . ILE A 1 218 ? 4.504 9.711 -9.125 1 89.88 218 ILE A O 1
ATOM 1693 N N . ASP A 1 219 ? 6.523 10.477 -9.828 1 85.56 219 ASP A N 1
ATOM 1694 C CA . ASP A 1 219 ? 6.047 11.727 -10.414 1 85.56 219 ASP A CA 1
ATOM 1695 C C . ASP A 1 219 ? 5.133 12.469 -9.445 1 85.56 219 ASP A C 1
ATOM 1697 O O . ASP A 1 219 ? 4.059 12.938 -9.836 1 85.56 219 ASP A O 1
ATOM 1701 N N . GLY A 1 220 ? 5.48 12.445 -8.18 1 83.06 220 GLY A N 1
ATOM 1702 C CA . GLY A 1 220 ? 4.785 13.242 -7.184 1 83.06 220 GLY A CA 1
ATOM 1703 C C . GLY A 1 220 ? 3.596 12.523 -6.574 1 83.06 220 GLY A C 1
ATOM 1704 O O . GLY A 1 220 ? 2.82 13.125 -5.824 1 83.06 220 GLY A O 1
ATOM 1705 N N . HIS A 1 221 ? 3.377 11.328 -6.891 1 90.31 221 HIS A N 1
ATOM 1706 C CA . HIS A 1 221 ? 2.32 10.539 -6.27 1 90.31 221 HIS A CA 1
ATOM 1707 C C . HIS A 1 221 ? 2.902 9.461 -5.352 1 90.31 221 HIS A C 1
ATOM 1709 O O . HIS A 1 221 ? 3.676 8.617 -5.797 1 90.31 221 HIS A O 1
ATOM 1715 N N . ILE A 1 222 ? 2.531 9.586 -4.09 1 92.62 222 ILE A N 1
ATOM 1716 C CA . ILE A 1 222 ? 3.002 8.578 -3.146 1 92.62 222 ILE A CA 1
ATOM 1717 C C . ILE A 1 222 ? 1.918 7.523 -2.934 1 92.62 222 ILE A C 1
ATOM 1719 O O . ILE A 1 222 ? 0.749 7.859 -2.729 1 92.62 222 ILE A O 1
ATOM 1723 N N . ASP A 1 223 ? 2.334 6.23 -3.021 1 90.88 223 ASP A N 1
ATOM 1724 C CA . ASP A 1 223 ? 1.471 5.082 -2.756 1 90.88 223 ASP A CA 1
ATOM 1725 C C . ASP A 1 223 ? 1.497 4.707 -1.275 1 90.88 223 ASP A C 1
ATOM 1727 O O . ASP A 1 223 ? 2.322 5.219 -0.515 1 90.88 223 ASP A O 1
ATOM 1731 N N . THR A 1 224 ? 0.452 3.855 -0.91 1 94.06 224 THR A N 1
ATOM 1732 C CA . THR A 1 224 ? 0.644 3.17 0.362 1 94.06 224 THR A CA 1
ATOM 1733 C C . THR A 1 224 ? 1.933 2.352 0.347 1 94.06 224 THR A C 1
ATOM 1735 O O . THR A 1 224 ? 2.412 1.961 -0.719 1 94.06 224 THR A O 1
ATOM 1738 N N . PRO A 1 225 ? 2.469 2.162 1.503 1 94.31 225 PRO A N 1
ATOM 1739 C CA . PRO A 1 225 ? 3.773 1.499 1.543 1 94.31 225 PRO A CA 1
ATOM 1740 C C . PRO A 1 225 ? 3.742 0.097 0.938 1 94.31 225 PRO A C 1
ATOM 1742 O O . PRO A 1 225 ? 2.719 -0.586 1.007 1 94.31 225 PRO A O 1
ATOM 1745 N N . TYR A 1 226 ? 4.836 -0.267 0.313 1 95.06 226 TYR A N 1
ATOM 1746 C CA . TYR A 1 226 ? 5.09 -1.626 -0.152 1 95.06 226 TYR A CA 1
ATOM 1747 C C . TYR A 1 226 ? 5.664 -2.486 0.966 1 95.06 226 TYR A C 1
ATOM 1749 O O . TYR A 1 226 ? 6.621 -2.088 1.636 1 95.06 226 TYR A O 1
ATOM 1757 N N . ILE A 1 227 ? 5.062 -3.654 1.181 1 92.81 227 ILE A N 1
ATOM 1758 C CA . ILE A 1 227 ? 5.473 -4.535 2.27 1 92.81 227 ILE A CA 1
ATOM 1759 C C . ILE A 1 227 ? 6.023 -5.84 1.701 1 92.81 227 ILE A C 1
ATOM 1761 O O . ILE A 1 227 ? 5.266 -6.664 1.183 1 92.81 227 ILE A O 1
ATOM 1765 N N . PRO A 1 228 ? 7.328 -6.055 1.825 1 91.19 228 PRO A N 1
ATOM 1766 C CA . PRO A 1 228 ? 7.883 -7.328 1.354 1 91.19 228 PRO A CA 1
ATOM 1767 C C . PRO A 1 228 ? 7.238 -8.539 2.025 1 91.19 228 PRO A C 1
ATOM 1769 O O . PRO A 1 228 ? 6.883 -8.477 3.205 1 91.19 228 PRO A O 1
ATOM 1772 N N . ASN A 1 229 ? 7.059 -9.578 1.219 1 88.31 229 ASN A N 1
ATOM 1773 C CA . ASN A 1 229 ? 6.516 -10.828 1.743 1 88.31 229 ASN A CA 1
ATOM 1774 C C . ASN A 1 229 ? 7.625 -11.758 2.229 1 88.31 229 ASN A C 1
ATOM 1776 O O . ASN A 1 229 ? 7.461 -12.977 2.23 1 88.31 229 ASN A O 1
ATOM 1780 N N . ALA A 1 230 ? 8.758 -11.18 2.639 1 75.19 230 ALA A N 1
ATOM 1781 C CA . ALA A 1 230 ? 9.875 -12.008 3.064 1 75.19 230 ALA A CA 1
ATOM 1782 C C . ALA A 1 230 ? 9.789 -12.328 4.555 1 75.19 230 ALA A C 1
ATOM 1784 O O . ALA A 1 230 ? 9.32 -11.508 5.344 1 75.19 230 ALA A O 1
ATOM 1785 N N . GLY A 1 231 ? 10.148 -13.508 5.125 1 60.06 231 GLY A N 1
ATOM 1786 C CA . GLY A 1 231 ? 10.406 -13.773 6.531 1 60.06 231 GLY A CA 1
ATOM 1787 C C . GLY A 1 231 ? 9.359 -14.648 7.184 1 60.06 231 GLY A C 1
ATOM 1788 O O . GLY A 1 231 ? 9.469 -14.992 8.359 1 60.06 231 GLY A O 1
ATOM 1789 N N . TYR A 1 232 ? 8.141 -14.664 6.66 1 50.94 232 TYR A N 1
ATOM 1790 C CA . TYR A 1 232 ? 7.074 -15.141 7.531 1 50.94 232 TYR A CA 1
ATOM 1791 C C . TYR A 1 232 ? 7.078 -16.656 7.613 1 50.94 232 TYR A C 1
ATOM 1793 O O . TYR A 1 232 ? 7.574 -17.344 6.707 1 50.94 232 TYR A O 1
ATOM 1801 N N . GLY A 1 233 ? 7.082 -17.516 8.094 1 48.81 233 GLY A N 1
ATOM 1802 C CA . GLY A 1 233 ? 6.359 -18.688 8.555 1 48.81 233 GLY A CA 1
ATOM 1803 C C . GLY A 1 233 ? 7.242 -19.922 8.703 1 48.81 233 GLY A C 1
ATOM 1804 O O . GLY A 1 233 ? 8.328 -19.969 8.125 1 48.81 233 GLY A O 1
ATOM 1805 N N . VAL A 1 234 ? 7.332 -20.328 9.883 1 46.12 234 VAL A N 1
ATOM 1806 C CA . VAL A 1 234 ? 7.707 -21.734 10.07 1 46.12 234 VAL A CA 1
ATOM 1807 C C . VAL A 1 234 ? 6.664 -22.641 9.422 1 46.12 234 VAL A C 1
ATOM 1809 O O . VAL A 1 234 ? 5.477 -22.562 9.742 1 46.12 234 VAL A O 1
ATOM 1812 N N . GLY A 1 235 ? 6.812 -22.906 8.211 1 47.31 235 GLY A N 1
ATOM 1813 C CA . GLY A 1 235 ? 5.969 -23.875 7.531 1 47.31 235 GLY A CA 1
ATOM 1814 C C . GLY A 1 235 ? 5.781 -25.156 8.312 1 47.31 235 GLY A C 1
ATOM 1815 O O . GLY A 1 235 ? 6.645 -26.031 8.297 1 47.31 235 GLY A O 1
ATOM 1816 N N . GLN A 1 236 ? 5.023 -25.078 9.469 1 49.56 236 GLN A N 1
ATOM 1817 C CA . GLN A 1 236 ? 4.703 -26.359 10.102 1 49.56 236 GLN A CA 1
ATOM 1818 C C . GLN A 1 236 ? 3.691 -27.141 9.273 1 49.56 236 GLN A C 1
ATOM 1820 O O . GLN A 1 236 ? 2.717 -26.578 8.773 1 49.56 236 GLN A O 1
ATOM 1825 N N . GLY A 1 237 ? 4.043 -28.438 8.922 1 51.97 237 GLY A N 1
ATOM 1826 C CA . GLY A 1 237 ? 3.08 -29.438 8.477 1 51.97 237 GLY A CA 1
ATOM 1827 C C . GLY A 1 237 ? 2.998 -29.547 6.965 1 51.97 237 GLY A C 1
ATOM 1828 O O . GLY A 1 237 ? 1.996 -30.031 6.43 1 51.97 237 GLY A O 1
ATOM 1829 N N . ILE A 1 238 ? 3.852 -28.891 6.27 1 58.53 238 ILE A N 1
ATOM 1830 C CA . ILE A 1 238 ? 3.854 -29.109 4.828 1 58.53 238 ILE A CA 1
ATOM 1831 C C . ILE A 1 238 ? 4.605 -30.406 4.508 1 58.53 238 ILE A C 1
ATOM 1833 O O . ILE A 1 238 ? 5.723 -30.609 4.988 1 58.53 238 ILE A O 1
ATOM 1837 N N . ALA A 1 239 ? 3.803 -31.25 3.92 1 60.19 239 ALA A N 1
ATOM 1838 C CA . ALA A 1 239 ? 4.43 -32.5 3.504 1 60.19 239 ALA A CA 1
ATOM 1839 C C . ALA A 1 239 ? 5.699 -32.25 2.693 1 60.19 239 ALA A C 1
ATOM 1841 O O . ALA A 1 239 ? 5.789 -31.234 1.985 1 60.19 239 ALA A O 1
ATOM 1842 N N . ASP A 1 240 ? 6.672 -33 2.789 1 59.78 240 ASP A N 1
ATOM 1843 C CA . ASP A 1 240 ? 7.891 -33.062 1.99 1 59.78 240 ASP A CA 1
ATOM 1844 C C . ASP A 1 240 ? 8.883 -32 2.41 1 59.78 240 ASP A C 1
ATOM 1846 O O . ASP A 1 240 ? 9.969 -31.875 1.826 1 59.78 240 ASP A O 1
ATOM 1850 N N . VAL A 1 241 ? 8.398 -31 3.156 1 58.31 241 VAL A N 1
ATOM 1851 C CA . VAL A 1 241 ? 9.312 -29.938 3.561 1 58.31 241 VAL A CA 1
ATOM 1852 C C . VAL A 1 241 ? 9.734 -30.141 5.012 1 58.31 241 VAL A C 1
ATOM 1854 O O . VAL A 1 241 ? 8.891 -30.312 5.895 1 58.31 241 VAL A O 1
ATOM 1857 N N . ASP A 1 242 ? 10.969 -30.719 5.129 1 50.97 242 ASP A N 1
ATOM 1858 C CA . ASP A 1 242 ? 11.5 -30.734 6.488 1 50.97 242 ASP A CA 1
ATOM 1859 C C . ASP A 1 242 ? 11.609 -29.312 7.043 1 50.97 242 ASP A C 1
ATOM 1861 O O . ASP A 1 242 ? 11.734 -28.344 6.281 1 50.97 242 ASP A O 1
ATOM 1865 N N . GLN A 1 243 ? 11.195 -29.109 8.273 1 46.38 243 GLN A N 1
ATOM 1866 C CA . GLN A 1 243 ? 11.039 -27.891 9.055 1 46.38 243 GLN A CA 1
ATOM 1867 C C . GLN A 1 243 ? 12.164 -26.906 8.773 1 46.38 243 GLN A C 1
ATOM 1869 O O . GLN A 1 243 ? 12.234 -25.844 9.391 1 46.38 243 GLN A O 1
ATOM 1874 N N . ALA A 1 244 ? 13.297 -27.25 8.242 1 39.84 244 ALA A N 1
ATOM 1875 C CA . ALA A 1 244 ? 14.383 -26.312 8.523 1 39.84 244 ALA A CA 1
ATOM 1876 C C . ALA A 1 244 ? 14.188 -25 7.758 1 39.84 244 ALA A C 1
ATOM 1878 O O . ALA A 1 244 ? 14.18 -24.984 6.527 1 39.84 244 ALA A O 1
ATOM 1879 N N . VAL A 1 245 ? 13.289 -24.203 8.148 1 43.38 245 VAL A N 1
ATOM 1880 C CA . VAL A 1 245 ? 13.117 -22.859 7.613 1 43.38 245 VAL A CA 1
ATOM 1881 C C . VAL A 1 245 ? 14.422 -22.078 7.758 1 43.38 245 VAL A C 1
ATOM 1883 O O . VAL A 1 245 ? 14.898 -21.859 8.875 1 43.38 245 VAL A O 1
ATOM 1886 N N . ASN A 1 246 ? 15.344 -22.266 6.93 1 42.84 246 ASN A N 1
ATOM 1887 C CA . ASN A 1 246 ? 16.453 -21.312 7.004 1 42.84 246 ASN A CA 1
ATOM 1888 C C . ASN A 1 246 ? 15.969 -19.891 6.742 1 42.84 246 ASN A C 1
ATOM 1890 O O . ASN A 1 246 ? 15.414 -19.594 5.68 1 42.84 246 ASN A O 1
ATOM 1894 N N . GLN A 1 247 ? 15.617 -19.078 7.754 1 47.34 247 GLN A N 1
ATOM 1895 C CA . GLN A 1 247 ? 15.125 -17.719 7.957 1 47.34 247 GLN A CA 1
ATOM 1896 C C . GLN A 1 247 ? 15.812 -16.734 7.012 1 47.34 247 GLN A C 1
ATOM 1898 O O . GLN A 1 247 ? 15.273 -15.672 6.711 1 47.34 247 GLN A O 1
ATOM 1903 N N . SER A 1 248 ? 17.203 -17.109 6.621 1 48.59 248 SER A N 1
ATOM 1904 C CA . SER A 1 248 ? 18.078 -15.977 6.32 1 48.59 248 SER A CA 1
ATOM 1905 C C . SER A 1 248 ? 18.297 -15.82 4.82 1 48.59 248 SER A C 1
ATOM 1907 O O . SER A 1 248 ? 19.234 -15.156 4.383 1 48.59 248 SER A O 1
ATOM 1909 N N . GLU A 1 249 ? 17.453 -16.344 3.922 1 59.62 249 GLU A N 1
ATOM 1910 C CA . GLU A 1 249 ? 17.984 -16.219 2.57 1 59.62 249 GLU A CA 1
ATOM 1911 C C . GLU A 1 249 ? 17.547 -14.922 1.907 1 59.62 249 GLU A C 1
ATOM 1913 O O . GLU A 1 249 ? 16.375 -14.539 2 1 59.62 249 GLU A O 1
ATOM 1918 N N . ARG A 1 250 ? 18.641 -14.148 1.496 1 69.56 250 ARG A N 1
ATOM 1919 C CA . ARG A 1 250 ? 18.5 -12.938 0.69 1 69.56 250 ARG A CA 1
ATOM 1920 C C . ARG A 1 250 ? 18.328 -13.273 -0.785 1 69.56 250 ARG A C 1
ATOM 1922 O O . ARG A 1 250 ? 19.062 -14.102 -1.333 1 69.56 250 ARG A O 1
ATOM 1929 N N . THR A 1 251 ? 17.266 -12.945 -1.409 1 75.62 251 THR A N 1
ATOM 1930 C CA . THR A 1 251 ? 17.016 -13.188 -2.826 1 75.62 251 THR A CA 1
ATOM 1931 C C . THR A 1 251 ? 16.781 -11.867 -3.562 1 75.62 251 THR A C 1
ATOM 1933 O O . THR A 1 251 ? 16.062 -11 -3.062 1 75.62 251 THR A O 1
ATOM 1936 N N . LEU A 1 252 ? 17.516 -11.773 -4.695 1 83.12 252 LEU A N 1
ATOM 1937 C CA . LEU A 1 252 ? 17.234 -10.625 -5.555 1 83.12 252 LEU A CA 1
ATOM 1938 C C . LEU A 1 252 ? 15.836 -10.719 -6.156 1 83.12 252 LEU A C 1
ATOM 1940 O O . LEU A 1 252 ? 15.477 -11.75 -6.73 1 83.12 252 LEU A O 1
ATOM 1944 N N . GLY A 1 253 ? 15.031 -9.75 -5.957 1 89.12 253 GLY A N 1
ATOM 1945 C CA . GLY A 1 253 ? 13.664 -9.781 -6.438 1 89.12 253 GLY A CA 1
ATOM 1946 C C . GLY A 1 253 ? 13.117 -8.406 -6.781 1 89.12 253 GLY A C 1
ATOM 1947 O O . GLY A 1 253 ? 13.758 -7.391 -6.496 1 89.12 253 GLY A O 1
ATOM 1948 N N . LEU A 1 254 ? 11.984 -8.438 -7.449 1 94.38 254 LEU A N 1
ATOM 1949 C CA . LEU A 1 254 ? 11.297 -7.227 -7.871 1 94.38 254 LEU A CA 1
ATOM 1950 C C . LEU A 1 254 ? 10.68 -6.508 -6.676 1 94.38 254 LEU A C 1
ATOM 1952 O O . LEU A 1 254 ? 9.891 -7.094 -5.93 1 94.38 254 LEU A O 1
ATOM 1956 N N . LEU A 1 255 ? 11.078 -5.223 -6.488 1 92.12 255 LEU A N 1
ATOM 1957 C CA . LEU A 1 255 ? 10.539 -4.402 -5.41 1 92.12 255 LEU A CA 1
ATOM 1958 C C . LEU A 1 255 ? 9.32 -3.615 -5.879 1 92.12 255 LEU A C 1
ATOM 1960 O O . LEU A 1 255 ? 8.336 -3.486 -5.148 1 92.12 255 LEU A O 1
ATOM 1964 N N . TYR A 1 256 ? 9.477 -3.088 -7.02 1 94.25 256 TYR A N 1
ATOM 1965 C CA . TYR A 1 256 ? 8.469 -2.193 -7.582 1 94.25 256 TYR A CA 1
ATOM 1966 C C . TYR A 1 256 ? 8.453 -2.273 -9.102 1 94.25 256 TYR A C 1
ATOM 1968 O O . TYR A 1 256 ? 9.5 -2.428 -9.734 1 94.25 256 TYR A O 1
ATOM 1976 N N . ALA A 1 257 ? 7.238 -2.174 -9.672 1 94.56 257 ALA A N 1
ATOM 1977 C CA . ALA A 1 257 ? 7.117 -2.076 -11.125 1 94.56 257 ALA A CA 1
ATOM 1978 C C . ALA A 1 257 ? 5.891 -1.264 -11.523 1 94.56 257 ALA A C 1
ATOM 1980 O O . ALA A 1 257 ? 4.836 -1.374 -10.891 1 94.56 257 ALA A O 1
ATOM 1981 N N . ASN A 1 258 ? 6.027 -0.446 -12.445 1 92.69 258 ASN A N 1
ATOM 1982 C CA . ASN A 1 258 ? 4.961 0.3 -13.102 1 92.69 258 ASN A CA 1
ATOM 1983 C C . ASN A 1 258 ? 5.164 0.354 -14.609 1 92.69 258 ASN A C 1
ATOM 1985 O O . ASN A 1 258 ? 6.086 1.009 -15.094 1 92.69 258 ASN A O 1
ATOM 1989 N N . MET A 1 259 ? 4.309 -0.332 -15.367 1 91 259 MET A N 1
ATOM 1990 C CA . MET A 1 259 ? 4.453 -0.431 -16.812 1 91 259 MET A CA 1
ATOM 1991 C C . MET A 1 259 ? 3.457 0.482 -17.531 1 91 259 MET A C 1
ATOM 1993 O O . MET A 1 259 ? 3.201 0.319 -18.719 1 91 259 MET A O 1
ATOM 1997 N N . ASN A 1 260 ? 2.859 1.363 -16.797 1 88.12 260 ASN A N 1
ATOM 1998 C CA . ASN A 1 260 ? 1.822 2.229 -17.359 1 88.12 260 ASN A CA 1
ATOM 1999 C C . ASN A 1 260 ? 2.16 3.703 -17.156 1 88.12 260 ASN A C 1
ATOM 2001 O O . ASN A 1 260 ? 1.311 4.488 -16.734 1 88.12 260 ASN A O 1
ATOM 2005 N N . LEU A 1 261 ? 3.355 4.039 -17.391 1 87.62 261 LEU A N 1
ATOM 2006 C CA . LEU A 1 261 ? 3.758 5.438 -17.344 1 87.62 261 LEU A CA 1
ATOM 2007 C C . LEU A 1 261 ? 3.635 6.086 -18.719 1 87.62 261 LEU A C 1
ATOM 2009 O O . LEU A 1 261 ? 3.719 5.402 -19.75 1 87.62 261 LEU A O 1
ATOM 2013 N N . PHE A 1 262 ? 3.32 7.395 -18.734 1 83.69 262 PHE A N 1
ATOM 2014 C CA . PHE A 1 262 ? 3.369 8.094 -20.016 1 83.69 262 PHE A CA 1
ATOM 2015 C C . PHE A 1 262 ? 4.797 8.156 -20.547 1 83.69 262 PHE A C 1
ATOM 2017 O O . PHE A 1 262 ? 5.754 8.047 -19.781 1 83.69 262 PHE A O 1
ATOM 2024 N N . SER A 1 263 ? 4.809 8.273 -21.859 1 82.31 263 SER A N 1
ATOM 2025 C CA . SER A 1 263 ? 6.133 8.438 -22.453 1 82.31 263 SER A CA 1
ATOM 2026 C C . SER A 1 263 ? 6.734 9.797 -22.078 1 82.31 263 SER A C 1
ATOM 2028 O O . SER A 1 263 ? 6.148 10.836 -22.375 1 82.31 263 SER A O 1
ATOM 2030 N N . GLY A 1 264 ? 7.781 9.82 -21.312 1 83 264 GLY A N 1
ATOM 2031 C CA . GLY A 1 264 ? 8.414 11.055 -20.859 1 83 264 GLY A CA 1
ATOM 2032 C C . GLY A 1 264 ? 9.312 10.867 -19.656 1 83 264 GLY A C 1
ATOM 2033 O O . GLY A 1 264 ? 9.758 9.75 -19.375 1 83 264 GLY A O 1
ATOM 2034 N N . ALA A 1 265 ? 9.672 12.008 -19.094 1 83.38 265 ALA A N 1
ATOM 2035 C CA . ALA A 1 265 ? 10.562 11.992 -17.938 1 83.38 265 ALA A CA 1
ATOM 2036 C C . ALA A 1 265 ? 9.789 11.703 -16.656 1 83.38 265 ALA A C 1
ATOM 2038 O O . ALA A 1 265 ? 8.688 12.211 -16.453 1 83.38 265 ALA A O 1
ATOM 2039 N N . HIS A 1 266 ? 10.367 10.836 -15.906 1 86.69 266 HIS A N 1
ATOM 2040 C CA . HIS A 1 266 ? 9.75 10.477 -14.633 1 86.69 266 HIS A CA 1
ATOM 2041 C C . HIS A 1 266 ? 10.75 10.57 -13.484 1 86.69 266 HIS A C 1
ATOM 2043 O O . HIS A 1 266 ? 11.961 10.422 -13.695 1 86.69 266 HIS A O 1
ATOM 2049 N N . THR A 1 267 ? 10.281 10.938 -12.312 1 84.75 267 THR A N 1
ATOM 2050 C CA . THR A 1 267 ? 11.047 10.875 -11.07 1 84.75 267 THR A CA 1
ATOM 2051 C C . THR A 1 267 ? 10.492 9.789 -10.156 1 84.75 267 THR A C 1
ATOM 2053 O O . THR 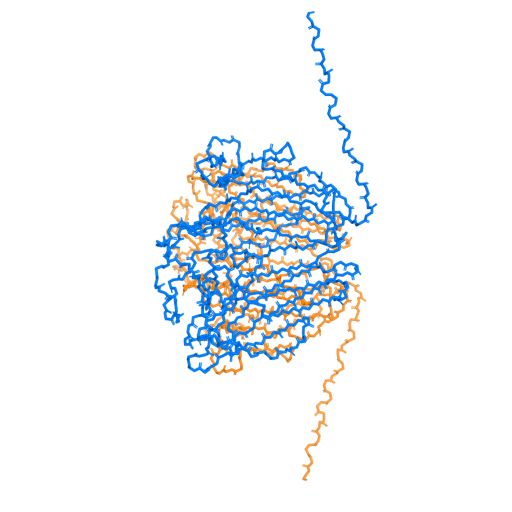A 1 267 ? 9.281 9.602 -10.062 1 84.75 267 THR A O 1
ATOM 2056 N N . LEU A 1 268 ? 11.375 9.016 -9.609 1 87.81 268 LEU A N 1
ATOM 2057 C CA . LEU A 1 268 ? 11.016 7.953 -8.68 1 87.81 268 LEU A CA 1
ATOM 2058 C C . LEU A 1 268 ? 11.758 8.125 -7.355 1 87.81 268 LEU A C 1
ATOM 2060 O O . LEU A 1 268 ? 12.977 8.305 -7.344 1 87.81 268 LEU A O 1
ATOM 2064 N N . LEU A 1 269 ? 11.008 8.234 -6.258 1 86.62 269 LEU A N 1
ATOM 2065 C CA . LEU A 1 269 ? 11.57 8.281 -4.914 1 86.62 269 LEU A CA 1
ATOM 2066 C C . LEU A 1 269 ? 11.18 7.035 -4.121 1 86.62 269 LEU A C 1
ATOM 2068 O O . LEU A 1 269 ? 9.992 6.734 -3.973 1 86.62 269 LEU A O 1
ATOM 2072 N N . LEU A 1 270 ? 12.156 6.211 -3.742 1 88.44 270 LEU A N 1
ATOM 2073 C CA . LEU A 1 270 ? 11.977 5.117 -2.795 1 88.44 270 LEU A CA 1
ATOM 2074 C C . LEU A 1 270 ? 12.469 5.512 -1.406 1 88.44 270 LEU A C 1
ATOM 2076 O O . LEU A 1 270 ? 13.586 6.012 -1.259 1 88.44 270 LEU A O 1
ATOM 2080 N N . GLU A 1 271 ? 11.641 5.324 -0.415 1 86.5 271 GLU A N 1
ATOM 2081 C CA . GLU A 1 271 ? 12.016 5.672 0.952 1 86.5 271 GLU A CA 1
ATOM 2082 C C . GLU A 1 271 ? 11.82 4.484 1.895 1 86.5 271 GLU A C 1
ATOM 2084 O O . GLU A 1 271 ? 10.75 3.883 1.935 1 86.5 271 GLU A O 1
ATOM 2089 N N . ASN A 1 272 ? 12.938 4.176 2.605 1 87.38 272 ASN A N 1
ATOM 2090 C CA . ASN A 1 272 ? 12.82 3.164 3.65 1 87.38 272 ASN A CA 1
ATOM 2091 C C . ASN A 1 272 ? 11.781 3.566 4.699 1 87.38 272 ASN A C 1
ATOM 2093 O O . ASN A 1 272 ? 11.82 4.684 5.215 1 87.38 272 ASN A O 1
ATOM 2097 N N . ASN A 1 273 ? 10.828 2.711 4.898 1 88.19 273 ASN A N 1
ATOM 2098 C CA . ASN A 1 273 ? 9.711 2.998 5.789 1 88.19 273 ASN A CA 1
ATOM 2099 C C . ASN A 1 273 ? 9.359 1.793 6.652 1 88.19 273 ASN A C 1
ATOM 2101 O O . ASN A 1 273 ? 8.266 1.235 6.535 1 88.19 273 ASN A O 1
ATOM 2105 N N . PRO A 1 274 ? 10.273 1.464 7.582 1 85.38 274 PRO A N 1
ATOM 2106 C CA . PRO A 1 274 ? 9.992 0.296 8.422 1 85.38 274 PRO A CA 1
ATOM 2107 C C . PRO A 1 274 ? 8.75 0.479 9.289 1 85.38 274 PRO A C 1
ATOM 2109 O O . PRO A 1 274 ? 8.555 1.544 9.883 1 85.38 274 PRO A O 1
ATOM 2112 N N . ILE A 1 275 ? 7.93 -0.548 9.289 1 78.88 275 ILE A N 1
ATOM 2113 C CA . ILE A 1 275 ? 6.734 -0.528 10.133 1 78.88 275 ILE A CA 1
ATOM 2114 C C . ILE A 1 275 ? 6.934 -1.448 11.336 1 78.88 275 ILE A C 1
ATOM 2116 O O . ILE A 1 275 ? 6.062 -1.543 12.203 1 78.88 275 ILE A O 1
ATOM 2120 N N . SER A 1 276 ? 8.039 -2.166 11.281 1 74.56 276 SER A N 1
ATOM 2121 C CA . SER A 1 276 ? 8.43 -3.027 12.391 1 74.56 276 SER A CA 1
ATOM 2122 C C . SER A 1 276 ? 9.891 -2.803 12.773 1 74.56 276 SER A C 1
ATOM 2124 O O . SER A 1 276 ? 10.695 -2.381 11.945 1 74.56 276 SER A O 1
ATOM 2126 N N . ASP A 1 277 ? 10.18 -3.17 13.992 1 75.25 277 ASP A N 1
ATOM 2127 C CA . ASP A 1 277 ? 11.547 -2.986 14.469 1 75.25 277 ASP A CA 1
ATOM 2128 C C . ASP A 1 277 ? 12.445 -4.141 14.016 1 75.25 277 ASP A C 1
ATOM 2130 O O . ASP A 1 277 ? 13.672 -4.043 14.086 1 75.25 277 ASP A O 1
ATOM 2134 N N . SER A 1 278 ? 11.82 -5.16 13.562 1 76.81 278 SER A N 1
ATOM 2135 C CA . SER A 1 278 ? 12.617 -6.328 13.18 1 76.81 278 SER A CA 1
ATOM 2136 C C . SER A 1 278 ? 12.922 -6.324 11.688 1 76.81 278 SER A C 1
ATOM 2138 O O . SER A 1 278 ? 13.781 -7.066 11.219 1 76.81 278 SER A O 1
ATOM 2140 N N . ALA A 1 279 ? 12.211 -5.629 10.891 1 81.88 279 ALA A N 1
ATOM 2141 C CA . ALA A 1 279 ? 12.422 -5.488 9.453 1 81.88 279 ALA A CA 1
ATOM 2142 C C . ALA A 1 279 ? 12.734 -4.043 9.086 1 81.88 279 ALA A C 1
ATOM 2144 O O . ALA A 1 279 ? 11.828 -3.246 8.828 1 81.88 279 ALA A O 1
ATOM 2145 N N . THR A 1 280 ? 14.039 -3.711 9.023 1 82.5 280 THR A N 1
ATOM 2146 C CA . THR A 1 280 ? 14.398 -2.299 8.938 1 82.5 280 THR A CA 1
ATOM 2147 C C . THR A 1 280 ? 15.273 -2.039 7.715 1 82.5 280 THR A C 1
ATOM 2149 O O . THR A 1 280 ? 15.656 -0.896 7.449 1 82.5 280 THR A O 1
ATOM 2152 N N . LEU A 1 281 ? 15.461 -3.072 6.945 1 81.81 281 LEU A N 1
ATOM 2153 C CA . LEU A 1 281 ? 16.438 -2.928 5.879 1 81.81 281 LEU A CA 1
ATOM 2154 C C . LEU A 1 281 ? 15.758 -2.756 4.527 1 81.81 281 LEU A C 1
ATOM 2156 O O . LEU A 1 281 ? 14.789 -3.457 4.223 1 81.81 281 LEU A O 1
ATOM 2160 N N . LEU A 1 282 ? 16.172 -1.778 3.779 1 85.44 282 LEU A N 1
ATOM 2161 C CA . LEU A 1 282 ? 15.789 -1.637 2.377 1 85.44 282 LEU A CA 1
ATOM 2162 C C . LEU A 1 282 ? 17 -1.802 1.468 1 85.44 282 LEU A C 1
ATOM 2164 O O . LEU A 1 282 ? 18.016 -1.122 1.649 1 85.44 282 LEU A O 1
ATOM 2168 N N . SER A 1 283 ? 16.938 -2.744 0.607 1 83.88 283 SER A N 1
ATOM 2169 C CA . SER A 1 283 ? 18 -2.994 -0.356 1 83.88 283 SER A CA 1
ATOM 2170 C C . SER A 1 283 ? 17.547 -2.678 -1.777 1 83.88 283 SER A C 1
ATOM 2172 O O . SER A 1 283 ? 16.5 -3.141 -2.215 1 83.88 283 SER A O 1
ATOM 2174 N N . VAL A 1 284 ? 18.312 -1.832 -2.449 1 84.81 284 VAL A N 1
ATOM 2175 C CA . VAL A 1 284 ? 18.062 -1.522 -3.852 1 84.81 284 VAL A CA 1
ATOM 2176 C C . VAL A 1 284 ? 19.281 -1.866 -4.691 1 84.81 284 VAL A C 1
ATOM 2178 O O . VAL A 1 284 ? 20.391 -1.4 -4.406 1 84.81 284 VAL A O 1
ATOM 2181 N N . SER A 1 285 ? 19.125 -2.646 -5.672 1 83.56 285 SER A N 1
ATOM 2182 C CA . SER A 1 285 ? 20.25 -3.105 -6.484 1 83.56 285 SER A CA 1
ATOM 2183 C C . SER A 1 285 ? 20.297 -2.359 -7.816 1 83.56 285 SER A C 1
ATOM 2185 O O . SER A 1 285 ? 21.344 -1.824 -8.188 1 83.56 285 SER A O 1
ATOM 2187 N N . TYR A 1 286 ? 19.234 -2.373 -8.547 1 84.81 286 TYR A N 1
ATOM 2188 C CA . TYR A 1 286 ? 19.203 -1.682 -9.828 1 84.81 286 TYR A CA 1
ATOM 2189 C C . TYR A 1 286 ? 17.766 -1.477 -10.297 1 84.81 286 TYR A C 1
ATOM 2191 O O . TYR A 1 286 ? 16.828 -2.031 -9.719 1 84.81 286 TYR A O 1
ATOM 2199 N N . GLY A 1 287 ? 17.625 -0.602 -11.25 1 87.19 287 GLY A N 1
ATOM 2200 C CA . GLY A 1 287 ? 16.344 -0.375 -11.922 1 87.19 287 GLY A CA 1
ATOM 2201 C C . GLY A 1 287 ? 16.422 -0.585 -13.422 1 87.19 287 GLY A C 1
ATOM 2202 O O . GLY A 1 287 ? 17.5 -0.47 -14.023 1 87.19 287 GLY A O 1
ATOM 2203 N N . VAL A 1 288 ? 15.344 -0.963 -13.977 1 89.75 288 VAL A N 1
ATOM 2204 C CA . VAL A 1 288 ? 15.227 -1.097 -15.422 1 89.75 288 VAL A CA 1
ATOM 2205 C C . VAL A 1 288 ? 14.148 -0.152 -15.953 1 89.75 288 VAL A C 1
ATOM 2207 O O . VAL A 1 288 ? 13.023 -0.143 -15.445 1 89.75 288 VAL A O 1
ATOM 2210 N N . VAL A 1 289 ? 14.492 0.665 -16.875 1 90.12 289 VAL A N 1
ATOM 2211 C CA . VAL A 1 289 ? 13.547 1.538 -17.562 1 90.12 289 VAL A CA 1
ATOM 2212 C C . VAL A 1 289 ? 13.117 0.901 -18.875 1 90.12 289 VAL A C 1
ATOM 2214 O O . VAL A 1 289 ? 13.945 0.365 -19.609 1 90.12 289 VAL A O 1
ATOM 2217 N N . TYR A 1 290 ? 11.82 0.952 -19.094 1 89.81 290 TYR A N 1
ATOM 2218 C CA . TYR A 1 290 ? 11.242 0.392 -20.312 1 89.81 290 TYR A CA 1
ATOM 2219 C C . TYR A 1 290 ? 10.672 1.491 -21.188 1 89.81 290 TYR A C 1
ATOM 2221 O O . TYR A 1 290 ? 10.188 2.51 -20.703 1 89.81 290 TYR A O 1
ATOM 2229 N N . SER A 1 291 ? 10.773 1.262 -22.453 1 87.44 291 SER A N 1
ATOM 2230 C CA . SER A 1 291 ? 10.227 2.207 -23.422 1 87.44 291 SER A CA 1
ATOM 2231 C C . SER A 1 291 ? 9.336 1.503 -24.438 1 87.44 291 SER A C 1
ATOM 2233 O O . SER A 1 291 ? 9.383 0.278 -24.562 1 87.44 291 SER A O 1
ATOM 2235 N N . GLU A 1 292 ? 8.477 2.367 -25.031 1 83 292 GLU A N 1
ATOM 2236 C CA . GLU A 1 292 ? 7.629 1.827 -26.094 1 83 292 GLU A CA 1
ATOM 2237 C C . GLU A 1 292 ? 8.469 1.296 -27.25 1 83 292 GLU A C 1
ATOM 2239 O O . GLU A 1 292 ? 9.539 1.823 -27.531 1 83 292 GLU A O 1
ATOM 2244 N N . GLN A 1 293 ? 7.934 0.252 -27.828 1 75.06 293 GLN A N 1
ATOM 2245 C CA . GLN A 1 293 ? 8.641 -0.348 -28.969 1 75.06 293 GLN A CA 1
ATOM 2246 C C . GLN A 1 293 ? 8.852 0.669 -30.078 1 75.06 293 GLN A C 1
ATOM 2248 O O . GLN A 1 293 ? 7.949 1.441 -30.406 1 75.06 293 GLN A O 1
ATOM 2253 N N . GLY A 1 294 ? 9.984 0.699 -30.609 1 64.31 294 GLY A N 1
ATOM 2254 C CA . GLY A 1 294 ? 10.328 1.546 -31.75 1 64.31 294 GLY A CA 1
ATOM 2255 C C . GLY A 1 294 ? 10.758 2.941 -31.344 1 64.31 294 GLY A C 1
ATOM 2256 O O . GLY A 1 294 ? 11.102 3.764 -32.188 1 64.31 294 GLY A O 1
ATOM 2257 N N . THR A 1 295 ? 10.453 3.398 -30.094 1 58.06 295 THR A N 1
ATOM 2258 C CA . THR A 1 295 ? 10.875 4.734 -29.688 1 58.06 295 THR A CA 1
ATOM 2259 C C . THR A 1 295 ? 12.367 4.758 -29.375 1 58.06 295 THR A C 1
ATOM 2261 O O . THR A 1 295 ? 12.852 3.934 -28.594 1 58.06 295 THR A O 1
ATOM 2264 N N . THR A 1 296 ? 13.203 4.883 -30.359 1 48.41 296 THR A N 1
ATOM 2265 C CA . THR A 1 296 ? 14.648 5.027 -30.188 1 48.41 296 THR A CA 1
ATOM 2266 C C . THR A 1 296 ? 14.977 6.215 -29.297 1 48.41 296 THR A C 1
ATOM 2268 O O . THR A 1 296 ? 14.523 7.336 -29.547 1 48.41 296 THR A O 1
ATOM 2271 N N . ASN A 1 297 ? 15.039 5.996 -28.062 1 46.38 297 ASN A N 1
ATOM 2272 C CA . ASN A 1 297 ? 15.484 7.105 -27.219 1 46.38 297 ASN A CA 1
ATOM 2273 C C . ASN A 1 297 ? 16.828 7.652 -27.688 1 46.38 297 ASN A C 1
ATOM 2275 O O . ASN A 1 297 ? 17.797 6.898 -27.844 1 46.38 297 ASN A O 1
ATOM 2279 N N . PRO A 1 298 ? 16.875 8.82 -28.141 1 42.81 298 PRO A N 1
ATOM 2280 C CA . PRO A 1 298 ? 18.219 9.344 -28.453 1 42.81 298 PRO A CA 1
ATOM 2281 C C . PRO A 1 298 ? 19.219 9.133 -27.328 1 42.81 298 PRO A C 1
ATOM 2283 O O . PRO A 1 298 ? 18.844 9.156 -26.141 1 42.81 298 PRO A O 1
ATOM 2286 N N . GLU A 1 299 ? 20.234 8.352 -27.578 1 42.38 299 GLU A N 1
ATOM 2287 C CA . GLU A 1 299 ? 21.359 8.25 -26.641 1 42.38 299 GLU A CA 1
ATOM 2288 C C . GLU A 1 299 ? 21.625 9.586 -25.969 1 42.38 299 GLU A C 1
ATOM 2290 O O . GLU A 1 299 ? 21.641 10.633 -26.609 1 42.38 299 GLU A O 1
ATOM 2295 N N . PRO A 1 300 ? 21.438 9.609 -24.703 1 43.72 300 PRO A N 1
ATOM 2296 C CA . PRO A 1 300 ? 21.922 10.883 -24.172 1 43.72 300 PRO A CA 1
ATOM 2297 C C . PRO A 1 300 ? 23.266 11.297 -24.781 1 43.72 300 PRO A C 1
ATOM 2299 O O . PRO A 1 300 ? 24.047 10.438 -25.172 1 43.72 300 PRO A O 1
ATOM 2302 N N . PRO A 1 301 ? 23.438 12.516 -25.234 1 39.38 301 PRO A N 1
ATOM 2303 C CA . PRO A 1 301 ? 24.75 12.898 -25.75 1 39.38 301 PRO A CA 1
ATOM 2304 C C . PRO A 1 301 ? 25.891 12.508 -24.812 1 39.38 301 PRO A C 1
ATOM 2306 O O . PRO A 1 301 ? 25.688 12.43 -23.594 1 39.38 301 PRO A O 1
ATOM 2309 N N . PRO A 1 302 ? 26.922 11.867 -25.312 1 38 302 PRO A N 1
ATOM 2310 C CA . PRO A 1 302 ? 28.094 11.547 -24.5 1 38 302 PRO A CA 1
ATOM 2311 C C . PRO A 1 302 ? 28.547 12.719 -23.625 1 38 302 PRO A C 1
ATOM 2313 O O . PRO A 1 302 ? 28.344 13.883 -24 1 38 302 PRO A O 1
ATOM 2316 N N . ASP A 1 303 ? 28.578 12.539 -22.328 1 37.09 303 ASP A N 1
ATOM 2317 C CA . ASP A 1 303 ? 29.234 13.516 -21.469 1 37.09 303 ASP A CA 1
ATOM 2318 C C . ASP A 1 303 ? 30.562 13.977 -22.094 1 37.09 303 ASP A C 1
ATOM 2320 O O . ASP A 1 303 ? 31.453 13.156 -22.344 1 37.09 303 ASP A O 1
ATOM 2324 N N . ASP A 1 304 ? 30.625 15.023 -22.922 1 35.84 304 ASP A N 1
ATOM 2325 C CA . ASP A 1 304 ? 31.891 15.648 -23.312 1 35.84 304 ASP A CA 1
ATOM 2326 C C . ASP A 1 304 ? 32.688 16.078 -22.078 1 35.84 304 ASP A C 1
ATOM 2328 O O . ASP A 1 304 ? 32.344 17.031 -21.391 1 35.84 304 ASP A O 1
ATOM 2332 N N . GLY A 1 305 ? 33.219 15.156 -21.266 1 33.44 305 GLY A N 1
ATOM 2333 C CA . GLY A 1 305 ? 34.219 15.414 -20.234 1 33.44 305 GLY A CA 1
ATOM 2334 C C . GLY A 1 305 ? 35.438 16.203 -20.75 1 33.44 305 GLY A C 1
ATOM 2335 O O . GLY A 1 305 ? 36.469 16.234 -20.109 1 33.44 305 GLY A O 1
ATOM 2336 N N . SER A 1 306 ? 35.5 16.656 -22 1 33.66 306 SER A N 1
ATOM 2337 C CA . SER A 1 306 ? 36.875 17.109 -22.297 1 33.66 306 SER A CA 1
ATOM 2338 C C . SER A 1 306 ? 37.156 18.422 -21.578 1 33.66 306 SER A C 1
ATOM 2340 O O . SER A 1 306 ? 37.25 19.484 -22.219 1 33.66 306 SER A O 1
ATOM 2342 N N . GLY A 1 307 ? 36.562 18.828 -20.422 1 28.41 307 GLY A N 1
ATOM 2343 C CA . GLY A 1 307 ? 37.219 20.078 -20.016 1 28.41 307 GLY A CA 1
ATOM 2344 C C . GLY A 1 307 ? 38.688 19.891 -19.688 1 28.41 307 GLY A C 1
ATOM 2345 O O . GLY A 1 307 ? 39.031 19.219 -18.703 1 28.41 307 GLY A O 1
ATOM 2346 N N . ALA A 1 308 ? 39.625 20.016 -20.641 1 31.2 308 ALA A N 1
ATOM 2347 C CA . ALA A 1 308 ? 41.094 20.203 -20.531 1 31.2 308 ALA A CA 1
ATOM 2348 C C . ALA A 1 308 ? 41.406 21.406 -19.641 1 31.2 308 ALA A C 1
ATOM 2350 O O . ALA A 1 308 ? 41 22.531 -19.922 1 31.2 308 ALA A O 1
ATOM 2351 N N . SER A 1 309 ? 41.594 21.203 -18.344 1 22.97 309 SER A N 1
ATOM 2352 C CA . SER A 1 309 ? 42.25 22.234 -17.547 1 22.97 309 SER A CA 1
ATOM 2353 C C . SER A 1 309 ? 43.594 22.656 -18.172 1 22.97 309 SER A C 1
ATOM 2355 O O . SER A 1 309 ? 44.406 21.812 -18.562 1 22.97 309 SER A O 1
ATOM 2357 N N . PRO A 1 310 ? 43.688 23.891 -18.719 1 31.34 310 PRO A N 1
ATOM 2358 C CA . PRO A 1 310 ? 45.031 24.422 -19.047 1 31.34 310 PRO A CA 1
ATOM 2359 C C . PRO A 1 310 ? 46.031 24.312 -17.891 1 31.34 310 PRO A C 1
ATOM 2361 O O . PRO A 1 310 ? 45.625 24.266 -16.734 1 31.34 310 PRO A O 1
ATOM 2364 N N . GLU A 1 311 ? 47.344 23.891 -18.172 1 24.58 311 GLU A N 1
ATOM 2365 C CA . GLU A 1 311 ? 48.531 24.141 -17.312 1 24.58 311 GLU A CA 1
ATOM 2366 C C . GLU A 1 311 ? 48.688 25.641 -17.062 1 24.58 311 GLU A C 1
ATOM 2368 O O . GLU A 1 311 ? 48.531 26.453 -17.969 1 24.58 311 GLU A O 1
ATOM 2373 N N . MET B 1 1 ? -20.484 22.672 -5.234 1 75.12 1 MET B N 1
ATOM 2374 C CA . MET B 1 1 ? -19.422 23.141 -4.34 1 75.12 1 MET B CA 1
ATOM 2375 C C . MET B 1 1 ? -18.359 22.062 -4.148 1 75.12 1 MET B C 1
ATOM 2377 O O . MET B 1 1 ? -18.672 20.875 -4.133 1 75.12 1 MET B O 1
ATOM 2381 N N . PRO B 1 2 ? -17.109 22.453 -4.18 1 83.75 2 PRO B N 1
ATOM 2382 C CA . PRO B 1 2 ? -16.062 21.453 -3.959 1 83.75 2 PRO B CA 1
ATOM 2383 C C . PRO B 1 2 ? -16.219 20.719 -2.629 1 83.75 2 PRO B C 1
ATOM 2385 O O . PRO B 1 2 ? -16.828 21.25 -1.693 1 83.75 2 PRO B O 1
ATOM 2388 N N . VAL B 1 3 ? -15.906 19.547 -2.654 1 89.94 3 VAL B N 1
ATOM 2389 C CA . VAL B 1 3 ? -16.016 18.766 -1.426 1 89.94 3 VAL B CA 1
ATOM 2390 C C . VAL B 1 3 ? -14.672 18.766 -0.696 1 89.94 3 VAL B C 1
ATOM 2392 O O . VAL B 1 3 ? -13.609 18.734 -1.329 1 89.94 3 VAL B O 1
ATOM 2395 N N . ASN B 1 4 ? -14.758 18.875 0.632 1 92.75 4 ASN B N 1
ATOM 2396 C CA . ASN B 1 4 ? -13.609 18.719 1.525 1 92.75 4 ASN B CA 1
ATOM 2397 C C . ASN B 1 4 ? -13.648 17.359 2.236 1 92.75 4 ASN B C 1
ATOM 2399 O O . ASN B 1 4 ? -14.648 17.016 2.857 1 92.75 4 ASN B O 1
ATOM 2403 N N . VAL B 1 5 ? -12.586 16.609 2.055 1 94.56 5 VAL B N 1
ATOM 2404 C CA . VAL B 1 5 ? -12.484 15.297 2.695 1 94.56 5 VAL B CA 1
ATOM 2405 C C . VAL B 1 5 ? -11.43 15.344 3.799 1 94.56 5 VAL B C 1
ATOM 2407 O O . VAL B 1 5 ? -10.297 15.773 3.566 1 94.56 5 VAL B O 1
ATOM 2410 N N . THR B 1 6 ? -11.805 14.914 4.973 1 95.56 6 THR B N 1
ATOM 2411 C CA . THR B 1 6 ? -10.898 14.914 6.113 1 95.56 6 THR B CA 1
ATOM 2412 C C . THR B 1 6 ? -10.156 13.586 6.219 1 95.56 6 THR B C 1
ATOM 2414 O O . THR B 1 6 ? -10.773 12.523 6.156 1 95.56 6 THR B O 1
ATOM 2417 N N . VAL B 1 7 ? -8.852 13.656 6.34 1 96.12 7 VAL B N 1
ATOM 2418 C CA . VAL B 1 7 ? -7.973 12.508 6.566 1 96.12 7 VAL B CA 1
ATOM 2419 C C . VAL B 1 7 ? -7.387 12.578 7.973 1 96.12 7 VAL B C 1
ATOM 2421 O O . VAL B 1 7 ? -6.465 13.352 8.234 1 96.12 7 VAL B O 1
ATOM 2424 N N . SER B 1 8 ? -7.922 11.773 8.867 1 92.94 8 SER B N 1
ATOM 2425 C CA . SER B 1 8 ? -7.414 11.766 10.234 1 92.94 8 SER B CA 1
ATOM 2426 C C . SER B 1 8 ? -5.969 11.281 10.281 1 92.94 8 SER B C 1
ATOM 2428 O O . SER B 1 8 ? -5.516 10.57 9.383 1 92.94 8 SER B O 1
ATOM 2430 N N . HIS B 1 9 ? -5.273 11.562 11.383 1 91.88 9 HIS B N 1
ATOM 2431 C CA . HIS B 1 9 ? -3.887 11.148 11.562 1 91.88 9 HIS B CA 1
ATOM 2432 C C . HIS B 1 9 ? -3.754 9.633 11.523 1 91.88 9 HIS B C 1
ATOM 2434 O O . HIS B 1 9 ? -2.688 9.109 11.203 1 91.88 9 HIS B O 1
ATOM 2440 N N . ALA B 1 10 ? -4.781 8.938 11.781 1 90.25 10 ALA B N 1
ATOM 2441 C CA . ALA B 1 10 ? -4.727 7.484 11.875 1 90.25 10 ALA B CA 1
ATOM 2442 C C . ALA B 1 10 ? -5.027 6.832 10.531 1 90.25 10 ALA B C 1
ATOM 2444 O O . ALA B 1 10 ? -4.875 5.621 10.375 1 90.25 10 ALA B O 1
ATOM 2445 N N . SER B 1 11 ? -5.465 7.633 9.578 1 93.75 11 SER B N 1
ATOM 2446 C CA . SER B 1 11 ? -5.828 7.098 8.266 1 93.75 11 SER B CA 1
ATOM 2447 C C . SER B 1 11 ? -4.637 6.418 7.598 1 93.75 11 SER B C 1
ATOM 2449 O O . SER B 1 11 ? -3.516 6.922 7.656 1 93.75 11 SER B O 1
ATOM 2451 N N . PRO B 1 12 ? -4.922 5.289 6.902 1 94.81 12 PRO B N 1
ATOM 2452 C CA . PRO B 1 12 ? -3.846 4.637 6.156 1 94.81 12 PRO B CA 1
ATOM 2453 C C . PRO B 1 12 ? -3.395 5.445 4.945 1 94.81 12 PRO B C 1
ATOM 2455 O O . PRO B 1 12 ? -2.396 5.102 4.305 1 94.81 12 PRO B O 1
ATOM 2458 N N . LEU B 1 13 ? -4.078 6.531 4.617 1 96.62 13 LEU B N 1
ATOM 2459 C CA . LEU B 1 13 ? -3.725 7.332 3.449 1 96.62 13 LEU B CA 1
ATOM 2460 C C . LEU B 1 13 ? -2.549 8.25 3.758 1 96.62 13 LEU B C 1
ATOM 2462 O O . LEU B 1 13 ? -1.935 8.812 2.846 1 96.62 13 LEU B O 1
ATOM 2466 N N . LEU B 1 14 ? -2.264 8.453 5.039 1 95.81 14 LEU B N 1
ATOM 2467 C CA . LEU B 1 14 ? -1.065 9.203 5.41 1 95.81 14 LEU B CA 1
ATOM 2468 C C . LEU B 1 14 ? 0.143 8.273 5.508 1 95.81 14 LEU B C 1
ATOM 2470 O O . LEU B 1 14 ? 0.087 7.246 6.18 1 95.81 14 LEU B O 1
ATOM 2474 N N . ASN B 1 15 ? 1.194 8.656 4.793 1 94.69 15 ASN B N 1
ATOM 2475 C CA . ASN B 1 15 ? 2.451 7.922 4.879 1 94.69 15 ASN B CA 1
ATOM 2476 C C . ASN B 1 15 ? 3.393 8.539 5.91 1 94.69 15 ASN B C 1
ATOM 2478 O O . ASN B 1 15 ? 3.967 9.602 5.672 1 94.69 15 ASN B O 1
ATOM 2482 N N . TYR B 1 16 ? 3.504 7.93 7.059 1 92.12 16 TYR B N 1
ATOM 2483 C CA . TYR B 1 16 ? 4.504 8.328 8.039 1 92.12 16 TYR B CA 1
ATOM 2484 C C . TYR B 1 16 ? 5.852 7.676 7.742 1 92.12 16 TYR B C 1
ATOM 2486 O O . TYR B 1 16 ? 5.961 6.445 7.73 1 92.12 16 TYR B O 1
ATOM 2494 N N . ILE B 1 17 ? 6.832 8.508 7.555 1 86.88 17 ILE B N 1
ATOM 2495 C CA . ILE B 1 17 ? 8.094 7.988 7.051 1 86.88 17 ILE B CA 1
ATOM 2496 C C . ILE B 1 17 ? 9.242 8.453 7.945 1 86.88 17 ILE B C 1
ATOM 2498 O O . ILE B 1 17 ? 9.562 9.648 7.984 1 86.88 17 ILE B O 1
ATOM 2502 N N . PRO B 1 18 ? 10 7.633 8.555 1 84.5 18 PRO B N 1
ATOM 2503 C CA . PRO B 1 18 ? 9.586 6.25 8.805 1 84.5 18 PRO B CA 1
ATOM 2504 C C . PRO B 1 18 ? 8.492 6.145 9.867 1 84.5 18 PRO B C 1
ATOM 2506 O O . PRO B 1 18 ? 8.422 6.98 10.766 1 84.5 18 PRO B O 1
ATOM 2509 N N . ARG B 1 19 ? 7.727 5.125 9.734 1 85 19 ARG B N 1
ATOM 2510 C CA . ARG B 1 19 ? 6.578 4.98 10.625 1 85 19 ARG B CA 1
ATOM 2511 C C . ARG B 1 19 ? 7.016 4.91 12.078 1 85 19 ARG B C 1
ATOM 2513 O O . ARG B 1 19 ? 6.324 5.41 12.969 1 85 19 ARG B O 1
ATOM 2520 N N . ASN B 1 20 ? 8.141 4.289 12.344 1 78.75 20 ASN B N 1
ATOM 2521 C CA . ASN B 1 20 ? 8.562 4.07 13.719 1 78.75 20 ASN B CA 1
ATOM 2522 C C . ASN B 1 20 ? 9.117 5.348 14.344 1 78.75 20 ASN B C 1
ATOM 2524 O O . ASN B 1 20 ? 9.461 5.367 15.531 1 78.75 20 ASN B O 1
ATOM 2528 N N . ALA B 1 21 ? 9.227 6.418 13.586 1 82.12 21 ALA B N 1
ATOM 2529 C CA . ALA B 1 21 ? 9.609 7.719 14.125 1 82.12 21 ALA B CA 1
ATOM 2530 C C . ALA B 1 21 ? 8.406 8.461 14.695 1 82.12 21 ALA B C 1
ATOM 2532 O O . ALA B 1 21 ? 8.547 9.547 15.258 1 82.12 21 ALA B O 1
ATOM 2533 N N . TRP B 1 22 ? 7.273 7.902 14.547 1 84.81 22 TRP B N 1
ATOM 2534 C CA . TRP B 1 22 ? 6.027 8.531 14.977 1 84.81 22 TRP B CA 1
ATOM 2535 C C . TRP B 1 22 ? 5.305 7.664 16 1 84.81 22 TRP B C 1
ATOM 2537 O O . TRP B 1 22 ? 5.426 6.438 15.984 1 84.81 22 TRP B O 1
ATOM 2547 N N . PHE B 1 23 ? 4.523 8.281 16.828 1 81.19 23 PHE B N 1
ATOM 2548 C CA . PHE B 1 23 ? 3.684 7.543 17.766 1 81.19 23 PHE B CA 1
ATOM 2549 C C . PHE B 1 23 ? 2.355 8.258 17.984 1 81.19 23 PHE B C 1
ATOM 2551 O O . PHE B 1 23 ? 2.258 9.469 17.766 1 81.19 23 PHE B O 1
ATOM 2558 N N . THR B 1 24 ? 1.372 7.559 18.328 1 81.06 24 THR B N 1
ATOM 2559 C CA . THR B 1 24 ? 0.052 8.109 18.609 1 81.06 24 THR B CA 1
ATOM 2560 C C . THR B 1 24 ? -0.02 8.609 20.047 1 81.06 24 THR B C 1
ATOM 2562 O O . THR B 1 24 ? 0.462 7.945 20.969 1 81.06 24 THR B O 1
ATOM 2565 N N . VAL B 1 25 ? -0.499 9.797 20.188 1 77.19 25 VAL B N 1
ATOM 2566 C CA . VAL B 1 25 ? -0.78 10.359 21.5 1 77.19 25 VAL B CA 1
ATOM 2567 C C . VAL B 1 25 ? -2.289 10.445 21.719 1 77.19 25 VAL B C 1
ATOM 2569 O O . VAL B 1 25 ? -3.012 10.992 20.875 1 77.19 25 VAL B O 1
ATOM 2572 N N . SER B 1 26 ? -2.695 9.727 22.719 1 68.94 26 SER B N 1
ATOM 2573 C CA . SER B 1 26 ? -4.113 9.781 23.062 1 68.94 26 SER B CA 1
ATOM 2574 C C . SER B 1 26 ? -4.312 10.195 24.516 1 68.94 26 SER B C 1
ATOM 2576 O O . SER B 1 26 ? -3.408 10.039 25.344 1 68.94 26 SER B O 1
ATOM 2578 N N . GLY B 1 27 ? -5.113 11.188 25 1 57.41 27 GLY B N 1
ATOM 2579 C CA . GLY B 1 27 ? -5.293 11.711 26.344 1 57.41 27 GLY B CA 1
ATOM 2580 C C . GLY B 1 27 ? -6.027 10.758 27.266 1 57.41 27 GLY B C 1
ATOM 2581 O O . GLY B 1 27 ? -6.707 9.844 26.812 1 57.41 27 GLY B O 1
ATOM 2582 N N . PRO B 1 28 ? -5.516 10.844 28.688 1 48.22 28 PRO B N 1
ATOM 2583 C CA . PRO B 1 28 ? -6.324 10.164 29.703 1 48.22 28 PRO B CA 1
ATOM 2584 C C . PRO B 1 28 ? -7.812 10.484 29.578 1 48.22 28 PRO B C 1
ATOM 2586 O O . PRO B 1 28 ? -8.18 11.594 29.188 1 48.22 28 PRO B O 1
ATOM 2589 N N . LEU B 1 29 ? -8.594 9.359 29.375 1 44.41 29 LEU B N 1
ATOM 2590 C CA . LEU B 1 29 ? -10.031 9.492 29.609 1 44.41 29 LEU B CA 1
ATOM 2591 C C . LEU B 1 29 ? -10.305 10.117 30.969 1 44.41 29 LEU B C 1
ATOM 2593 O O . LEU B 1 29 ? -11.422 10.047 31.469 1 44.41 29 LEU B O 1
ATOM 2597 N N . ASP B 1 30 ? -9.344 10.539 31.641 1 39.88 30 ASP B N 1
ATOM 2598 C CA . ASP B 1 30 ? -9.82 10.898 32.969 1 39.88 30 ASP B CA 1
ATOM 2599 C C . ASP B 1 30 ? -10.914 11.961 32.906 1 39.88 30 ASP B C 1
ATOM 2601 O O . ASP B 1 30 ? -11.555 12.273 33.906 1 39.88 30 ASP B O 1
ATOM 2605 N N . GLU B 1 31 ? -10.844 12.961 32.375 1 36.66 31 GLU B N 1
ATOM 2606 C CA . GLU B 1 31 ? -12.047 13.773 32.469 1 36.66 31 GLU B CA 1
ATOM 2607 C C . GLU B 1 31 ? -13.133 13.25 31.516 1 36.66 31 GLU B C 1
ATOM 2609 O O . GLU B 1 31 ? -13.008 13.375 30.297 1 36.66 31 GLU B O 1
ATOM 2614 N N . PRO B 1 32 ? -14.016 12.352 32.031 1 38.53 32 PRO B N 1
ATOM 2615 C CA . PRO B 1 32 ? -15.141 11.664 31.391 1 38.53 32 PRO B CA 1
ATOM 2616 C C . PRO B 1 32 ? -15.836 12.523 30.344 1 38.53 32 PRO B C 1
ATOM 2618 O O . PRO B 1 32 ? -16.484 11.984 29.438 1 38.53 32 PRO B O 1
ATOM 2621 N N . GLU B 1 33 ? -16.188 13.695 30.812 1 34.56 33 GLU B N 1
ATOM 2622 C CA . GLU B 1 33 ? -17.141 14.5 30.062 1 34.56 33 GLU B CA 1
ATOM 2623 C C . GLU B 1 33 ? -16.625 14.781 28.656 1 34.56 33 GLU B C 1
ATOM 2625 O O . GLU B 1 33 ? -17.391 15.258 27.797 1 34.56 33 GLU B O 1
ATOM 2630 N N . LEU B 1 34 ? -15.484 15 28.641 1 34 34 LEU B N 1
ATOM 2631 C CA . LEU B 1 34 ? -15.055 15.5 27.344 1 34 34 LEU B CA 1
ATOM 2632 C C . LEU B 1 34 ? -14.836 14.352 26.359 1 34 34 LEU B C 1
ATOM 2634 O O . LEU B 1 34 ? -14.375 14.57 25.234 1 34 34 LEU B O 1
ATOM 2638 N N . PHE B 1 35 ? -15.039 13.125 26.828 1 34.66 35 PHE B N 1
ATOM 2639 C CA . PHE B 1 35 ? -14.594 12.008 26 1 34.66 35 PHE B CA 1
ATOM 2640 C C . PHE B 1 35 ? -15.562 11.781 24.844 1 34.66 35 PHE B C 1
ATOM 2642 O O . PHE B 1 35 ? -15.594 10.695 24.25 1 34.66 35 PHE B O 1
ATOM 2649 N N . VAL B 1 36 ? -16.719 12.312 25.016 1 32.78 36 VAL B N 1
ATOM 2650 C CA . VAL B 1 36 ? -17.609 11.758 24 1 32.78 36 VAL B CA 1
ATOM 2651 C C . VAL B 1 36 ? -16.828 11.492 22.719 1 32.78 36 VAL B C 1
ATOM 2653 O O . VAL B 1 36 ? -17 10.445 22.078 1 32.78 36 VAL B O 1
ATOM 2656 N N . PHE B 1 37 ? -17 12.469 21.891 1 31.86 37 PHE B N 1
ATOM 2657 C CA . PHE B 1 37 ? -16.953 12.305 20.438 1 31.86 37 PHE B CA 1
ATOM 2658 C C . PHE B 1 37 ? -15.578 11.836 19.984 1 31.86 37 PHE B C 1
ATOM 2660 O O . PHE B 1 37 ? -15.438 10.734 19.453 1 31.86 37 PHE B O 1
ATOM 2667 N N . SER B 1 38 ? -14.906 12.836 19.297 1 39.03 38 SER B N 1
ATOM 2668 C CA . SER B 1 38 ? -14.062 12.836 18.109 1 39.03 38 SER B CA 1
ATOM 2669 C C . SER B 1 38 ? -12.719 12.172 18.375 1 39.03 38 SER B C 1
ATOM 2671 O O . SER B 1 38 ? -12.422 11.805 19.516 1 39.03 38 SER B O 1
ATOM 2673 N N . ASN B 1 39 ? -11.617 12.922 17.547 1 48.97 39 ASN B N 1
ATOM 2674 C CA . ASN B 1 39 ? -10.25 13.086 17.078 1 48.97 39 ASN B CA 1
ATOM 2675 C C . ASN B 1 39 ? -9.266 13.289 18.219 1 48.97 39 ASN B C 1
ATOM 2677 O O . ASN B 1 39 ? -8.672 14.359 18.359 1 48.97 39 ASN B O 1
ATOM 2681 N N . THR B 1 40 ? -9.414 12.469 19.219 1 61.94 40 THR B N 1
ATOM 2682 C CA . THR B 1 40 ? -8.719 12.695 20.469 1 61.94 40 THR B CA 1
ATOM 2683 C C . THR B 1 40 ? -7.289 12.156 20.406 1 61.94 40 THR B C 1
ATOM 2685 O O . THR B 1 40 ? -6.703 11.805 21.422 1 61.94 40 THR B O 1
ATOM 2688 N N . SER B 1 41 ? -6.98 11.906 19.344 1 78.38 41 SER B N 1
ATOM 2689 C CA . SER B 1 41 ? -5.586 11.477 19.234 1 78.38 41 SER B CA 1
ATOM 2690 C C . SER B 1 41 ? -4.875 12.195 18.094 1 78.38 41 SER B C 1
ATOM 2692 O O . SER B 1 41 ? -5.516 12.836 17.266 1 78.38 41 SER B O 1
ATOM 2694 N N . PHE B 1 42 ? -3.645 12.25 18.203 1 84.62 42 PHE B N 1
ATOM 2695 C CA . PHE B 1 42 ? -2.777 12.789 17.172 1 84.62 42 PHE B CA 1
ATOM 2696 C C . PHE B 1 42 ? -1.474 12.008 17.094 1 84.62 42 PHE B C 1
ATOM 2698 O O . PHE B 1 42 ? -1.196 11.164 17.938 1 84.62 42 PHE B O 1
ATOM 2705 N N . HIS B 1 43 ? -0.763 12.211 16.016 1 88.31 43 HIS B N 1
ATOM 2706 C CA . HIS B 1 43 ? 0.585 11.664 15.93 1 88.31 43 HIS B CA 1
ATOM 2707 C C . HIS B 1 43 ? 1.635 12.719 16.266 1 88.31 43 HIS B C 1
ATOM 2709 O O . HIS B 1 43 ? 1.479 13.891 15.898 1 88.31 43 HIS B O 1
ATOM 2715 N N . ALA B 1 44 ? 2.652 12.258 16.953 1 86.38 44 ALA B N 1
ATOM 2716 C CA . ALA B 1 44 ? 3.803 13.102 17.25 1 86.38 44 ALA B CA 1
ATOM 2717 C C . ALA B 1 44 ? 5.109 12.383 16.938 1 86.38 44 ALA B C 1
ATOM 2719 O O . ALA B 1 44 ? 5.184 11.156 17 1 86.38 44 ALA B O 1
ATOM 2720 N N . THR B 1 45 ? 6.074 13.203 16.516 1 86.19 45 THR B N 1
ATOM 2721 C CA . THR B 1 45 ? 7.398 12.609 16.344 1 86.19 45 THR B CA 1
ATOM 2722 C C . THR B 1 45 ? 8.008 12.25 17.703 1 86.19 45 THR B C 1
ATOM 2724 O O . THR B 1 45 ? 7.695 12.883 18.719 1 86.19 45 THR B O 1
ATOM 2727 N N . ASN B 1 46 ? 8.875 11.195 17.641 1 72.94 46 ASN B N 1
ATOM 2728 C CA . ASN B 1 46 ? 9.562 10.805 18.859 1 72.94 46 ASN B CA 1
ATOM 2729 C C . ASN B 1 46 ? 10.727 11.734 19.172 1 72.94 46 ASN B C 1
ATOM 2731 O O . ASN B 1 46 ? 11.266 12.391 18.281 1 72.94 46 ASN B O 1
ATOM 2735 N N . GLY B 1 47 ? 10.586 12.633 20.391 1 56.22 47 GLY B N 1
ATOM 2736 C CA . GLY B 1 47 ? 11.5 13.672 20.859 1 56.22 47 GLY B CA 1
ATOM 2737 C C . GLY B 1 47 ? 12.867 13.602 20.203 1 56.22 47 GLY B C 1
ATOM 2738 O O . GLY B 1 47 ? 13.43 14.633 19.844 1 56.22 47 GLY B O 1
ATOM 2739 N N . THR B 1 48 ? 13.781 12.789 20.781 1 47.72 48 THR B N 1
ATOM 2740 C CA . THR B 1 48 ? 15.219 12.812 20.531 1 47.72 48 THR B CA 1
ATOM 2741 C C . THR B 1 48 ? 15.531 12.57 19.062 1 47.72 48 THR B C 1
ATOM 2743 O O . THR B 1 48 ? 16.516 13.094 18.531 1 47.72 48 THR B O 1
ATOM 2746 N N . SER B 1 49 ? 15.102 11.562 18.594 1 45.59 49 SER B N 1
ATOM 2747 C CA . SER B 1 49 ? 15.906 10.844 17.609 1 45.59 49 SER B CA 1
ATOM 2748 C C . SER B 1 49 ? 15.422 11.117 16.188 1 45.59 49 SER B C 1
ATOM 2750 O O . SER B 1 49 ? 16.094 10.781 15.219 1 45.59 49 SER B O 1
ATOM 2752 N N . ARG B 1 50 ? 14.336 11.492 15.656 1 52.59 50 ARG B N 1
ATOM 2753 C CA . ARG B 1 50 ? 14.523 11.055 14.273 1 52.59 50 ARG B CA 1
ATOM 2754 C C . ARG B 1 50 ? 14.281 12.203 13.297 1 52.59 50 ARG B C 1
ATOM 2756 O O . ARG B 1 50 ? 13.148 12.453 12.891 1 52.59 50 ARG B O 1
ATOM 2763 N N . ALA B 1 51 ? 15.344 13.109 13.344 1 58.94 51 ALA B N 1
ATOM 2764 C CA . ALA B 1 51 ? 15.602 14.055 12.266 1 58.94 51 ALA B CA 1
ATOM 2765 C C . ALA B 1 51 ? 15.141 13.492 10.922 1 58.94 51 ALA B C 1
ATOM 2767 O O . ALA B 1 51 ? 15.391 12.328 10.609 1 58.94 51 ALA B O 1
ATOM 2768 N N . ASN B 1 52 ? 14.156 14.289 10.375 1 77.56 52 ASN B N 1
ATOM 2769 C CA . ASN B 1 52 ? 13.719 14.18 8.984 1 77.56 52 ASN B CA 1
ATOM 2770 C C . ASN B 1 52 ? 12.508 13.266 8.852 1 77.56 52 ASN B C 1
ATOM 2772 O O . ASN B 1 52 ? 12.156 12.852 7.746 1 77.56 52 ASN B O 1
ATOM 2776 N N . ALA B 1 53 ? 11.891 12.961 10.164 1 86 53 ALA B N 1
ATOM 2777 C CA . ALA B 1 53 ? 10.625 12.242 10.031 1 86 53 ALA B CA 1
ATOM 2778 C C . ALA B 1 53 ? 9.625 13.039 9.195 1 86 53 ALA B C 1
ATOM 2780 O O . ALA B 1 53 ? 9.539 14.258 9.312 1 86 53 ALA B O 1
ATOM 2781 N N . SER B 1 54 ? 8.93 12.359 8.367 1 90.81 54 SER B N 1
ATOM 2782 C CA . SER B 1 54 ? 8.023 13.07 7.465 1 90.81 54 SER B CA 1
ATOM 2783 C C . SER B 1 54 ? 6.68 12.352 7.363 1 90.81 54 SER B C 1
ATOM 2785 O O . SER B 1 54 ? 6.562 11.188 7.742 1 90.81 54 SER B O 1
ATOM 2787 N N . VAL B 1 55 ? 5.695 13.031 7.07 1 93.94 55 VAL B N 1
ATOM 2788 C CA . VAL B 1 55 ? 4.398 12.492 6.672 1 93.94 55 VAL B CA 1
ATOM 2789 C C . VAL B 1 55 ? 4.031 13.008 5.281 1 93.94 55 VAL B C 1
ATOM 2791 O O . VAL B 1 55 ? 4.219 14.188 4.98 1 93.94 55 VAL B O 1
ATOM 2794 N N . ALA B 1 56 ? 3.639 12.133 4.371 1 95.5 56 ALA B N 1
ATOM 2795 C CA . ALA B 1 56 ? 3.322 12.492 2.992 1 95.5 56 ALA B CA 1
ATOM 2796 C C . ALA B 1 56 ? 1.914 12.039 2.617 1 95.5 56 ALA B C 1
ATOM 2798 O O . ALA B 1 56 ? 1.417 11.039 3.143 1 95.5 56 ALA B O 1
ATOM 2799 N N . PHE B 1 57 ? 1.264 12.781 1.752 1 97 57 PHE B N 1
ATOM 2800 C CA . PHE B 1 57 ? -0.077 12.523 1.24 1 97 57 PHE B CA 1
ATOM 2801 C C . PHE B 1 57 ? -0.208 13 -0.2 1 97 57 PHE B C 1
ATOM 2803 O O . PHE B 1 57 ? 0.298 14.07 -0.553 1 97 57 PHE B O 1
ATOM 2810 N N . SER B 1 58 ? -0.811 12.18 -1.041 1 95.81 58 SER B N 1
ATOM 2811 C CA . SER B 1 58 ? -1.098 12.586 -2.414 1 95.81 58 SER B CA 1
ATOM 2812 C C . SER B 1 58 ? -2.59 12.5 -2.715 1 95.81 58 SER B C 1
ATOM 2814 O O . SER B 1 58 ? -3.289 11.641 -2.174 1 95.81 58 SER B O 1
ATOM 2816 N N . TRP B 1 59 ? -3.023 13.391 -3.506 1 93.38 59 TRP B N 1
ATOM 2817 C CA . TRP B 1 59 ? -4.418 13.391 -3.939 1 93.38 59 TRP B CA 1
ATOM 2818 C C . TRP B 1 59 ? -4.555 14.008 -5.328 1 93.38 59 TRP B C 1
ATOM 2820 O O . TRP B 1 59 ? -3.627 14.648 -5.824 1 93.38 59 TRP B O 1
ATOM 2830 N N . TRP B 1 60 ? -5.652 13.664 -5.945 1 88.75 60 TRP B N 1
ATOM 2831 C CA . TRP B 1 60 ? -5.977 14.273 -7.23 1 88.75 60 TRP B CA 1
ATOM 2832 C C . TRP B 1 60 ? -6.867 15.5 -7.047 1 88.75 60 TRP B C 1
ATOM 2834 O O . TRP B 1 60 ? -7.953 15.406 -6.473 1 88.75 60 TRP B O 1
ATOM 2844 N N . GLY B 1 61 ? -6.25 16.656 -7.41 1 82.31 61 GLY B N 1
ATOM 2845 C CA . GLY B 1 61 ? -7.051 17.875 -7.477 1 82.31 61 GLY B CA 1
ATOM 2846 C C . GLY B 1 61 ? -7.809 18.016 -8.781 1 82.31 61 GLY B C 1
ATOM 2847 O O . GLY B 1 61 ? -7.227 17.891 -9.859 1 82.31 61 GLY B O 1
ATOM 2848 N N . THR B 1 62 ? -9.047 18.125 -8.734 1 67.94 62 THR B N 1
ATOM 2849 C CA . THR B 1 62 ? -9.867 18.203 -9.93 1 67.94 62 THR B CA 1
ATOM 2850 C C . THR B 1 62 ? -9.875 19.625 -10.492 1 67.94 62 THR B C 1
ATOM 2852 O O . THR B 1 62 ? -9.188 20.5 -9.977 1 67.94 62 THR B O 1
ATOM 2855 N N . VAL B 1 63 ? -10.664 20 -11.43 1 61.44 63 VAL B N 1
ATOM 2856 C CA . VAL B 1 63 ? -10.68 21 -12.492 1 61.44 63 VAL B CA 1
ATOM 2857 C C . VAL B 1 63 ? -10.508 22.391 -11.891 1 61.44 63 VAL B C 1
ATOM 2859 O O . VAL B 1 63 ? -9.82 23.234 -12.461 1 61.44 63 VAL B O 1
ATOM 2862 N N . SER B 1 64 ? -11.164 22.656 -10.914 1 61.34 64 SER B N 1
ATOM 2863 C CA . SER B 1 64 ? -11.164 24.109 -10.688 1 61.34 64 SER B CA 1
ATOM 2864 C C . SER B 1 64 ? -10.57 24.453 -9.328 1 61.34 64 SER B C 1
ATOM 2866 O O . SER B 1 64 ? -10.086 25.562 -9.125 1 61.34 64 SER B O 1
ATOM 2868 N N . HIS B 1 65 ? -10.617 23.531 -8.516 1 68.62 65 HIS B N 1
ATOM 2869 C CA . HIS B 1 65 ? -10.18 23.906 -7.176 1 68.62 65 HIS B CA 1
ATOM 2870 C C . HIS B 1 65 ? -9.57 22.719 -6.441 1 68.62 65 HIS B C 1
ATOM 2872 O O . HIS B 1 65 ? -10.141 21.641 -6.434 1 68.62 65 HIS B O 1
ATOM 2878 N N . ALA B 1 66 ? -8.32 22.844 -6.211 1 82.38 66 ALA B N 1
ATOM 2879 C CA . ALA B 1 66 ? -7.684 21.906 -5.293 1 82.38 66 ALA B CA 1
ATOM 2880 C C . ALA B 1 66 ? -6.996 22.641 -4.145 1 82.38 66 ALA B C 1
ATOM 2882 O O . ALA B 1 66 ? -6.473 23.734 -4.328 1 82.38 66 ALA B O 1
ATOM 2883 N N . GLY B 1 67 ? -7.262 22.125 -2.967 1 93.38 67 GLY B N 1
ATOM 2884 C CA . GLY B 1 67 ? -6.641 22.688 -1.776 1 93.38 67 GLY B CA 1
ATOM 2885 C C . GLY B 1 67 ? -6.293 21.641 -0.738 1 93.38 67 GLY B C 1
ATOM 2886 O O . GLY B 1 67 ? -6.719 20.484 -0.842 1 93.38 67 GLY B O 1
ATOM 2887 N N . VAL B 1 68 ? -5.449 22.031 0.135 1 96 68 VAL B N 1
ATOM 2888 C CA . VAL B 1 68 ? -5.043 21.156 1.231 1 96 68 VAL B CA 1
ATOM 2889 C C . VAL B 1 68 ? -4.797 21.984 2.49 1 96 68 VAL B C 1
ATOM 2891 O O . VAL B 1 68 ? -4.273 23.109 2.414 1 96 68 VAL B O 1
ATOM 2894 N N . TRP B 1 69 ? -5.242 21.531 3.625 1 96.25 69 TRP B N 1
ATOM 2895 C CA . TRP B 1 69 ? -5.051 22.109 4.949 1 96.25 69 TRP B CA 1
ATOM 2896 C C . TRP B 1 69 ? -4.535 21.062 5.934 1 96.25 69 TRP B C 1
ATOM 2898 O O . TRP B 1 69 ? -5.145 20.016 6.105 1 96.25 69 TRP B O 1
ATOM 2908 N N . LEU B 1 70 ? -3.414 21.359 6.477 1 96 70 LEU B N 1
ATOM 2909 C CA . LEU B 1 70 ? -2.789 20.453 7.441 1 96 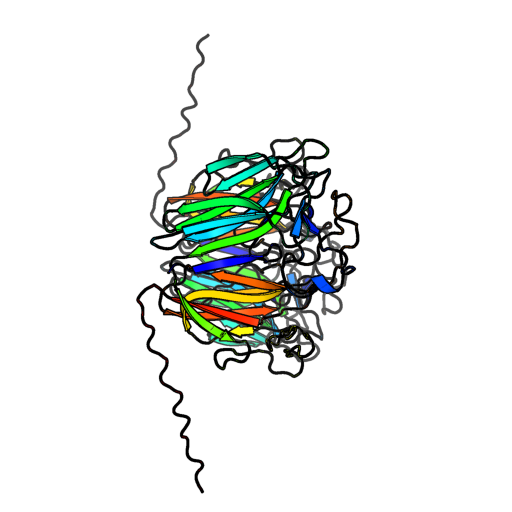70 LEU B CA 1
ATOM 2910 C C . LEU B 1 70 ? -2.891 21.016 8.859 1 96 70 LEU B C 1
ATOM 2912 O O . LEU B 1 70 ? -2.588 22.188 9.086 1 96 70 LEU B O 1
ATOM 2916 N N . TYR B 1 71 ? -3.27 20.141 9.781 1 93.5 71 TYR B N 1
ATOM 2917 C CA . TYR B 1 71 ? -3.473 20.562 11.164 1 93.5 71 TYR B CA 1
ATOM 2918 C C . TYR B 1 71 ? -2.639 19.719 12.125 1 93.5 71 TYR B C 1
ATOM 2920 O O . TYR B 1 71 ? -2.484 18.516 11.93 1 93.5 71 TYR B O 1
ATOM 2928 N N . GLY B 1 72 ? -2.086 20.375 13.141 1 90.75 72 GLY B N 1
ATOM 2929 C CA . GLY B 1 72 ? -1.383 19.734 14.234 1 90.75 72 GLY B CA 1
ATOM 2930 C C . GLY B 1 72 ? -1.778 20.281 15.594 1 90.75 72 GLY B C 1
ATOM 2931 O O . GLY B 1 72 ? -2.475 21.281 15.688 1 90.75 72 GLY B O 1
ATOM 2932 N N . ILE B 1 73 ? -1.38 19.5 16.609 1 84.81 73 ILE B N 1
ATOM 2933 C CA . ILE B 1 73 ? -1.621 19.938 17.969 1 84.81 73 ILE B CA 1
ATOM 2934 C C . ILE B 1 73 ? -0.435 20.766 18.469 1 84.81 73 ILE B C 1
ATOM 2936 O O . ILE B 1 73 ? 0.706 20.297 18.453 1 84.81 73 ILE B O 1
ATOM 2940 N N . PRO B 1 74 ? -0.713 21.984 18.859 1 83.38 74 PRO B N 1
ATOM 2941 C CA . PRO B 1 74 ? 0.393 22.766 19.406 1 83.38 74 PRO B CA 1
ATOM 2942 C C . PRO B 1 74 ? 0.898 22.203 20.734 1 83.38 74 PRO B C 1
ATOM 2944 O O . PRO B 1 74 ? 0.099 21.875 21.625 1 83.38 74 PRO B O 1
ATOM 2947 N N . LEU B 1 75 ? 2.145 22.031 20.828 1 82.12 75 LEU B N 1
ATOM 2948 C CA . LEU B 1 75 ? 2.822 21.625 22.047 1 82.12 75 LEU B CA 1
ATOM 2949 C C . LEU B 1 75 ? 3.912 22.625 22.438 1 82.12 75 LEU B C 1
ATOM 2951 O O . LEU B 1 75 ? 4.422 23.344 21.578 1 82.12 75 LEU B O 1
ATOM 2955 N N . THR B 1 76 ? 4.211 22.641 23.75 1 81.31 76 THR B N 1
ATOM 2956 C CA . THR B 1 76 ? 5.277 23.516 24.219 1 81.31 76 THR B CA 1
ATOM 2957 C C . THR B 1 76 ? 6.594 23.188 23.531 1 81.31 76 THR B C 1
ATOM 2959 O O . THR B 1 76 ? 7.422 24.078 23.297 1 81.31 76 THR B O 1
ATOM 2962 N N . ASP B 1 77 ? 6.793 21.938 23.094 1 81.88 77 ASP B N 1
ATOM 2963 C CA . ASP B 1 77 ? 8.047 21.516 22.484 1 81.88 77 ASP B CA 1
ATOM 2964 C C . ASP B 1 77 ? 7.906 21.375 20.969 1 81.88 77 ASP B C 1
ATOM 2966 O O . ASP B 1 77 ? 8.758 20.781 20.312 1 81.88 77 ASP B O 1
ATOM 2970 N N . SER B 1 78 ? 6.875 21.969 20.406 1 84.56 78 SER B N 1
ATOM 2971 C CA . SER B 1 78 ? 6.75 21.984 18.953 1 84.56 78 SER B CA 1
ATOM 2972 C C . SER B 1 78 ? 7.883 22.766 18.312 1 84.56 78 SER B C 1
ATOM 2974 O O . SER B 1 78 ? 8.273 23.828 18.797 1 84.56 78 SER B O 1
ATOM 2976 N N . GLY B 1 79 ? 8.422 22.219 17.281 1 86.5 79 GLY B N 1
ATOM 2977 C CA . GLY B 1 79 ? 9.57 22.844 16.641 1 86.5 79 GLY B CA 1
ATOM 2978 C C . GLY B 1 79 ? 9.336 23.156 15.18 1 86.5 79 GLY B C 1
ATOM 2979 O O . GLY B 1 79 ? 8.195 23.109 14.695 1 86.5 79 GLY B O 1
ATOM 2980 N N . GLN B 1 80 ? 10.438 23.578 14.578 1 89.31 80 GLN B N 1
ATOM 2981 C CA . GLN B 1 80 ? 10.422 23.938 13.164 1 89.31 80 GLN B CA 1
ATOM 2982 C C . GLN B 1 80 ? 10.125 22.719 12.289 1 89.31 80 GLN B C 1
ATOM 2984 O O . GLN B 1 80 ? 10.477 21.594 12.641 1 89.31 80 GLN B O 1
ATOM 2989 N N . TYR B 1 81 ? 9.438 22.953 11.18 1 91.88 81 TYR B N 1
ATOM 2990 C CA . TYR B 1 81 ? 9.18 21.922 10.188 1 91.88 81 TYR B CA 1
ATOM 2991 C C . TYR B 1 81 ? 9.211 22.5 8.781 1 91.88 81 TYR B C 1
ATOM 2993 O O . TYR B 1 81 ? 9.242 23.719 8.602 1 91.88 81 TYR B O 1
ATOM 3001 N N . ASN B 1 82 ? 9.375 21.641 7.848 1 93.06 82 ASN B N 1
ATOM 3002 C CA . ASN B 1 82 ? 9.375 21.969 6.426 1 93.06 82 ASN B CA 1
ATOM 3003 C C . ASN B 1 82 ? 8.18 21.359 5.707 1 93.06 82 ASN B C 1
ATOM 3005 O O . ASN B 1 82 ? 7.766 20.234 6.027 1 93.06 82 ASN B O 1
ATOM 3009 N N . VAL B 1 83 ? 7.559 22.125 4.82 1 95.88 83 VAL B N 1
ATOM 3010 C CA . VAL B 1 83 ? 6.492 21.578 3.984 1 95.88 83 VAL B CA 1
ATOM 3011 C C . VAL B 1 83 ? 6.922 21.609 2.52 1 95.88 83 VAL B C 1
ATOM 3013 O O . VAL B 1 83 ? 7.43 22.609 2.029 1 95.88 83 VAL B O 1
ATOM 3016 N N . VAL B 1 84 ? 6.82 20.5 1.864 1 94.56 84 VAL B N 1
ATOM 3017 C CA . VAL B 1 84 ? 7.039 20.391 0.425 1 94.56 84 VAL B CA 1
ATOM 3018 C C . VAL B 1 84 ? 5.715 20.109 -0.28 1 94.56 84 VAL B C 1
ATOM 3020 O O . VAL B 1 84 ? 5.09 19.062 -0.042 1 94.56 84 VAL B O 1
ATOM 3023 N N . LEU B 1 85 ? 5.211 21.062 -1.069 1 95.25 85 LEU B N 1
ATOM 3024 C CA . LEU B 1 85 ? 4.016 20.891 -1.884 1 95.25 85 LEU B CA 1
ATOM 3025 C C . LEU B 1 85 ? 4.363 20.844 -3.367 1 95.25 85 LEU B C 1
ATOM 3027 O O . LEU B 1 85 ? 4.797 21.859 -3.93 1 95.25 85 LEU B O 1
ATOM 3031 N N . ASP B 1 86 ? 4.141 19.703 -3.967 1 91.06 86 ASP B N 1
ATOM 3032 C CA . ASP B 1 86 ? 4.43 19.516 -5.383 1 91.06 86 ASP B CA 1
ATOM 3033 C C . ASP B 1 86 ? 5.852 19.969 -5.719 1 91.06 86 ASP B C 1
ATOM 3035 O O . ASP B 1 86 ? 6.066 20.688 -6.691 1 91.06 86 ASP B O 1
ATOM 3039 N N . GLY B 1 87 ? 6.781 19.625 -4.836 1 87.81 87 GLY B N 1
ATOM 3040 C CA . GLY B 1 87 ? 8.188 19.891 -5.082 1 87.81 87 GLY B CA 1
ATOM 3041 C C . GLY B 1 87 ? 8.648 21.234 -4.562 1 87.81 87 GLY B C 1
ATOM 3042 O O . GLY B 1 87 ? 9.852 21.5 -4.477 1 87.81 87 GLY B O 1
ATOM 3043 N N . THR B 1 88 ? 7.758 22.109 -4.219 1 91.81 88 THR B N 1
ATOM 3044 C CA . THR B 1 88 ? 8.109 23.422 -3.686 1 91.81 88 THR B CA 1
ATOM 3045 C C . THR B 1 88 ? 8.227 23.359 -2.164 1 91.81 88 THR B C 1
ATOM 3047 O O . THR B 1 88 ? 7.273 22.984 -1.478 1 91.81 88 THR B O 1
ATOM 3050 N N . SER B 1 89 ? 9.359 23.844 -1.692 1 94.44 89 SER B N 1
ATOM 3051 C CA . SER B 1 89 ? 9.688 23.719 -0.277 1 94.44 89 SER B CA 1
ATOM 3052 C C . SER B 1 89 ? 9.492 25.047 0.46 1 94.44 89 SER B C 1
ATOM 3054 O O . SER B 1 89 ? 9.812 26.109 -0.067 1 94.44 89 SER B O 1
ATOM 3056 N N . GLN B 1 90 ? 8.945 24.984 1.64 1 95.44 90 GLN B N 1
ATOM 3057 C CA . GLN B 1 90 ? 8.773 26.125 2.539 1 95.44 90 GLN B CA 1
ATOM 3058 C C . GLN B 1 90 ? 9.117 25.734 3.977 1 95.44 90 GLN B C 1
ATOM 3060 O O . GLN B 1 90 ? 8.586 24.766 4.508 1 95.44 90 GLN B O 1
ATOM 3065 N N . ASP B 1 91 ? 10.008 26.516 4.562 1 93.75 91 ASP B N 1
ATOM 3066 C CA . ASP B 1 91 ? 10.297 26.328 5.98 1 93.75 91 ASP B CA 1
ATOM 3067 C C . ASP B 1 91 ? 9.305 27.094 6.852 1 93.75 91 ASP B C 1
ATOM 3069 O O . ASP B 1 91 ? 9.008 28.266 6.59 1 93.75 91 ASP B O 1
ATOM 3073 N N . LEU B 1 92 ? 8.766 26.406 7.777 1 92.25 92 LEU B N 1
ATOM 3074 C CA . LEU B 1 92 ? 7.781 27.016 8.664 1 92.25 92 LEU B CA 1
ATOM 3075 C C . LEU B 1 92 ? 8.203 26.891 10.125 1 92.25 92 LEU B C 1
ATOM 3077 O O . LEU B 1 92 ? 8.852 25.906 10.492 1 92.25 92 LEU B O 1
ATOM 3081 N N . ARG B 1 93 ? 7.945 27.906 10.844 1 81.56 93 ARG B N 1
ATOM 3082 C CA . ARG B 1 93 ? 8.32 27.922 12.25 1 81.56 93 ARG B CA 1
ATOM 3083 C C . ARG B 1 93 ? 7.246 27.266 13.109 1 81.56 93 ARG B C 1
ATOM 3085 O O . ARG B 1 93 ? 6.051 27.406 12.844 1 81.56 93 ARG B O 1
ATOM 3092 N N . GLY B 1 94 ? 7.543 26.125 13.602 1 69.94 94 GLY B N 1
ATOM 3093 C CA . GLY B 1 94 ? 6.602 25.625 14.602 1 69.94 94 GLY B CA 1
ATOM 3094 C C . GLY B 1 94 ? 6.41 26.578 15.766 1 69.94 94 GLY B C 1
ATOM 3095 O O . GLY B 1 94 ? 7.277 27.406 16.047 1 69.94 94 GLY B O 1
ATOM 3096 N N . PHE B 1 95 ? 5.168 27.125 15.984 1 60.28 95 PHE B N 1
ATOM 3097 C CA . PHE B 1 95 ? 5.035 27.969 17.172 1 60.28 95 PHE B CA 1
ATOM 3098 C C . PHE B 1 95 ? 4.957 27.109 18.438 1 60.28 95 PHE B C 1
ATOM 3100 O O . PHE B 1 95 ? 4.117 26.219 18.531 1 60.28 95 PHE B O 1
ATOM 3107 N N . PRO B 1 96 ? 6.172 27.203 19.266 1 60.75 96 PRO B N 1
ATOM 3108 C CA . PRO B 1 96 ? 5.906 26.656 20.594 1 60.75 96 PRO B CA 1
ATOM 3109 C C . PRO B 1 96 ? 4.609 27.188 21.203 1 60.75 96 PRO B C 1
ATOM 3111 O O . PRO B 1 96 ? 4.355 28.391 21.172 1 60.75 96 PRO B O 1
ATOM 3114 N N . GLY B 1 97 ? 3.527 26.531 20.922 1 64.56 97 GLY B N 1
ATOM 3115 C CA . GLY B 1 97 ? 2.297 26.969 21.547 1 64.56 97 GLY B CA 1
ATOM 3116 C C . GLY B 1 97 ? 1.93 26.141 22.766 1 64.56 97 GLY B C 1
ATOM 3117 O O . GLY B 1 97 ? 2.605 25.172 23.094 1 64.56 97 GLY B O 1
ATOM 3118 N N . GLU B 1 98 ? 1.111 26.797 23.625 1 66.31 98 GLU B N 1
ATOM 3119 C CA . GLU B 1 98 ? 0.547 26.078 24.766 1 66.31 98 GLU B CA 1
ATOM 3120 C C . GLU B 1 98 ? -0.44 25 24.297 1 66.31 98 GLU B C 1
ATOM 3122 O O . GLU B 1 98 ? -1.206 25.219 23.359 1 66.31 98 GLU B O 1
ATOM 3127 N N . PHE B 1 99 ? -0.136 23.844 24.766 1 67 99 PHE B N 1
ATOM 3128 C CA . PHE B 1 99 ? -1.101 22.766 24.562 1 67 99 PHE B CA 1
ATOM 3129 C C . PHE B 1 99 ? -2.494 23.203 25 1 67 99 PHE B C 1
ATOM 3131 O O . PHE B 1 99 ? -2.693 23.625 26.141 1 67 99 PHE B O 1
ATOM 3138 N N . ARG B 1 100 ? -3.453 23.375 24.094 1 68.94 100 ARG B N 1
ATOM 3139 C CA . ARG B 1 100 ? -4.805 23.844 24.375 1 68.94 100 ARG B CA 1
ATOM 3140 C C . ARG B 1 100 ? -5.777 22.672 24.5 1 68.94 100 ARG B C 1
ATOM 3142 O O . ARG B 1 100 ? -6.996 22.859 24.469 1 68.94 100 ARG B O 1
ATOM 3149 N N . GLY B 1 101 ? -5.246 21.438 24.625 1 64.94 101 GLY B N 1
ATOM 3150 C CA . GLY B 1 101 ? -6.109 20.266 24.719 1 64.94 101 GLY B CA 1
ATOM 3151 C C . GLY B 1 101 ? -6.254 19.531 23.406 1 64.94 101 GLY B C 1
ATOM 3152 O O . GLY B 1 101 ? -6.016 20.094 22.328 1 64.94 101 GLY B O 1
ATOM 3153 N N . LEU B 1 102 ? -6.664 18.281 23.656 1 66 102 LEU B N 1
ATOM 3154 C CA . LEU B 1 102 ? -6.988 17.469 22.5 1 66 102 LEU B CA 1
ATOM 3155 C C . LEU B 1 102 ? -8.188 18.047 21.75 1 66 102 LEU B C 1
ATOM 3157 O O . LEU B 1 102 ? -9.07 18.656 22.344 1 66 102 LEU B O 1
ATOM 3161 N N . GLY B 1 103 ? -8.195 18.156 20.516 1 67.06 103 GLY B N 1
ATOM 3162 C CA . GLY B 1 103 ? -9.32 18.625 19.734 1 67.06 103 GLY B CA 1
ATOM 3163 C C . GLY B 1 103 ? -9.172 20.062 19.281 1 67.06 103 GLY B C 1
ATOM 3164 O O . GLY B 1 103 ? -10.07 20.625 18.641 1 67.06 103 GLY B O 1
ATOM 3165 N N . ASN B 1 104 ? -8.172 20.625 19.781 1 77.56 104 ASN B N 1
ATOM 3166 C CA . ASN B 1 104 ? -7.914 22 19.359 1 77.56 104 ASN B CA 1
ATOM 3167 C C . ASN B 1 104 ? -6.676 22.109 18.469 1 77.56 104 ASN B C 1
ATOM 3169 O O . ASN B 1 104 ? -5.668 22.688 18.859 1 77.56 104 ASN B O 1
ATOM 3173 N N . PRO B 1 105 ? -6.805 21.609 17.266 1 86.25 105 PRO B N 1
ATOM 3174 C CA . PRO B 1 105 ? -5.637 21.641 16.391 1 86.25 105 PRO B CA 1
ATOM 3175 C C . PRO B 1 105 ? -5.391 23.016 15.789 1 86.25 105 PRO B C 1
ATOM 3177 O O . PRO B 1 105 ? -6.312 23.828 15.695 1 86.25 105 PRO B O 1
ATOM 3180 N N . ASP B 1 106 ? -4.129 23.344 15.562 1 88.62 106 ASP B N 1
ATOM 3181 C CA . ASP B 1 106 ? -3.74 24.547 14.828 1 88.62 106 ASP B CA 1
ATOM 3182 C C . ASP B 1 106 ? -3.43 24.234 13.367 1 88.62 106 ASP B C 1
ATOM 3184 O O . ASP B 1 106 ? -3.006 23.109 13.047 1 88.62 106 ASP B O 1
ATOM 3188 N N . LEU B 1 107 ? -3.633 25.234 12.531 1 92.88 107 LEU B N 1
ATOM 3189 C CA . LEU B 1 107 ? -3.271 25.109 11.125 1 92.88 107 LEU B CA 1
ATOM 3190 C C . LEU B 1 107 ? -1.756 25.141 10.945 1 92.88 107 LEU B C 1
ATOM 3192 O O . LEU B 1 107 ? -1.104 26.125 11.336 1 92.88 107 LEU B O 1
ATOM 3196 N N . LEU B 1 108 ? -1.188 24.078 10.43 1 92.88 108 LEU B N 1
ATOM 3197 C CA . LEU B 1 108 ? 0.243 23.984 10.148 1 92.88 108 LEU B CA 1
ATOM 3198 C C . LEU B 1 108 ? 0.563 24.562 8.773 1 92.88 108 LEU B C 1
ATOM 3200 O O . LEU B 1 108 ? 1.595 25.219 8.602 1 92.88 108 LEU B O 1
ATOM 3204 N N . PHE B 1 109 ? -0.269 24.281 7.859 1 95.56 109 PHE B N 1
ATOM 3205 C CA . PHE B 1 109 ? -0.043 24.672 6.473 1 95.56 109 PHE B CA 1
ATOM 3206 C C . PHE B 1 109 ? -1.344 24.625 5.68 1 95.56 109 PHE B C 1
ATOM 3208 O O . PHE B 1 109 ? -2.197 23.766 5.926 1 95.56 109 PHE B O 1
ATOM 3215 N N . SER B 1 110 ? -1.482 25.562 4.738 1 95.94 110 SER B N 1
ATOM 3216 C CA . SER B 1 110 ? -2.609 25.484 3.816 1 95.94 110 SER B CA 1
ATOM 3217 C C . SER B 1 110 ? -2.225 26.016 2.434 1 95.94 110 SER B C 1
ATOM 3219 O O . SER B 1 110 ? -1.34 26.859 2.309 1 95.94 110 SER B O 1
ATOM 3221 N N . ALA B 1 111 ? -2.738 25.484 1.486 1 95.25 111 ALA B N 1
ATOM 3222 C CA . ALA B 1 111 ? -2.67 25.938 0.098 1 95.25 111 ALA B CA 1
ATOM 3223 C C . ALA B 1 111 ? -4.02 25.781 -0.597 1 95.25 111 ALA B C 1
ATOM 3225 O O . ALA B 1 111 ? -4.73 24.797 -0.375 1 95.25 111 ALA B O 1
ATOM 3226 N N . SER B 1 112 ? -4.398 26.688 -1.376 1 92.12 112 SER B N 1
ATOM 3227 C CA . SER B 1 112 ? -5.641 26.656 -2.139 1 92.12 112 SER B CA 1
ATOM 3228 C C . SER B 1 112 ? -5.418 27.078 -3.584 1 92.12 112 SER B C 1
ATOM 3230 O O . SER B 1 112 ? -4.316 27.5 -3.949 1 92.12 112 SER B O 1
ATOM 3232 N N . ASP B 1 113 ? -6.406 26.828 -4.387 1 88.75 113 ASP B N 1
ATOM 3233 C CA . ASP B 1 113 ? -6.395 27.234 -5.789 1 88.75 113 ASP B CA 1
ATOM 3234 C C . ASP B 1 113 ? -5.258 26.547 -6.551 1 88.75 113 ASP B C 1
ATOM 3236 O O . ASP B 1 113 ? -4.582 27.188 -7.359 1 88.75 113 ASP B O 1
ATOM 3240 N N . LEU B 1 114 ? -4.98 25.312 -6.184 1 91.12 114 LEU B N 1
ATOM 3241 C CA . LEU B 1 114 ? -3.979 24.531 -6.891 1 91.12 114 LEU B CA 1
ATOM 3242 C C . LEU B 1 114 ? -4.488 24.109 -8.266 1 91.12 114 LEU B C 1
ATOM 3244 O O . LEU B 1 114 ? -5.695 23.969 -8.469 1 91.12 114 LEU B O 1
ATOM 3248 N N . PHE B 1 115 ? -3.602 23.938 -9.227 1 85.88 115 PHE B N 1
ATOM 3249 C CA . PHE B 1 115 ? -3.959 23.484 -10.562 1 85.88 115 PHE B CA 1
ATOM 3250 C C . PHE B 1 115 ? -4.492 22.047 -10.523 1 85.88 115 PHE B C 1
ATOM 3252 O O . PHE B 1 115 ? -4.098 21.266 -9.664 1 85.88 115 PHE B O 1
ATOM 3259 N N . PRO B 1 116 ? -5.391 21.75 -11.492 1 82.88 116 PRO B N 1
ATOM 3260 C CA . PRO B 1 116 ? -5.879 20.359 -11.531 1 82.88 116 PRO B CA 1
ATOM 3261 C C . PRO B 1 116 ? -4.766 19.344 -11.789 1 82.88 116 PRO B C 1
ATOM 3263 O O . PRO B 1 116 ? -3.822 19.641 -12.531 1 82.88 116 PRO B O 1
ATOM 3266 N N . GLY B 1 117 ? -4.887 18.219 -11.125 1 86.25 117 GLY B N 1
ATOM 3267 C CA . GLY B 1 117 ? -3.895 17.172 -11.32 1 86.25 117 GLY B CA 1
ATOM 3268 C C . GLY B 1 117 ? -3.467 16.516 -10.023 1 86.25 117 GLY B C 1
ATOM 3269 O O . GLY B 1 117 ? -4.16 16.609 -9.008 1 86.25 117 GLY B O 1
ATOM 3270 N N . GLU B 1 118 ? -2.404 15.773 -10.18 1 88.69 118 GLU B N 1
ATOM 3271 C CA . GLU B 1 118 ? -1.842 15.062 -9.031 1 88.69 118 GLU B CA 1
ATOM 3272 C C . GLU B 1 118 ? -1.068 16.016 -8.125 1 88.69 118 GLU B C 1
ATOM 3274 O O . GLU B 1 118 ? -0.309 16.859 -8.602 1 88.69 118 GLU B O 1
ATOM 3279 N N . HIS B 1 119 ? -1.346 15.977 -6.836 1 93 119 HIS B N 1
ATOM 3280 C CA . HIS B 1 119 ? -0.628 16.781 -5.855 1 93 119 HIS B CA 1
ATOM 3281 C C . HIS B 1 119 ? -0.051 15.906 -4.746 1 93 119 HIS B C 1
ATOM 3283 O O . HIS B 1 119 ? -0.62 14.867 -4.41 1 93 119 HIS B O 1
ATOM 3289 N N . GLU B 1 120 ? 1.044 16.266 -4.27 1 94.31 120 GLU B N 1
ATOM 3290 C CA . GLU B 1 120 ? 1.641 15.672 -3.078 1 94.31 120 GLU B CA 1
ATOM 3291 C C . GLU B 1 120 ? 2.043 16.734 -2.068 1 94.31 120 GLU B C 1
ATOM 3293 O O . GLU B 1 120 ? 2.643 17.75 -2.434 1 94.31 120 GLU B O 1
ATOM 3298 N N . VAL B 1 121 ? 1.705 16.562 -0.855 1 96.25 121 VAL B N 1
ATOM 3299 C CA . VAL B 1 121 ? 2.197 17.391 0.239 1 96.25 121 VAL B CA 1
ATOM 3300 C C . VAL B 1 121 ? 3.008 16.547 1.213 1 96.25 121 VAL B C 1
ATOM 3302 O O . VAL B 1 121 ? 2.639 15.406 1.502 1 96.25 121 VAL B O 1
ATOM 3305 N N . ARG B 1 122 ? 4.117 17.016 1.605 1 94.62 122 ARG B N 1
ATOM 3306 C CA . ARG B 1 122 ? 4.992 16.375 2.58 1 94.62 122 ARG B CA 1
ATOM 3307 C C . ARG B 1 122 ? 5.391 17.359 3.684 1 94.62 122 ARG B C 1
ATOM 3309 O O . ARG B 1 122 ? 5.754 18.5 3.406 1 94.62 122 ARG B O 1
ATOM 3316 N N . VAL B 1 123 ? 5.25 16.938 4.93 1 94.62 123 VAL B N 1
ATOM 3317 C CA . VAL B 1 123 ? 5.715 17.703 6.082 1 94.62 123 VAL B CA 1
ATOM 3318 C C . VAL B 1 123 ? 6.898 16.984 6.73 1 94.62 123 VAL B C 1
ATOM 3320 O O . VAL B 1 123 ? 6.812 15.805 7.055 1 94.62 123 VAL B O 1
ATOM 3323 N N . VAL B 1 124 ? 7.984 17.688 6.84 1 91.19 124 VAL B N 1
ATOM 3324 C CA . VAL B 1 124 ? 9.219 17.109 7.363 1 91.19 124 VAL B CA 1
ATOM 3325 C C . VAL B 1 124 ? 9.586 17.781 8.68 1 91.19 124 VAL B C 1
ATOM 3327 O O . VAL B 1 124 ? 9.648 19.016 8.758 1 91.19 124 VAL B O 1
ATOM 3330 N N . ASN B 1 125 ? 9.758 16.969 9.719 1 91.19 125 ASN B N 1
ATOM 3331 C CA . ASN B 1 125 ? 10.25 17.516 10.984 1 91.19 125 ASN B CA 1
ATOM 3332 C C . ASN B 1 125 ? 11.703 17.969 10.867 1 91.19 125 ASN B C 1
ATOM 3334 O O . ASN B 1 125 ? 12.602 17.141 10.68 1 91.19 125 ASN B O 1
ATOM 3338 N N . THR B 1 126 ? 11.891 19.219 10.977 1 88.06 126 THR B N 1
ATOM 3339 C CA . THR B 1 126 ? 13.25 19.75 10.891 1 88.06 126 THR B CA 1
ATOM 3340 C C . THR B 1 126 ? 13.68 20.328 12.234 1 88.06 126 THR B C 1
ATOM 3342 O O . THR B 1 126 ? 14.711 21 12.32 1 88.06 126 THR B O 1
ATOM 3345 N N . GLY B 1 127 ? 12.828 20.203 13.18 1 84.62 127 GLY B N 1
ATOM 3346 C CA . GLY B 1 127 ? 13.164 20.688 14.508 1 84.62 127 GLY B CA 1
ATOM 3347 C C . GLY B 1 127 ? 14.312 19.953 15.148 1 84.62 127 GLY B C 1
ATOM 3348 O O . GLY B 1 127 ? 14.242 18.734 15.344 1 84.62 127 GLY B O 1
ATOM 3349 N N . THR B 1 128 ? 15.375 20.688 15.531 1 81.31 128 THR B N 1
ATOM 3350 C CA . THR B 1 128 ? 16.531 20.062 16.156 1 81.31 128 THR B CA 1
ATOM 3351 C C . THR B 1 128 ? 16.812 20.688 17.516 1 81.31 128 THR B C 1
ATOM 3353 O O . THR B 1 128 ? 17.703 20.219 18.25 1 81.31 128 THR B O 1
ATOM 3356 N N . VAL B 1 129 ? 16.125 21.734 17.812 1 80.94 129 VAL B N 1
ATOM 3357 C CA . VAL B 1 129 ? 16.359 22.438 19.062 1 80.94 129 VAL B CA 1
ATOM 3358 C C . VAL B 1 129 ? 15.719 21.672 20.219 1 80.94 129 VAL B C 1
ATOM 3360 O O . VAL B 1 129 ? 14.547 21.297 20.156 1 80.94 129 VAL B O 1
ATOM 3363 N N . GLU B 1 130 ? 16.531 21.422 21.219 1 77.94 130 GLU B N 1
ATOM 3364 C CA . GLU B 1 130 ? 16 20.766 22.406 1 77.94 130 GLU B CA 1
ATOM 3365 C C . GLU B 1 130 ? 14.82 21.531 22.984 1 77.94 130 GLU B C 1
ATOM 3367 O O . GLU B 1 130 ? 14.883 22.75 23.141 1 77.94 130 GLU B O 1
ATOM 3372 N N . GLY B 1 131 ? 13.75 20.859 23.281 1 77.81 131 GLY B N 1
ATOM 3373 C CA . GLY B 1 131 ? 12.547 21.5 23.781 1 77.81 131 GLY B CA 1
ATOM 3374 C C . GLY B 1 131 ? 11.703 22.125 22.688 1 77.81 131 GLY B C 1
ATOM 3375 O O . GLY B 1 131 ? 10.68 22.75 22.969 1 77.81 131 GLY B O 1
ATOM 3376 N N . ALA B 1 132 ? 12.078 22 21.516 1 82.94 132 ALA B N 1
ATOM 3377 C CA . ALA B 1 132 ? 11.344 22.5 20.344 1 82.94 132 ALA B CA 1
ATOM 3378 C C . ALA B 1 132 ? 11.586 21.625 19.125 1 82.94 132 ALA B C 1
ATOM 3380 O O . ALA B 1 132 ? 11.953 22.125 18.062 1 82.94 132 ALA B O 1
ATOM 3381 N N . SER B 1 133 ? 11.32 20.375 19.266 1 86.31 133 SER B N 1
ATOM 3382 C CA . SER B 1 133 ? 11.734 19.453 18.203 1 86.31 133 SER B CA 1
ATOM 3383 C C . SER B 1 133 ? 10.586 18.547 17.797 1 86.31 133 SER B C 1
ATOM 3385 O O . SER B 1 133 ? 10.766 17.641 16.969 1 86.31 133 SER B O 1
ATOM 3387 N N . ILE B 1 134 ? 9.438 18.781 18.344 1 85.62 134 ILE B N 1
ATOM 3388 C CA . ILE B 1 134 ? 8.336 17.844 18.109 1 85.62 134 ILE B CA 1
ATOM 3389 C C . ILE B 1 134 ? 7.434 18.375 17 1 85.62 134 ILE B C 1
ATOM 3391 O O . ILE B 1 134 ? 7.137 19.578 16.953 1 85.62 134 ILE B O 1
ATOM 3395 N N . LEU B 1 135 ? 7.055 17.562 16.094 1 89.56 135 LEU B N 1
ATOM 3396 C CA . LEU B 1 135 ? 6.02 17.812 15.102 1 89.56 135 LEU B CA 1
ATOM 3397 C C . LEU B 1 135 ? 4.805 16.938 15.336 1 89.56 135 LEU B C 1
ATOM 3399 O O . LEU B 1 135 ? 4.945 15.734 15.602 1 89.56 135 LEU B O 1
ATOM 3403 N N . THR B 1 136 ? 3.635 17.516 15.359 1 88 136 THR B N 1
ATOM 3404 C CA . THR B 1 136 ? 2.408 16.75 15.57 1 88 136 THR B CA 1
ATOM 3405 C C . THR B 1 136 ? 1.52 16.812 14.328 1 88 136 THR B C 1
ATOM 3407 O O . THR B 1 136 ? 1.515 17.812 13.609 1 88 136 THR B O 1
ATOM 3410 N N . ILE B 1 137 ? 0.815 15.773 14.031 1 90.88 137 ILE B N 1
ATOM 3411 C CA . ILE B 1 137 ? -0.189 15.703 12.977 1 90.88 137 ILE B CA 1
ATOM 3412 C C . ILE B 1 137 ? -1.53 15.273 13.562 1 90.88 137 ILE B C 1
ATOM 3414 O O . ILE B 1 137 ? -1.628 14.219 14.203 1 90.88 137 ILE B O 1
ATOM 3418 N N . ASP B 1 138 ? -2.498 16.078 13.422 1 90.31 138 ASP B N 1
ATOM 3419 C CA . ASP B 1 138 ? -3.848 15.75 13.867 1 90.31 138 ASP B CA 1
ATOM 3420 C C . ASP B 1 138 ? -4.703 15.25 12.703 1 90.31 138 ASP B C 1
ATOM 3422 O O . ASP B 1 138 ? -5.309 14.172 12.797 1 90.31 138 ASP B O 1
ATOM 3426 N N . HIS B 1 139 ? -4.793 16.062 11.672 1 93.94 139 HIS B N 1
ATOM 3427 C CA . HIS B 1 139 ? -5.523 15.641 10.484 1 93.94 139 HIS B CA 1
ATOM 3428 C C . HIS B 1 139 ? -5.168 16.516 9.281 1 93.94 139 HIS B C 1
ATOM 3430 O O . HIS B 1 139 ? -4.488 17.531 9.43 1 93.94 139 HIS B O 1
ATOM 3436 N N . LEU B 1 140 ? -5.492 16.031 8.156 1 96 140 LEU B N 1
ATOM 3437 C CA . LEU B 1 140 ? -5.379 16.719 6.875 1 96 140 LEU B CA 1
ATOM 3438 C C . LEU B 1 140 ? -6.738 16.828 6.191 1 96 140 LEU B C 1
ATOM 3440 O O . LEU B 1 140 ? -7.555 15.898 6.277 1 96 140 LEU B O 1
ATOM 3444 N N . VAL B 1 141 ? -6.977 18 5.578 1 95.69 141 VAL B N 1
ATOM 3445 C CA . VAL B 1 141 ? -8.164 18.156 4.738 1 95.69 141 VAL B CA 1
ATOM 3446 C C . VAL B 1 141 ? -7.738 18.422 3.297 1 95.69 141 VAL B C 1
ATOM 3448 O O . VAL B 1 141 ? -6.898 19.281 3.041 1 95.69 141 VAL B O 1
ATOM 3451 N N . PHE B 1 142 ? -8.25 17.641 2.381 1 95.12 142 PHE B N 1
ATOM 3452 C CA . PHE B 1 142 ? -7.996 17.953 0.975 1 95.12 142 PHE B CA 1
ATOM 3453 C C . PHE B 1 142 ? -9.297 18.25 0.246 1 95.12 142 PHE B C 1
ATOM 3455 O O . PHE B 1 142 ? -10.367 17.797 0.653 1 95.12 142 PHE B O 1
ATOM 3462 N N . GLU B 1 143 ? -9.172 19.062 -0.746 1 92.62 143 GLU B N 1
ATOM 3463 C CA . GLU B 1 143 ? -10.32 19.531 -1.509 1 92.62 143 GLU B CA 1
ATOM 3464 C C . GLU B 1 143 ? -10.383 18.891 -2.887 1 92.62 143 GLU B C 1
ATOM 3466 O O . GLU B 1 143 ? -9.344 18.672 -3.525 1 92.62 143 GLU B O 1
ATOM 3471 N N . SER B 1 144 ? -11.562 18.547 -3.311 1 87.69 144 SER B N 1
ATOM 3472 C CA . SER B 1 144 ? -11.875 18.062 -4.656 1 87.69 144 SER B CA 1
ATOM 3473 C C . SER B 1 144 ? -13.07 18.797 -5.238 1 87.69 144 SER B C 1
ATOM 3475 O O . SER B 1 144 ? -14 19.156 -4.512 1 87.69 144 SER B O 1
ATOM 3477 N N . ASP B 1 145 ? -13.125 18.984 -6.535 1 85.12 145 ASP B N 1
ATOM 3478 C CA . ASP B 1 145 ? -14.227 19.688 -7.184 1 85.12 145 ASP B CA 1
ATOM 3479 C C . ASP B 1 145 ? -15.406 18.766 -7.434 1 85.12 145 ASP B C 1
ATOM 3481 O O . ASP B 1 145 ? -16.422 19.172 -7.992 1 85.12 145 ASP B O 1
ATOM 3485 N N . LEU B 1 146 ? -15.203 17.562 -7.039 1 86.88 146 LEU B N 1
ATOM 3486 C CA . LEU B 1 146 ? -16.344 16.656 -7.137 1 86.88 146 LEU B CA 1
ATOM 3487 C C . LEU B 1 146 ? -17.406 17.016 -6.113 1 86.88 146 LEU B C 1
ATOM 3489 O O . LEU B 1 146 ? -17.156 17.797 -5.195 1 86.88 146 LEU B O 1
ATOM 3493 N N . GLU B 1 147 ? -18.594 16.562 -6.434 1 86.81 147 GLU B N 1
ATOM 3494 C CA . GLU B 1 147 ? -19.703 16.766 -5.5 1 86.81 147 GLU B CA 1
ATOM 3495 C C . GLU B 1 147 ? -20.203 15.445 -4.934 1 86.81 147 GLU B C 1
ATOM 3497 O O . GLU B 1 147 ? -20.125 14.414 -5.602 1 86.81 147 GLU B O 1
ATOM 3502 N N . THR B 1 148 ? -20.641 15.609 -3.643 1 83.31 148 THR B N 1
ATOM 3503 C CA . THR B 1 148 ? -21.234 14.414 -3.049 1 83.31 148 THR B CA 1
ATOM 3504 C C . THR B 1 148 ? -22.469 13.977 -3.832 1 83.31 148 THR B C 1
ATOM 3506 O O . THR B 1 148 ? -23.344 14.789 -4.125 1 83.31 148 THR B O 1
ATOM 35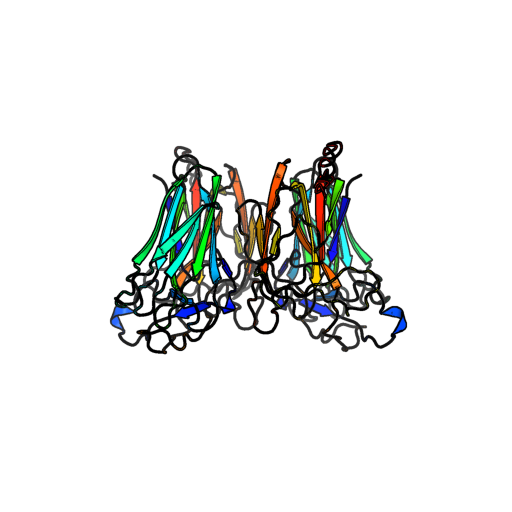09 N N . ASP B 1 149 ? -22.453 12.734 -4.133 1 78.62 149 ASP B N 1
ATOM 3510 C CA . ASP B 1 149 ? -23.562 12.18 -4.883 1 78.62 149 ASP B CA 1
ATOM 3511 C C . ASP B 1 149 ? -24.438 11.289 -3.998 1 78.62 149 ASP B C 1
ATOM 3513 O O . ASP B 1 149 ? -25.625 11.531 -3.834 1 78.62 149 ASP B O 1
ATOM 3517 N N . THR B 1 150 ? -23.797 10.273 -3.502 1 83.38 150 THR B N 1
ATOM 3518 C CA . THR B 1 150 ? -24.547 9.289 -2.727 1 83.38 150 THR B CA 1
ATOM 3519 C C . THR B 1 150 ? -23.688 8.727 -1.596 1 83.38 150 THR B C 1
ATOM 3521 O O . THR B 1 150 ? -22.484 8.539 -1.759 1 83.38 150 THR B O 1
ATOM 3524 N N . THR B 1 151 ? -24.328 8.555 -0.438 1 86.56 151 THR B N 1
ATOM 3525 C CA . THR B 1 151 ? -23.719 7.809 0.658 1 86.56 151 THR B CA 1
ATOM 3526 C C . THR B 1 151 ? -24.219 6.367 0.671 1 86.56 151 THR B C 1
ATOM 3528 O O . THR B 1 151 ? -25.422 6.117 0.564 1 86.56 151 THR B O 1
ATOM 3531 N N . ILE B 1 152 ? -23.328 5.496 0.662 1 84.38 152 ILE B N 1
ATOM 3532 C CA . ILE B 1 152 ? -23.641 4.07 0.703 1 84.38 152 ILE B CA 1
ATOM 3533 C C . ILE B 1 152 ? -23.391 3.527 2.107 1 84.38 152 ILE B C 1
ATOM 3535 O O . ILE B 1 152 ? -22.25 3.314 2.5 1 84.38 152 ILE B O 1
ATOM 3539 N N . GLU B 1 153 ? -24.406 3.246 2.785 1 82.06 153 GLU B N 1
ATOM 3540 C CA . GLU B 1 153 ? -24.281 2.68 4.125 1 82.06 153 GLU B CA 1
ATOM 3541 C C . GLU B 1 153 ? -23.891 1.204 4.062 1 82.06 153 GLU B C 1
ATOM 3543 O O . GLU B 1 153 ? -24.156 0.53 3.062 1 82.06 153 GLU B O 1
ATOM 3548 N N . HIS B 1 154 ? -23.312 0.685 5.203 1 78.94 154 HIS B N 1
ATOM 3549 C CA . HIS B 1 154 ? -22.828 -0.689 5.234 1 78.94 154 HIS B CA 1
ATOM 3550 C C . HIS B 1 154 ? -23.953 -1.683 4.992 1 78.94 154 HIS B C 1
ATOM 3552 O O . HIS B 1 154 ? -23.719 -2.795 4.516 1 78.94 154 HIS B O 1
ATOM 3558 N N . ASN B 1 155 ? -25.156 -1.295 5.262 1 77.94 155 ASN B N 1
ATOM 3559 C CA . ASN B 1 155 ? -26.281 -2.207 5.094 1 77.94 155 ASN B CA 1
ATOM 3560 C C . ASN B 1 155 ? -27 -1.96 3.775 1 77.94 155 ASN B C 1
ATOM 3562 O O . ASN B 1 155 ? -28.094 -2.492 3.555 1 77.94 155 ASN B O 1
ATOM 3566 N N . SER B 1 156 ? -26.469 -1.104 2.984 1 79 156 SER B N 1
ATOM 3567 C CA . SER B 1 156 ? -27.047 -0.856 1.667 1 79 156 SER B CA 1
ATOM 3568 C C . SER B 1 156 ? -27.047 -2.121 0.816 1 79 156 SER B C 1
ATOM 3570 O O . SER B 1 156 ? -26.141 -2.947 0.92 1 79 156 SER B O 1
ATOM 3572 N N . THR B 1 157 ? -28.031 -2.287 -0.118 1 79.31 157 THR B N 1
ATOM 3573 C CA . THR B 1 157 ? -28.094 -3.41 -1.045 1 79.31 157 THR B CA 1
ATOM 3574 C C . THR B 1 157 ? -26.969 -3.336 -2.066 1 79.31 157 THR B C 1
ATOM 3576 O O . THR B 1 157 ? -26.703 -4.309 -2.773 1 79.31 157 THR B O 1
ATOM 3579 N N . LEU B 1 158 ? -26.266 -2.197 -2.105 1 77.81 158 LEU B N 1
ATOM 3580 C CA . LEU B 1 158 ? -25.141 -2.021 -3.012 1 77.81 158 LEU B CA 1
ATOM 3581 C C . LEU B 1 158 ? -23.875 -2.66 -2.439 1 77.81 158 LEU B C 1
ATOM 3583 O O . LEU B 1 158 ? -22.859 -2.76 -3.127 1 77.81 158 LEU B O 1
ATOM 3587 N N . CYS B 1 159 ? -24.031 -3.121 -1.213 1 78.81 159 CYS B N 1
ATOM 3588 C CA . CYS B 1 159 ? -22.906 -3.775 -0.566 1 78.81 159 CYS B CA 1
ATOM 3589 C C . CYS B 1 159 ? -23.125 -5.281 -0.476 1 78.81 159 CYS B C 1
ATOM 3591 O O . CYS B 1 159 ? -24.234 -5.734 -0.22 1 78.81 159 CYS B O 1
ATOM 3593 N N . GLU B 1 160 ? -22.125 -5.938 -0.794 1 79 160 GLU B N 1
ATOM 3594 C CA . GLU B 1 160 ? -22.078 -7.371 -0.531 1 79 160 GLU B CA 1
ATOM 3595 C C . GLU B 1 160 ? -20.938 -7.723 0.427 1 79 160 GLU B C 1
ATOM 3597 O O . GLU B 1 160 ? -19.844 -7.184 0.318 1 79 160 GLU B O 1
ATOM 3602 N N . TRP B 1 161 ? -21.25 -8.484 1.388 1 78.69 161 TRP B N 1
ATOM 3603 C CA . TRP B 1 161 ? -20.297 -8.875 2.412 1 78.69 161 TRP B CA 1
ATOM 3604 C C . TRP B 1 161 ? -20.016 -10.375 2.344 1 78.69 161 TRP B C 1
ATOM 3606 O O . TRP B 1 161 ? -20.938 -11.188 2.338 1 78.69 161 TRP B O 1
ATOM 3616 N N . GLU B 1 162 ? -18.797 -10.695 2.121 1 75.81 162 GLU B N 1
ATOM 3617 C CA . GLU B 1 162 ? -18.375 -12.086 2.086 1 75.81 162 GLU B CA 1
ATOM 3618 C C . GLU B 1 162 ? -17.281 -12.352 3.129 1 75.81 162 GLU B C 1
ATOM 3620 O O . GLU B 1 162 ? -16.484 -11.477 3.43 1 75.81 162 GLU B O 1
ATOM 3625 N N . PRO B 1 163 ? -17.031 -13.586 3.676 1 70 163 PRO B N 1
ATOM 3626 C CA . PRO B 1 163 ? -17.984 -14.68 3.518 1 70 163 PRO B CA 1
ATOM 3627 C C . PRO B 1 163 ? -19.312 -14.398 4.211 1 70 163 PRO B C 1
ATOM 3629 O O . PRO B 1 163 ? -19.391 -13.516 5.074 1 70 163 PRO B O 1
ATOM 3632 N N . LYS B 1 164 ? -20.375 -15.133 3.748 1 68.44 164 LYS B N 1
ATOM 3633 C CA . LYS B 1 164 ? -21.719 -14.93 4.285 1 68.44 164 LYS B CA 1
ATOM 3634 C C . LYS B 1 164 ? -21.922 -15.703 5.586 1 68.44 164 LYS B C 1
ATOM 3636 O O . LYS B 1 164 ? -22.953 -15.586 6.234 1 68.44 164 LYS B O 1
ATOM 3641 N N . THR B 1 165 ? -20.859 -16.375 5.961 1 65.81 165 THR B N 1
ATOM 3642 C CA . THR B 1 165 ? -20.984 -17.172 7.18 1 65.81 165 THR B CA 1
ATOM 3643 C C . THR B 1 165 ? -21.188 -16.266 8.391 1 65.81 165 THR B C 1
ATOM 3645 O O . THR B 1 165 ? -20.781 -15.102 8.383 1 65.81 165 THR B O 1
ATOM 3648 N N . ASP B 1 166 ? -21.719 -16.938 9.375 1 57.88 166 ASP B N 1
ATOM 3649 C CA . ASP B 1 166 ? -22.031 -16.219 10.609 1 57.88 166 ASP B CA 1
ATOM 3650 C C . ASP B 1 166 ? -20.766 -15.727 11.297 1 57.88 166 ASP B C 1
ATOM 3652 O O . ASP B 1 166 ? -19.75 -16.438 11.312 1 57.88 166 ASP B O 1
ATOM 3656 N N . ASN B 1 167 ? -20.641 -14.562 11.625 1 59.59 167 ASN B N 1
ATOM 3657 C CA . ASN B 1 167 ? -19.641 -13.969 12.5 1 59.59 167 ASN B CA 1
ATOM 3658 C C . ASN B 1 167 ? -18.469 -13.375 11.711 1 59.59 167 ASN B C 1
ATOM 3660 O O . ASN B 1 167 ? -17.547 -12.82 12.289 1 59.59 167 ASN B O 1
ATOM 3664 N N . ALA B 1 168 ? -18.562 -13.734 10.344 1 62.84 168 ALA B N 1
ATOM 3665 C CA . ALA B 1 168 ? -17.469 -13.094 9.594 1 62.84 168 ALA B CA 1
ATOM 3666 C C . ALA B 1 168 ? -17.609 -11.578 9.633 1 62.84 168 ALA B C 1
ATOM 3668 O O . ALA B 1 168 ? -16.609 -10.867 9.773 1 62.84 168 ALA B O 1
ATOM 3669 N N . TRP B 1 169 ? -18.953 -11.234 9.508 1 66 169 TRP B N 1
ATOM 3670 C CA . TRP B 1 169 ? -19.266 -9.812 9.609 1 66 169 TRP B CA 1
ATOM 3671 C C . TRP B 1 169 ? -20.375 -9.57 10.641 1 66 169 TRP B C 1
ATOM 3673 O O . TRP B 1 169 ? -21.375 -10.273 10.648 1 66 169 TRP B O 1
ATOM 3683 N N . GLN B 1 170 ? -19.922 -8.812 11.68 1 66.94 170 GLN B N 1
ATOM 3684 C CA . GLN B 1 170 ? -20.875 -8.492 12.727 1 66.94 170 GLN B CA 1
ATOM 3685 C C . GLN B 1 170 ? -21.094 -6.984 12.836 1 66.94 170 GLN B C 1
ATOM 3687 O O . GLN B 1 170 ? -20.188 -6.203 12.555 1 66.94 170 GLN B O 1
ATOM 3692 N N . VAL B 1 171 ? -22.391 -6.703 13.023 1 63.69 171 VAL B N 1
ATOM 3693 C CA . VAL B 1 171 ? -22.703 -5.301 13.289 1 63.69 171 VAL B CA 1
ATOM 3694 C C . VAL B 1 171 ? -22.438 -4.992 14.766 1 63.69 171 VAL B C 1
ATOM 3696 O O . VAL B 1 171 ? -22.906 -5.715 15.648 1 63.69 171 VAL B O 1
ATOM 3699 N N . ASP B 1 172 ? -21.375 -4.211 15.078 1 59.59 172 ASP B N 1
ATOM 3700 C CA . ASP B 1 172 ? -21.125 -3.795 16.453 1 59.59 172 ASP B CA 1
ATOM 3701 C C . ASP B 1 172 ? -22.219 -2.855 16.953 1 59.59 172 ASP B C 1
ATOM 3703 O O . ASP B 1 172 ? -22.234 -1.673 16.609 1 59.59 172 ASP B O 1
ATOM 3707 N N . GLU B 1 173 ? -23.25 -3.43 17.594 1 53.34 173 GLU B N 1
ATOM 3708 C CA . GLU B 1 173 ? -24.359 -2.668 18.141 1 53.34 173 GLU B CA 1
ATOM 3709 C C . GLU B 1 173 ? -23.938 -1.88 19.375 1 53.34 173 GLU B C 1
ATOM 3711 O O . GLU B 1 173 ? -24.609 -0.918 19.766 1 53.34 173 GLU B O 1
ATOM 3716 N N . ASP B 1 174 ? -23.094 -2.432 20.141 1 45.75 174 ASP B N 1
ATOM 3717 C CA . ASP B 1 174 ? -22.766 -1.858 21.438 1 45.75 174 ASP B CA 1
ATOM 3718 C C . ASP B 1 174 ? -22.016 -0.54 21.281 1 45.75 174 ASP B C 1
ATOM 3720 O O . ASP B 1 174 ? -21.656 0.103 22.281 1 45.75 174 ASP B O 1
ATOM 3724 N N . SER B 1 175 ? -21.297 -0.434 20.281 1 45.34 175 SER B N 1
ATOM 3725 C CA . SER B 1 175 ? -20.578 0.838 20.297 1 45.34 175 SER B CA 1
ATOM 3726 C C . SER B 1 175 ? -21.531 2.01 20.469 1 45.34 175 SER B C 1
ATOM 3728 O O . SER B 1 175 ? -22.469 2.172 19.688 1 45.34 175 SER B O 1
ATOM 3730 N N . HIS B 1 176 ? -22.156 2.066 21.641 1 39.31 176 HIS B N 1
ATOM 3731 C CA . HIS B 1 176 ? -22.969 3.158 22.156 1 39.31 176 HIS B CA 1
ATOM 3732 C C . HIS B 1 176 ? -22.625 4.477 21.469 1 39.31 176 HIS B C 1
ATOM 3734 O O . HIS B 1 176 ? -22.844 5.551 22.031 1 39.31 176 HIS B O 1
ATOM 3740 N N . LEU B 1 177 ? -21.672 4.602 20.641 1 42.97 177 LEU B N 1
ATOM 3741 C CA . LEU B 1 177 ? -21.703 5.953 20.094 1 42.97 177 LEU B CA 1
ATOM 3742 C C . LEU B 1 177 ? -23.078 6.246 19.484 1 42.97 177 LEU B C 1
ATOM 3744 O O . LEU B 1 177 ? -23.766 5.332 19.047 1 42.97 177 LEU B O 1
ATOM 3748 N N . PRO B 1 178 ? -23.797 7.309 19.938 1 35.66 178 PRO B N 1
ATOM 3749 C CA . PRO B 1 178 ? -25.156 7.621 19.453 1 35.66 178 PRO B CA 1
ATOM 3750 C C . PRO B 1 178 ? -25.438 7.031 18.078 1 35.66 178 PRO B C 1
ATOM 3752 O O . PRO B 1 178 ? -26.547 6.535 17.844 1 35.66 178 PRO B O 1
ATOM 3755 N N . SER B 1 179 ? -24.969 7.699 17.031 1 34.38 179 SER B N 1
ATOM 3756 C CA . SER B 1 179 ? -25.578 7.312 15.758 1 34.38 179 SER B CA 1
ATOM 3757 C C . SER B 1 179 ? -25.375 5.828 15.477 1 34.38 179 SER B C 1
ATOM 3759 O O . SER B 1 179 ? -24.406 5.227 15.953 1 34.38 179 SER B O 1
ATOM 3761 N N . GLY B 1 180 ? -26.422 5.043 15.148 1 34.19 180 GLY B N 1
ATOM 3762 C CA . GLY B 1 180 ? -26.688 3.701 14.656 1 34.19 180 GLY B CA 1
ATOM 3763 C C . GLY B 1 180 ? -25.531 3.088 13.906 1 34.19 180 GLY B C 1
ATOM 3764 O O . GLY B 1 180 ? -25.703 2.17 13.109 1 34.19 180 GLY B O 1
ATOM 3765 N N . LYS B 1 181 ? -24.625 3.896 13.539 1 35.81 181 LYS B N 1
ATOM 3766 C CA . LYS B 1 181 ? -23.828 3.318 12.453 1 35.81 181 LYS B CA 1
ATOM 3767 C C . LYS B 1 181 ? -22.938 2.186 12.961 1 35.81 181 LYS B C 1
ATOM 3769 O O . LYS B 1 181 ? -22.219 2.352 13.945 1 35.81 181 LYS B O 1
ATOM 3774 N N . ASN B 1 182 ? -23.469 1.027 12.93 1 35.59 182 ASN B N 1
ATOM 3775 C CA . ASN B 1 182 ? -22.969 -0.309 13.234 1 35.59 182 ASN B CA 1
ATOM 3776 C C . ASN B 1 182 ? -21.547 -0.514 12.695 1 35.59 182 ASN B C 1
ATOM 3778 O O . ASN B 1 182 ? -21.281 -0.219 11.531 1 35.59 182 ASN B O 1
ATOM 3782 N N . VAL B 1 183 ? -20.531 -0.104 13.562 1 40.41 183 VAL B N 1
ATOM 3783 C CA . VAL B 1 183 ? -19.219 -0.441 13.016 1 40.41 183 VAL B CA 1
ATOM 3784 C C . VAL B 1 183 ? -18.938 -1.928 13.219 1 40.41 183 VAL B C 1
ATOM 3786 O O . VAL B 1 183 ? -18.969 -2.42 14.352 1 40.41 183 VAL B O 1
ATOM 3789 N N . ASP B 1 184 ? -19.5 -2.83 12.578 1 42.19 184 ASP B N 1
ATOM 3790 C CA . ASP B 1 184 ? -19.141 -4.242 12.688 1 42.19 184 ASP B CA 1
ATOM 3791 C C . ASP B 1 184 ? -17.688 -4.48 12.32 1 42.19 184 ASP B C 1
ATOM 3793 O O . ASP B 1 184 ? -17.094 -3.717 11.547 1 42.19 184 ASP B O 1
ATOM 3797 N N . GLU B 1 185 ? -16.938 -5.086 13.32 1 44.22 185 GLU B N 1
ATOM 3798 C CA . GLU B 1 185 ? -15.602 -5.652 13.18 1 44.22 185 GLU B CA 1
ATOM 3799 C C . GLU B 1 185 ? -15.57 -6.75 12.117 1 44.22 185 GLU B C 1
ATOM 3801 O O . GLU B 1 185 ? -16.406 -7.66 12.141 1 44.22 185 GLU B O 1
ATOM 3806 N N . PHE B 1 186 ? -15.648 -6.398 10.867 1 44.44 186 PHE B N 1
ATOM 3807 C CA . PHE B 1 186 ? -15.711 -7.43 9.836 1 44.44 186 PHE B CA 1
ATOM 3808 C C . PHE B 1 186 ? -14.312 -7.887 9.445 1 44.44 186 PHE B C 1
ATOM 3810 O O . PHE B 1 186 ? -13.406 -7.062 9.289 1 44.44 186 PHE B O 1
ATOM 3817 N N . HIS B 1 187 ? -14.016 -8.984 9.922 1 41.75 187 HIS B N 1
ATOM 3818 C CA . HIS B 1 187 ? -12.812 -9.648 9.438 1 41.75 187 HIS B CA 1
ATOM 3819 C C . HIS B 1 187 ? -12.719 -9.578 7.918 1 41.75 187 HIS B C 1
ATOM 3821 O O . HIS B 1 187 ? -11.617 -9.547 7.363 1 41.75 187 HIS B O 1
ATOM 3827 N N . SER B 1 188 ? -13.812 -10.219 7.238 1 44.12 188 SER B N 1
ATOM 3828 C CA . SER B 1 188 ? -13.539 -10.711 5.895 1 44.12 188 SER B CA 1
ATOM 3829 C C . SER B 1 188 ? -13.609 -9.586 4.867 1 44.12 188 SER B C 1
ATOM 3831 O O . SER B 1 188 ? -14.07 -8.484 5.176 1 44.12 188 SER B O 1
ATOM 3833 N N . LEU B 1 189 ? -13.516 -10.156 3.512 1 47.16 189 LEU B N 1
ATOM 3834 C CA . LEU B 1 189 ? -13.469 -9.594 2.166 1 47.16 189 LEU B CA 1
ATOM 3835 C C . LEU B 1 189 ? -14.734 -8.797 1.866 1 47.16 189 LEU B C 1
ATOM 3837 O O . LEU B 1 189 ? -15.844 -9.25 2.15 1 47.16 189 LEU B O 1
ATOM 3841 N N . THR B 1 190 ? -14.797 -7.523 2.096 1 49.81 190 THR B N 1
ATOM 3842 C CA . THR B 1 190 ? -15.953 -6.746 1.66 1 49.81 190 THR B CA 1
ATOM 3843 C C . THR B 1 190 ? -15.859 -6.434 0.17 1 49.81 190 THR B C 1
ATOM 3845 O O . THR B 1 190 ? -14.805 -6.047 -0.325 1 49.81 190 THR B O 1
ATOM 3848 N N . TYR B 1 191 ? -16.75 -7.164 -0.592 1 50.88 191 TYR B N 1
ATOM 3849 C CA . TYR B 1 191 ? -16.891 -6.809 -1.998 1 50.88 191 TYR B CA 1
ATOM 3850 C C . TYR B 1 191 ? -17.953 -5.727 -2.176 1 50.88 191 TYR B C 1
ATOM 3852 O O . TYR B 1 191 ? -19.062 -5.844 -1.656 1 50.88 191 TYR B O 1
ATOM 3860 N N . LEU B 1 192 ? -17.625 -4.465 -2.242 1 51.41 192 LEU B N 1
ATOM 3861 C CA . LEU B 1 192 ? -18.578 -3.48 -2.73 1 51.41 192 LEU B CA 1
ATOM 3862 C C . LEU B 1 192 ? -18.703 -3.541 -4.25 1 51.41 192 LEU B C 1
ATOM 3864 O O . LEU B 1 192 ? -17.828 -3.033 -4.965 1 51.41 192 LEU B O 1
ATOM 3868 N N . ASP B 1 193 ? -19.266 -4.684 -4.746 1 49.44 193 ASP B N 1
ATOM 3869 C CA . ASP B 1 193 ? -19.203 -5.004 -6.168 1 49.44 193 ASP B CA 1
ATOM 3870 C C . ASP B 1 193 ? -20.297 -4.285 -6.945 1 49.44 193 ASP B C 1
ATOM 3872 O O . ASP B 1 193 ? -20.641 -4.68 -8.062 1 49.44 193 ASP B O 1
ATOM 3876 N N . ARG B 1 194 ? -21.062 -3.396 -6.363 1 52.28 194 ARG B N 1
ATOM 3877 C CA . ARG B 1 194 ? -21.953 -2.953 -7.426 1 52.28 194 ARG B CA 1
ATOM 3878 C C . ARG B 1 194 ? -21.438 -1.678 -8.078 1 52.28 194 ARG B C 1
ATOM 3880 O O . ARG B 1 194 ? -20.984 -0.763 -7.395 1 52.28 194 ARG B O 1
ATOM 3887 N N . PRO B 1 195 ? -21.422 -1.847 -9.445 1 53.72 195 PRO B N 1
ATOM 3888 C CA . PRO B 1 195 ? -20.969 -0.676 -10.195 1 53.72 195 PRO B CA 1
ATOM 3889 C C . PRO B 1 195 ? -21.719 0.598 -9.82 1 53.72 195 PRO B C 1
ATOM 3891 O O . PRO B 1 195 ? -22.938 0.565 -9.633 1 53.72 195 PRO B O 1
ATOM 3894 N N . ARG B 1 196 ? -21.141 1.506 -9.25 1 61.22 196 ARG B N 1
ATOM 3895 C CA . ARG B 1 196 ? -21.703 2.836 -9.07 1 61.22 196 ARG B CA 1
ATOM 3896 C C . ARG B 1 196 ? -21.062 3.842 -10.023 1 61.22 196 ARG B C 1
ATOM 3898 O O . ARG B 1 196 ? -19.875 3.758 -10.305 1 61.22 196 ARG B O 1
ATOM 3905 N N . GLU B 1 197 ? -21.984 4.633 -10.422 1 66.12 197 GLU B N 1
ATOM 3906 C CA . GLU B 1 197 ? -21.5 5.676 -11.32 1 66.12 197 GLU B CA 1
ATOM 3907 C C . GLU B 1 197 ? -20.938 6.859 -10.539 1 66.12 197 GLU B C 1
ATOM 3909 O O . GLU B 1 197 ? -21.547 7.312 -9.57 1 66.12 197 GLU B O 1
ATOM 3914 N N . GLY B 1 198 ? -19.766 7.145 -10.656 1 73.06 198 GLY B N 1
ATOM 3915 C CA . GLY B 1 198 ? -19.125 8.305 -10.055 1 73.06 198 GLY B CA 1
ATOM 3916 C C . GLY B 1 198 ? -17.672 8.469 -10.484 1 73.06 198 GLY B C 1
ATOM 3917 O O . GLY B 1 198 ? -17.141 7.621 -11.211 1 73.06 198 GLY B O 1
ATOM 3918 N N . SER B 1 199 ? -17.188 9.719 -10.125 1 83.06 199 SER B N 1
ATOM 3919 C CA . SER B 1 199 ? -15.812 10.055 -10.484 1 83.06 199 SER B CA 1
ATOM 3920 C C . SER B 1 199 ? -14.906 10.047 -9.258 1 83.06 199 SER B C 1
ATOM 3922 O O . SER B 1 199 ? -13.711 10.32 -9.367 1 83.06 199 SER B O 1
ATOM 3924 N N . GLY B 1 200 ? -15.516 9.695 -8.109 1 90.75 200 GLY B N 1
ATOM 3925 C CA . GLY B 1 200 ? -14.742 9.578 -6.879 1 90.75 200 GLY B CA 1
ATOM 3926 C C . GLY B 1 200 ? -15.43 8.719 -5.828 1 90.75 200 GLY B C 1
ATOM 3927 O O . GLY B 1 200 ? -16.641 8.508 -5.883 1 90.75 200 GLY B O 1
ATOM 3928 N N . ILE B 1 201 ? -14.695 8.219 -4.895 1 91.81 201 ILE B N 1
ATOM 3929 C CA . ILE B 1 201 ? -15.227 7.387 -3.824 1 91.81 201 ILE B CA 1
ATOM 3930 C C . ILE B 1 201 ? -14.383 7.559 -2.562 1 91.81 201 ILE B C 1
ATOM 3932 O O . ILE B 1 201 ? -13.172 7.758 -2.645 1 91.81 201 ILE B O 1
ATOM 3936 N N . ALA B 1 202 ? -15.023 7.586 -1.438 1 92.94 202 ALA B N 1
ATOM 3937 C CA . ALA B 1 202 ? -14.391 7.543 -0.119 1 92.94 202 ALA B CA 1
ATOM 3938 C C . ALA B 1 202 ? -15.031 6.477 0.761 1 92.94 202 ALA B C 1
ATOM 3940 O O . ALA B 1 202 ? -16.266 6.324 0.77 1 92.94 202 ALA B O 1
ATOM 3941 N N . ILE B 1 203 ? -14.234 5.68 1.401 1 91.56 203 ILE B N 1
ATOM 3942 C CA . ILE B 1 203 ? -14.711 4.656 2.324 1 91.56 203 ILE B CA 1
ATOM 3943 C C . ILE B 1 203 ? -14.305 5.016 3.75 1 91.56 203 ILE B C 1
ATOM 3945 O O . ILE B 1 203 ? -13.148 5.367 4 1 91.56 203 ILE B O 1
ATOM 3949 N N . TYR B 1 204 ? -15.25 4.914 4.625 1 89.06 204 TYR B N 1
ATOM 3950 C CA . TYR B 1 204 ? -15.023 5.25 6.027 1 89.06 204 TYR B CA 1
ATOM 3951 C C . TYR B 1 204 ? -15.234 4.031 6.918 1 89.06 204 TYR B C 1
ATOM 3953 O O . TYR B 1 204 ? -16.078 3.188 6.633 1 89.06 204 TYR B O 1
ATOM 3961 N N . GLY B 1 205 ? -14.469 3.961 7.926 1 86.19 205 GLY B N 1
ATOM 3962 C CA . GLY B 1 205 ? -14.594 2.93 8.945 1 86.19 205 GLY B CA 1
ATOM 3963 C C . GLY B 1 205 ? -13.898 3.293 10.242 1 86.19 205 GLY B C 1
ATOM 3964 O O . GLY B 1 205 ? -13.266 4.348 10.344 1 86.19 205 GLY B O 1
ATOM 3965 N N . TYR B 1 206 ? -14.039 2.467 11.18 1 83.56 206 TYR B N 1
ATOM 3966 C CA . TYR B 1 206 ? -13.453 2.738 12.484 1 83.56 206 TYR B CA 1
ATOM 3967 C C . TYR B 1 206 ? -12 2.271 12.539 1 83.56 206 TYR B C 1
ATOM 3969 O O . TYR B 1 206 ? -11.68 1.181 12.062 1 83.56 206 TYR B O 1
ATOM 3977 N N . LEU B 1 207 ? -11.172 3.143 13.062 1 84.69 207 LEU B N 1
ATOM 3978 C CA . LEU B 1 207 ? -9.742 2.875 13.234 1 84.69 207 LEU B CA 1
ATOM 3979 C C . LEU B 1 207 ? -9.383 2.77 14.711 1 84.69 207 LEU B C 1
ATOM 3981 O O . LEU B 1 207 ? -9.828 3.588 15.523 1 84.69 207 LEU B O 1
ATOM 3985 N N . GLN B 1 208 ? -8.68 1.751 15.023 1 80.75 208 GLN B N 1
ATOM 3986 C CA . GLN B 1 208 ? -8.188 1.483 16.375 1 80.75 208 GLN B CA 1
ATOM 3987 C C . GLN B 1 208 ? -6.906 0.66 16.328 1 80.75 208 GLN B C 1
ATOM 3989 O O . GLN B 1 208 ? -6.418 0.309 15.258 1 80.75 208 GLN B O 1
ATOM 3994 N N . GLU B 1 209 ? -6.387 0.375 17.5 1 78.62 209 GLU B N 1
ATOM 3995 C CA . GLU B 1 209 ? -5.113 -0.333 17.594 1 78.62 209 GLU B CA 1
ATOM 3996 C C . GLU B 1 209 ? -5.195 -1.709 16.938 1 78.62 209 GLU B C 1
ATOM 3998 O O . GLU B 1 209 ? -4.215 -2.184 16.359 1 78.62 209 GLU B O 1
ATOM 4003 N N . SER B 1 210 ? -6.336 -2.293 17.016 1 80.44 210 SER B N 1
ATOM 4004 C CA . SER B 1 210 ? -6.496 -3.65 16.5 1 80.44 210 SER B CA 1
ATOM 4005 C C . SER B 1 210 ? -6.918 -3.645 15.039 1 80.44 210 SER B C 1
ATOM 4007 O O . SER B 1 210 ? -7.203 -4.695 14.469 1 80.44 210 SER B O 1
ATOM 4009 N N . SER B 1 211 ? -6.965 -2.439 14.445 1 85.44 211 SER B N 1
ATOM 4010 C CA . SER B 1 211 ? -7.332 -2.375 13.031 1 85.44 211 SER B CA 1
ATOM 4011 C C . SER B 1 211 ? -6.266 -3.021 12.156 1 85.44 211 SER B C 1
ATOM 4013 O O . SER B 1 211 ? -5.078 -2.719 12.289 1 85.44 211 SER B O 1
ATOM 4015 N N . ALA B 1 212 ? -6.754 -3.883 11.281 1 87.31 212 ALA B N 1
ATOM 4016 C CA . ALA B 1 212 ? -5.871 -4.621 10.375 1 87.31 212 ALA B CA 1
ATOM 4017 C C . ALA B 1 212 ? -5.586 -3.818 9.109 1 87.31 212 ALA B C 1
ATOM 4019 O O . ALA B 1 212 ? -6.344 -2.91 8.758 1 87.31 212 ALA B O 1
ATOM 4020 N N . SER B 1 213 ? -4.438 -4.199 8.508 1 91.44 213 SER B N 1
ATOM 4021 C CA . SER B 1 213 ? -4.277 -3.809 7.109 1 91.44 213 SER B CA 1
ATOM 4022 C C . SER B 1 213 ? -5.359 -4.426 6.234 1 91.44 213 SER B C 1
ATOM 4024 O O . SER B 1 213 ? -6.023 -5.383 6.637 1 91.44 213 SER B O 1
ATOM 4026 N N . PHE B 1 214 ? -5.582 -3.836 5.059 1 91.38 214 PHE B N 1
ATOM 4027 C CA . PHE B 1 214 ? -6.582 -4.344 4.125 1 91.38 214 PHE B CA 1
ATOM 4028 C C . PHE B 1 214 ? -6.172 -4.066 2.686 1 91.38 214 PHE B C 1
ATOM 4030 O O . PHE B 1 214 ? -5.367 -3.168 2.426 1 91.38 214 PHE B O 1
ATOM 4037 N N . SER B 1 215 ? -6.648 -4.902 1.813 1 91.62 215 SER B N 1
ATOM 4038 C CA . SER B 1 215 ? -6.414 -4.727 0.384 1 91.62 215 SER B CA 1
ATOM 4039 C C . SER B 1 215 ? -7.609 -4.074 -0.299 1 91.62 215 SER B C 1
ATOM 4041 O O . SER B 1 215 ? -8.758 -4.332 0.067 1 91.62 215 SER B O 1
ATOM 4043 N N . VAL B 1 216 ? -7.316 -3.223 -1.236 1 92.25 216 VAL B N 1
ATOM 4044 C CA . VAL B 1 216 ? -8.359 -2.572 -2.025 1 92.25 216 VAL B CA 1
ATOM 4045 C C . VAL B 1 216 ? -8.172 -2.906 -3.504 1 92.25 216 VAL B C 1
ATOM 4047 O O . VAL B 1 216 ? -7.078 -2.742 -4.051 1 92.25 216 VAL B O 1
ATOM 4050 N N . THR B 1 217 ? -9.188 -3.443 -4.121 1 90.31 217 THR B N 1
ATOM 4051 C CA . THR B 1 217 ? -9.258 -3.615 -5.566 1 90.31 217 THR B CA 1
ATOM 4052 C C . THR B 1 217 ? -10.328 -2.701 -6.168 1 90.31 217 THR B C 1
ATOM 4054 O O . THR B 1 217 ? -11.492 -2.766 -5.785 1 90.31 217 THR B O 1
ATOM 4057 N N . ILE B 1 218 ? -9.914 -1.804 -6.973 1 89.94 218 ILE B N 1
ATOM 4058 C CA . ILE B 1 218 ? -10.859 -0.942 -7.676 1 89.94 218 ILE B CA 1
ATOM 4059 C C . ILE B 1 218 ? -10.789 -1.214 -9.18 1 89.94 218 ILE B C 1
ATOM 4061 O O . ILE B 1 218 ? -9.719 -1.115 -9.781 1 89.94 218 ILE B O 1
ATOM 4065 N N . ASP B 1 219 ? -11.945 -1.567 -9.75 1 85.75 219 ASP B N 1
ATOM 4066 C CA . ASP B 1 219 ? -12.094 -1.866 -11.172 1 85.75 219 ASP B CA 1
ATOM 4067 C C . ASP B 1 219 ? -11.031 -2.855 -11.641 1 85.75 219 ASP B C 1
ATOM 4069 O O . ASP B 1 219 ? -10.406 -2.656 -12.688 1 85.75 219 ASP B O 1
ATOM 4073 N N . GLY B 1 220 ? -10.727 -3.809 -10.812 1 83.12 220 GLY B N 1
ATOM 4074 C CA . GLY B 1 220 ? -9.836 -4.898 -11.195 1 83.12 220 GLY B CA 1
ATOM 4075 C C . GLY B 1 220 ? -8.375 -4.598 -10.938 1 83.12 220 GLY B C 1
ATOM 4076 O O . GLY B 1 220 ? -7.496 -5.348 -11.359 1 83.12 220 GLY B O 1
ATOM 4077 N N . HIS B 1 221 ? -8.07 -3.535 -10.344 1 90.31 221 HIS B N 1
ATOM 4078 C CA . HIS B 1 221 ? -6.703 -3.217 -9.953 1 90.31 221 HIS B CA 1
ATOM 4079 C C . HIS B 1 221 ? -6.527 -3.293 -8.445 1 90.31 221 HIS B C 1
ATOM 4081 O O . HIS B 1 221 ? -7.211 -2.59 -7.699 1 90.31 221 HIS B O 1
ATOM 4087 N N . ILE B 1 222 ? -5.641 -4.191 -8.047 1 92.75 222 ILE B N 1
ATOM 4088 C CA . ILE B 1 222 ? -5.375 -4.309 -6.617 1 92.75 222 ILE B CA 1
ATOM 4089 C C . ILE B 1 222 ? -4.117 -3.516 -6.262 1 92.75 222 ILE B C 1
ATOM 4091 O O . ILE B 1 222 ? -3.096 -3.621 -6.945 1 92.75 222 ILE B O 1
ATOM 4095 N N . ASP B 1 223 ? -4.227 -2.682 -5.195 1 90.94 223 ASP B N 1
ATOM 4096 C CA . ASP B 1 223 ? -3.109 -1.918 -4.641 1 90.94 223 ASP B CA 1
ATOM 4097 C C . ASP B 1 223 ? -2.34 -2.738 -3.609 1 90.94 223 ASP B C 1
ATOM 4099 O O . ASP B 1 223 ? -2.795 -3.807 -3.193 1 90.94 223 ASP B O 1
ATOM 4103 N N . THR B 1 224 ? -1.086 -2.207 -3.303 1 94 224 THR B N 1
ATOM 4104 C CA . THR B 1 224 ? -0.491 -2.703 -2.066 1 94 224 THR B CA 1
ATOM 4105 C C . THR B 1 224 ? -1.414 -2.443 -0.88 1 94 224 THR B C 1
ATOM 4107 O O . THR B 1 224 ? -2.236 -1.526 -0.917 1 94 224 THR B O 1
ATOM 4110 N N . PRO B 1 225 ? -1.279 -3.266 0.103 1 94.38 225 PRO B N 1
ATOM 4111 C CA . PRO B 1 225 ? -2.223 -3.15 1.218 1 94.38 225 PRO B CA 1
ATOM 4112 C C . PRO B 1 225 ? -2.168 -1.785 1.899 1 94.38 225 PRO B C 1
ATOM 4114 O O . PRO B 1 225 ? -1.108 -1.152 1.938 1 94.38 225 PRO B O 1
ATOM 4117 N N . TYR B 1 226 ? -3.314 -1.344 2.355 1 95.06 226 TYR B N 1
ATOM 4118 C CA . TYR B 1 226 ? -3.443 -0.17 3.211 1 95.06 226 TYR B CA 1
ATOM 4119 C C . TYR B 1 226 ? -3.213 -0.533 4.672 1 95.06 226 TYR B C 1
ATOM 4121 O O . TYR B 1 226 ? -3.791 -1.498 5.18 1 95.06 226 TYR B O 1
ATOM 4129 N N . ILE B 1 227 ? -2.348 0.228 5.344 1 92.69 227 ILE B N 1
ATOM 4130 C CA . ILE B 1 227 ? -1.988 -0.066 6.727 1 92.69 227 ILE B CA 1
ATOM 4131 C C . ILE B 1 227 ? -2.432 1.083 7.629 1 92.69 227 ILE B C 1
ATOM 4133 O O . ILE B 1 227 ? -1.842 2.166 7.602 1 92.69 227 ILE B O 1
ATOM 4137 N N . PRO B 1 228 ? -3.439 0.863 8.469 1 91.19 228 PRO B N 1
ATOM 4138 C CA . PRO B 1 228 ? -3.85 1.918 9.398 1 91.19 228 PRO B CA 1
ATOM 4139 C C . PRO B 1 228 ? -2.711 2.381 10.305 1 91.19 228 PRO B C 1
ATOM 4141 O O . PRO B 1 228 ? -1.867 1.574 10.703 1 91.19 228 PRO B O 1
ATOM 4144 N N . ASN B 1 229 ? -2.697 3.682 10.539 1 88.31 229 ASN B N 1
ATOM 4145 C CA . ASN B 1 229 ? -1.71 4.254 11.445 1 88.31 229 ASN B CA 1
ATOM 4146 C C . ASN B 1 229 ? -2.217 4.266 12.883 1 88.31 229 ASN B C 1
ATOM 4148 O O . ASN B 1 229 ? -1.812 5.117 13.68 1 88.31 229 ASN B O 1
ATOM 4152 N N . ALA B 1 230 ? -3.123 3.332 13.219 1 75.62 230 ALA B N 1
ATOM 4153 C CA . ALA B 1 230 ? -3.693 3.32 14.562 1 75.62 230 ALA B CA 1
ATOM 4154 C C . ALA B 1 230 ? -2.836 2.494 15.516 1 75.62 230 ALA B C 1
ATOM 4156 O O . ALA B 1 230 ? -2.232 1.498 15.109 1 75.62 230 ALA B O 1
ATOM 4157 N N . GLY B 1 231 ? -2.594 2.811 16.828 1 59.72 231 GLY B N 1
ATOM 4158 C CA . GLY B 1 231 ? -2.045 1.967 17.875 1 59.72 231 GLY B CA 1
ATOM 4159 C C . GLY B 1 231 ? -0.637 2.361 18.281 1 59.72 231 GLY B C 1
ATOM 4160 O O . GLY B 1 231 ? -0.06 1.766 19.188 1 59.72 231 GLY B O 1
ATOM 4161 N N . TYR B 1 232 ? 0.123 2.83 17.391 1 51.12 232 TYR B N 1
ATOM 4162 C CA . TYR B 1 232 ? 1.56 2.732 17.625 1 51.12 232 TYR B CA 1
ATOM 4163 C C . TYR B 1 232 ? 1.973 3.559 18.828 1 51.12 232 TYR B C 1
ATOM 4165 O O . TYR B 1 232 ? 1.273 4.496 19.219 1 51.12 232 TYR B O 1
ATOM 4173 N N . GLY B 1 233 ? 2.662 3.75 19.516 1 49.47 233 GLY B N 1
ATOM 4174 C CA . GLY B 1 233 ? 3.75 4.109 20.406 1 49.47 233 GLY B CA 1
ATOM 4175 C C . GLY B 1 233 ? 3.281 4.836 21.656 1 49.47 233 GLY B C 1
ATOM 4176 O O . GLY B 1 233 ? 2.16 5.344 21.703 1 49.47 233 GLY B O 1
ATOM 4177 N N . VAL B 1 234 ? 3.715 4.324 22.703 1 46.56 234 VAL B N 1
ATOM 4178 C CA . VAL B 1 234 ? 3.691 5.039 23.984 1 46.56 234 VAL B CA 1
ATOM 4179 C C . VAL B 1 234 ? 4.457 6.352 23.844 1 46.56 234 VAL B C 1
ATOM 4181 O O . VAL B 1 234 ? 5.613 6.363 23.422 1 46.56 234 VAL B O 1
ATOM 4184 N N . GLY B 1 235 ? 3.787 7.375 23.547 1 47.34 235 GLY B N 1
ATOM 4185 C CA . GLY B 1 235 ? 4.352 8.711 23.516 1 47.34 235 GLY B CA 1
ATOM 4186 C C . GLY B 1 235 ? 5.164 9.047 24.75 1 47.34 235 GLY B C 1
ATOM 4187 O O . GLY B 1 235 ? 4.621 9.547 25.75 1 47.34 235 GLY B O 1
ATOM 4188 N N . GLN B 1 236 ? 6.332 8.352 24.984 1 49.47 236 GLN B N 1
ATOM 4189 C CA . GLN B 1 236 ? 7.172 8.828 26.078 1 49.47 236 GLN B CA 1
ATOM 4190 C C . GLN B 1 236 ? 7.828 10.164 25.734 1 49.47 236 GLN B C 1
ATOM 4192 O O . GLN B 1 236 ? 8.312 10.352 24.609 1 49.47 236 GLN B O 1
ATOM 4197 N N . GLY B 1 237 ? 7.645 11.211 26.641 1 51.59 237 GLY B N 1
ATOM 4198 C CA . GLY B 1 237 ? 8.484 12.398 26.672 1 51.59 237 GLY B CA 1
ATOM 4199 C C . GLY B 1 237 ? 7.875 13.578 25.953 1 51.59 237 GLY B C 1
ATOM 4200 O O . GLY B 1 237 ? 8.586 14.508 25.562 1 51.59 237 GLY B O 1
ATOM 4201 N N . ILE B 1 238 ? 6.676 13.461 25.484 1 57.5 238 ILE B N 1
ATOM 4202 C CA . ILE B 1 238 ? 6.055 14.648 24.906 1 57.5 238 ILE B CA 1
ATOM 4203 C C . ILE B 1 238 ? 5.562 15.562 26.016 1 57.5 238 ILE B C 1
ATOM 4205 O O . ILE B 1 238 ? 4.879 15.117 26.953 1 57.5 238 ILE B O 1
ATOM 4209 N N . ALA B 1 239 ? 6.18 16.719 25.938 1 58.91 239 ALA B N 1
ATOM 4210 C CA . ALA B 1 239 ? 5.742 17.719 26.922 1 58.91 239 ALA B CA 1
ATOM 4211 C C . ALA B 1 239 ? 4.223 17.859 26.922 1 58.91 239 ALA B C 1
ATOM 4213 O O . ALA B 1 239 ? 3.58 17.688 25.891 1 58.91 239 ALA B O 1
ATOM 4214 N N . ASP B 1 240 ? 3.604 18.078 27.984 1 59.16 240 ASP B N 1
ATOM 4215 C CA . ASP B 1 240 ? 2.207 18.438 28.219 1 59.16 240 ASP B CA 1
ATOM 4216 C C . ASP B 1 240 ? 1.303 17.219 28.125 1 59.16 240 ASP B C 1
ATOM 4218 O O . ASP B 1 240 ? 0.082 17.328 28.25 1 59.16 240 ASP B O 1
ATOM 4222 N N . VAL B 1 241 ? 1.844 16.125 27.531 1 58 241 VAL B N 1
ATOM 4223 C CA . VAL B 1 241 ? 1.006 14.938 27.422 1 58 241 VAL B CA 1
ATOM 4224 C C . VAL B 1 241 ? 1.381 13.93 28.5 1 58 241 VAL B C 1
ATOM 4226 O O . VAL B 1 241 ? 2.555 13.586 28.656 1 58 241 VAL B O 1
ATOM 4229 N N . ASP B 1 242 ? 0.537 13.953 29.562 1 51 242 ASP B N 1
ATOM 4230 C CA . ASP B 1 242 ? 0.744 12.859 30.516 1 51 242 ASP B CA 1
ATOM 4231 C C . ASP B 1 242 ? 0.618 11.5 29.828 1 51 242 ASP B C 1
ATOM 4233 O O . ASP B 1 242 ? -0.047 11.383 28.797 1 51 242 ASP B O 1
ATOM 4237 N N . GLN B 1 243 ? 1.494 10.594 30.141 1 46.25 243 GLN B N 1
ATOM 4238 C CA . GLN B 1 243 ? 1.769 9.266 29.609 1 46.25 243 GLN B CA 1
ATOM 4239 C C . GLN B 1 243 ? 0.477 8.547 29.219 1 46.25 243 GLN B C 1
ATOM 4241 O O . GLN B 1 243 ? 0.509 7.422 28.719 1 46.25 243 GLN B O 1
ATOM 4246 N N . ALA B 1 244 ? -0.684 8.828 29.766 1 39.84 244 ALA B N 1
ATOM 4247 C CA . ALA B 1 244 ? -1.668 7.75 29.703 1 39.84 244 ALA B CA 1
ATOM 4248 C C . ALA B 1 244 ? -2.189 7.578 28.281 1 39.84 244 ALA B C 1
ATOM 4250 O O . ALA B 1 244 ? -2.807 8.492 27.719 1 39.84 244 ALA B O 1
ATOM 4251 N N . VAL B 1 245 ? -1.433 7.051 27.422 1 43.41 245 VAL B N 1
ATOM 4252 C CA . VAL B 1 245 ? -1.879 6.648 26.094 1 43.41 245 VAL B CA 1
ATOM 4253 C C . VAL B 1 245 ? -3.049 5.676 26.203 1 43.41 245 VAL B C 1
ATOM 4255 O O . VAL B 1 245 ? -2.912 4.602 26.797 1 43.41 245 VAL B O 1
ATOM 4258 N N . ASN B 1 246 ? -4.203 6.145 26.375 1 43.06 246 ASN B N 1
ATOM 4259 C CA . ASN B 1 246 ? -5.301 5.188 26.266 1 43.06 246 ASN B CA 1
ATOM 4260 C C . ASN B 1 246 ? -5.328 4.543 24.875 1 43.06 246 ASN B C 1
ATOM 4262 O O . ASN B 1 246 ? -5.484 5.23 23.859 1 43.06 246 ASN B O 1
ATOM 4266 N N . GLN B 1 247 ? -4.691 3.41 24.672 1 46.84 247 GLN B N 1
ATOM 4267 C CA . GLN B 1 247 ? -4.449 2.494 23.562 1 46.84 247 GLN B CA 1
ATOM 4268 C C . GLN B 1 247 ? -5.719 2.258 22.75 1 46.84 247 GLN B C 1
ATOM 4270 O O . GLN B 1 247 ? -5.656 1.856 21.578 1 46.84 247 GLN B O 1
ATOM 4275 N N . SER B 1 248 ? -6.992 2.531 23.438 1 48.53 248 SER B N 1
ATOM 4276 C CA . SER B 1 248 ? -8.133 1.795 22.906 1 48.53 248 SER B CA 1
ATOM 4277 C C . SER B 1 248 ? -9.086 2.717 22.141 1 48.53 248 SER B C 1
ATOM 4279 O O . SER B 1 248 ? -10.234 2.357 21.891 1 48.53 248 SER B O 1
ATOM 4281 N N . GLU B 1 249 ? -8.672 3.885 21.672 1 59.91 249 GLU B N 1
ATOM 4282 C CA . GLU B 1 249 ? -9.789 4.672 21.156 1 59.91 249 GLU B CA 1
ATOM 4283 C C . GLU B 1 249 ? -10.039 4.387 19.688 1 59.91 249 GLU B C 1
ATOM 4285 O O . GLU B 1 249 ? -9.086 4.305 18.891 1 59.91 249 GLU B O 1
ATOM 4290 N N . ARG B 1 250 ? -11.352 3.939 19.453 1 69.62 250 ARG B N 1
ATOM 4291 C CA . ARG B 1 250 ? -11.906 3.742 18.109 1 69.62 250 ARG B CA 1
ATOM 4292 C C . ARG B 1 250 ? -12.375 5.066 17.516 1 69.62 250 ARG B C 1
ATOM 4294 O O . ARG B 1 250 ? -13.055 5.848 18.188 1 69.62 250 ARG B O 1
ATOM 4301 N N . THR B 1 251 ? -11.875 5.516 16.438 1 75.56 251 THR B N 1
ATOM 4302 C CA . THR B 1 251 ? -12.273 6.746 15.766 1 75.56 251 THR B CA 1
ATOM 4303 C C . THR B 1 251 ? -12.719 6.457 14.328 1 75.56 251 THR B C 1
ATOM 4305 O O . THR B 1 251 ? -12.07 5.68 13.625 1 75.56 251 THR B O 1
ATOM 4308 N N . LEU B 1 252 ? -13.906 7.035 14.031 1 83.12 252 LEU B N 1
ATOM 4309 C CA . LEU B 1 252 ? -14.336 6.953 12.641 1 83.12 252 LEU B CA 1
ATOM 4310 C C . LEU B 1 252 ? -13.414 7.762 11.734 1 83.12 252 LEU B C 1
ATOM 4312 O O . LEU B 1 252 ? -13.141 8.938 12.008 1 83.12 252 LEU B O 1
ATOM 4316 N N . GLY B 1 253 ? -12.844 7.16 10.758 1 89.06 253 GLY B N 1
ATOM 4317 C CA . GLY B 1 253 ? -11.898 7.832 9.883 1 89.06 253 GLY B CA 1
ATOM 4318 C C . GLY B 1 253 ? -11.906 7.289 8.469 1 89.06 253 GLY B C 1
ATOM 4319 O O . GLY B 1 253 ? -12.547 6.273 8.188 1 89.06 253 GLY B O 1
ATOM 4320 N N . LEU B 1 254 ? -11.258 8.039 7.605 1 94.38 254 LEU B N 1
ATOM 4321 C CA . LEU B 1 254 ? -11.141 7.691 6.195 1 94.38 254 LEU B CA 1
ATOM 4322 C C . LEU B 1 254 ? -10.219 6.496 6.004 1 94.38 254 LEU B C 1
ATOM 4324 O O . LEU B 1 254 ? -9.062 6.527 6.434 1 94.38 254 LEU B O 1
ATOM 4328 N N . LEU B 1 255 ? -10.75 5.426 5.359 1 91.88 255 LEU B N 1
ATOM 4329 C CA . LEU B 1 255 ? -9.961 4.23 5.07 1 91.88 255 LEU B CA 1
ATOM 4330 C C . LEU B 1 255 ? -9.328 4.32 3.688 1 91.88 255 LEU B C 1
ATOM 4332 O O . LEU B 1 255 ? -8.172 3.93 3.508 1 91.88 255 LEU B O 1
ATOM 4336 N N . TYR B 1 256 ? -10.109 4.754 2.803 1 94.31 256 TYR B N 1
ATOM 4337 C CA . TYR B 1 256 ? -9.711 4.785 1.398 1 94.31 256 TYR B CA 1
ATOM 4338 C C . TYR B 1 256 ? -10.406 5.93 0.666 1 94.31 256 TYR B C 1
ATOM 4340 O O . TYR B 1 256 ? -11.562 6.254 0.952 1 94.31 256 TYR B O 1
ATOM 4348 N N . ALA B 1 257 ? -9.664 6.543 -0.266 1 94.69 257 ALA B N 1
ATOM 4349 C CA . ALA B 1 257 ? -10.273 7.543 -1.141 1 94.69 257 ALA B CA 1
ATOM 4350 C C . ALA B 1 257 ? -9.594 7.559 -2.508 1 94.69 257 ALA B C 1
ATOM 4352 O O . ALA B 1 257 ? -8.375 7.422 -2.604 1 94.69 257 ALA B O 1
ATOM 4353 N N . ASN B 1 258 ? -10.336 7.637 -3.504 1 92.75 258 ASN B N 1
ATOM 4354 C CA . ASN B 1 258 ? -9.898 7.852 -4.883 1 92.75 258 ASN B CA 1
ATOM 4355 C C . ASN B 1 258 ? -10.797 8.852 -5.602 1 92.75 258 ASN B C 1
ATOM 4357 O O . ASN B 1 258 ? -11.961 8.555 -5.883 1 92.75 258 ASN B O 1
ATOM 4361 N N . MET B 1 259 ? -10.273 10.047 -5.898 1 91.06 259 MET B N 1
ATOM 4362 C CA . MET B 1 259 ? -11.062 11.117 -6.5 1 91.06 259 MET B CA 1
ATOM 4363 C C . MET B 1 259 ? -10.758 11.242 -7.992 1 91.06 259 MET B C 1
ATOM 4365 O O . MET B 1 259 ? -11.055 12.273 -8.602 1 91.06 259 MET B O 1
ATOM 4369 N N . ASN B 1 260 ? -10.102 10.273 -8.539 1 87.94 260 ASN B N 1
ATOM 4370 C CA . ASN B 1 260 ? -9.672 10.328 -9.938 1 87.94 260 ASN B CA 1
ATOM 4371 C C . ASN B 1 260 ? -10.211 9.141 -10.734 1 87.94 260 ASN B C 1
ATOM 4373 O O . ASN B 1 260 ? -9.469 8.508 -11.492 1 87.94 260 ASN B O 1
ATOM 4377 N N . LEU B 1 261 ? -11.406 8.82 -10.516 1 87.5 261 LEU B N 1
ATOM 4378 C CA . LEU B 1 261 ? -12.047 7.773 -11.305 1 87.5 261 LEU B CA 1
ATOM 4379 C C . LEU B 1 261 ? -12.742 8.359 -12.523 1 87.5 261 LEU B C 1
ATOM 4381 O O . LEU B 1 261 ? -13.156 9.516 -12.516 1 87.5 261 LEU B O 1
ATOM 4385 N N . PHE B 1 262 ? -12.773 7.586 -13.625 1 83.69 262 PHE B N 1
ATOM 4386 C CA . PHE B 1 262 ? -13.578 8.023 -14.758 1 83.69 262 PHE B CA 1
ATOM 4387 C C . PHE B 1 262 ? -15.062 8.031 -14.406 1 83.69 262 PHE B C 1
ATOM 4389 O O . PHE B 1 262 ? -15.484 7.324 -13.484 1 83.69 262 PHE B O 1
ATOM 4396 N N . SER B 1 263 ? -15.727 8.891 -15.148 1 82.06 263 SER B N 1
ATOM 4397 C CA . SER B 1 263 ? -17.172 8.883 -14.945 1 82.06 263 SER B CA 1
ATOM 4398 C C . SER B 1 263 ? -17.797 7.586 -15.445 1 82.06 263 SER B C 1
ATOM 4400 O O . SER B 1 263 ? -17.656 7.23 -16.625 1 82.06 263 SER B O 1
ATOM 4402 N N . GLY B 1 264 ? -18.344 6.777 -14.586 1 82.69 264 GLY B N 1
ATOM 4403 C CA . GLY B 1 264 ? -18.938 5.5 -14.945 1 82.69 264 GLY B CA 1
ATOM 4404 C C . GLY B 1 264 ? -19.078 4.555 -13.766 1 82.69 264 GLY B C 1
ATOM 4405 O O . GLY B 1 264 ? -19.094 4.992 -12.617 1 82.69 264 GLY B O 1
ATOM 4406 N N . ALA B 1 265 ? -19.359 3.314 -14.133 1 83.19 265 ALA B N 1
ATOM 4407 C CA . ALA B 1 265 ? -19.562 2.289 -13.109 1 83.19 265 ALA B CA 1
ATOM 4408 C C . ALA B 1 265 ? -18.234 1.746 -12.609 1 83.19 265 ALA B C 1
ATOM 4410 O O . ALA B 1 265 ? -17.312 1.523 -13.398 1 83.19 265 ALA B O 1
ATOM 4411 N N . HIS B 1 266 ? -18.188 1.654 -11.328 1 86.56 266 HIS B N 1
ATOM 4412 C CA . HIS B 1 266 ? -16.969 1.127 -10.703 1 86.56 266 HIS B CA 1
ATOM 4413 C C . HIS B 1 266 ? -17.312 0.018 -9.711 1 86.56 266 HIS B C 1
ATOM 4415 O O . HIS B 1 266 ? -18.406 -0.008 -9.148 1 86.56 266 HIS B O 1
ATOM 4421 N N . THR B 1 267 ? -16.422 -0.944 -9.578 1 84.62 267 THR B N 1
ATOM 4422 C CA . THR B 1 267 ? -16.469 -1.957 -8.531 1 84.62 267 THR B CA 1
ATOM 4423 C C . THR B 1 267 ? -15.328 -1.769 -7.539 1 84.62 267 THR B C 1
ATOM 4425 O O . THR B 1 267 ? -14.203 -1.437 -7.93 1 84.62 267 THR B O 1
ATOM 4428 N N . LEU B 1 268 ? -15.656 -1.846 -6.305 1 87.81 268 LEU B N 1
ATOM 4429 C CA . LEU B 1 268 ? -14.672 -1.727 -5.234 1 87.81 268 LEU B CA 1
ATOM 4430 C C . LEU B 1 268 ? -14.719 -2.945 -4.32 1 87.81 268 LEU B C 1
ATOM 4432 O O . LEU B 1 268 ? -15.789 -3.346 -3.861 1 87.81 268 LEU B O 1
ATOM 4436 N N . LEU B 1 269 ? -13.586 -3.635 -4.191 1 86.75 269 LEU B N 1
ATOM 4437 C CA . LEU B 1 269 ? -13.438 -4.754 -3.27 1 86.75 269 LEU B CA 1
ATOM 4438 C C . LEU B 1 269 ? -12.453 -4.41 -2.156 1 86.75 269 LEU B C 1
ATOM 4440 O O . LEU B 1 269 ? -11.297 -4.059 -2.424 1 86.75 269 LEU B O 1
ATOM 4444 N N . LEU B 1 270 ? -12.922 -4.355 -0.908 1 88.31 270 LEU B N 1
ATOM 4445 C CA . LEU B 1 270 ? -12.07 -4.27 0.277 1 88.31 270 LEU B CA 1
ATOM 4446 C C . LEU B 1 270 ? -11.93 -5.633 0.945 1 88.31 270 LEU B C 1
ATOM 4448 O O . LEU B 1 270 ? -12.93 -6.312 1.197 1 88.31 270 LEU B O 1
ATOM 4452 N N . GLU B 1 271 ? -10.719 -6.031 1.193 1 86.38 271 GLU B N 1
ATOM 4453 C CA . GLU B 1 271 ? -10.477 -7.324 1.823 1 86.38 271 GLU B CA 1
ATOM 4454 C C . GLU B 1 271 ? -9.594 -7.18 3.064 1 86.38 271 GLU B C 1
ATOM 4456 O O . GLU B 1 271 ? -8.523 -6.578 3.006 1 86.38 271 GLU B O 1
ATOM 4461 N N . ASN B 1 272 ? -10.156 -7.719 4.184 1 87.12 272 ASN B N 1
ATOM 4462 C CA . ASN B 1 272 ? -9.328 -7.777 5.387 1 87.12 272 ASN B CA 1
ATOM 4463 C C . ASN B 1 272 ? -8.039 -8.562 5.145 1 87.12 272 ASN B C 1
ATOM 4465 O O . ASN B 1 272 ? -8.078 -9.68 4.621 1 87.12 272 ASN B O 1
ATOM 4469 N N . ASN B 1 273 ? -6.938 -7.941 5.418 1 88.12 273 ASN B N 1
ATOM 4470 C CA . ASN B 1 273 ? -5.629 -8.516 5.137 1 88.12 273 ASN B CA 1
ATOM 4471 C C . ASN B 1 273 ? -4.645 -8.266 6.277 1 88.12 273 ASN B C 1
ATOM 4473 O O . ASN B 1 273 ? -3.643 -7.574 6.098 1 88.12 273 ASN B O 1
ATOM 4477 N N . PRO B 1 274 ? -4.918 -8.914 7.426 1 85.25 274 PRO B N 1
ATOM 4478 C CA . PRO B 1 274 ? -4.023 -8.688 8.562 1 85.25 274 PRO B CA 1
ATOM 4479 C C . PRO B 1 274 ? -2.594 -9.148 8.289 1 85.25 274 PRO B C 1
ATOM 4481 O O . PRO B 1 274 ? -2.389 -10.227 7.73 1 85.25 274 PRO B O 1
ATOM 4484 N N . ILE B 1 275 ? -1.665 -8.289 8.641 1 78.81 275 ILE B N 1
ATOM 4485 C CA . ILE B 1 275 ? -0.256 -8.641 8.5 1 78.81 275 ILE B CA 1
ATOM 4486 C C . ILE B 1 275 ? 0.345 -8.945 9.867 1 78.81 275 ILE B C 1
ATOM 4488 O O . ILE B 1 275 ? 1.514 -9.32 9.969 1 78.81 275 ILE B O 1
ATOM 4492 N N . SER B 1 276 ? -0.452 -8.664 10.883 1 74.62 276 SER B N 1
ATOM 4493 C CA . SER B 1 276 ? -0.075 -8.984 12.258 1 74.62 276 SER B CA 1
ATOM 4494 C C . SER B 1 276 ? -1.189 -9.734 12.977 1 74.62 276 SER B C 1
ATOM 4496 O O . SER B 1 276 ? -2.361 -9.609 12.617 1 74.62 276 SER B O 1
ATOM 4498 N N . ASP B 1 277 ? -0.783 -10.422 14.008 1 74.88 277 ASP B N 1
ATOM 4499 C CA . ASP B 1 277 ? -1.769 -11.188 14.766 1 74.88 277 ASP B CA 1
ATOM 4500 C C . ASP B 1 277 ? -2.49 -10.305 15.781 1 74.88 277 ASP B C 1
ATOM 4502 O O . ASP B 1 277 ? -3.525 -10.695 16.328 1 74.88 277 ASP B O 1
ATOM 4506 N N . SER B 1 278 ? -1.948 -9.164 15.984 1 76.75 278 SER B N 1
ATOM 4507 C CA . SER B 1 278 ? -2.547 -8.297 16.984 1 76.75 278 SER B CA 1
ATOM 4508 C C . SER B 1 278 ? -3.508 -7.293 16.359 1 76.75 278 SER B C 1
ATOM 4510 O O . SER B 1 278 ? -4.309 -6.668 17.062 1 76.75 278 SER B O 1
ATOM 4512 N N . ALA B 1 279 ? -3.412 -7.016 15.125 1 81.56 279 ALA B N 1
ATOM 4513 C CA . ALA B 1 279 ? -4.301 -6.125 14.375 1 81.56 279 ALA B CA 1
ATOM 4514 C C . ALA B 1 279 ? -5.066 -6.891 13.305 1 81.56 279 ALA B C 1
ATOM 4516 O O . ALA B 1 279 ? -4.59 -7.035 12.172 1 81.56 279 ALA B O 1
ATOM 4517 N N . THR B 1 280 ? -6.277 -7.348 13.648 1 82.19 280 THR B N 1
ATOM 4518 C CA . THR B 1 280 ? -6.941 -8.297 12.766 1 82.19 280 THR B CA 1
ATOM 4519 C C . THR B 1 280 ? -8.328 -7.797 12.367 1 82.19 280 THR B C 1
ATOM 4521 O O . THR B 1 280 ? -9.031 -8.453 11.602 1 82.19 280 THR B O 1
ATOM 4524 N N . LEU B 1 281 ? -8.617 -6.602 12.789 1 81.69 281 LEU B N 1
ATOM 4525 C CA . LEU B 1 281 ? -9.992 -6.156 12.602 1 81.69 281 LEU B CA 1
ATOM 4526 C C . LEU B 1 281 ? -10.086 -5.145 11.461 1 81.69 281 LEU B C 1
ATOM 4528 O O . LEU B 1 281 ? -9.242 -4.254 11.344 1 81.69 281 LEU B O 1
ATOM 4532 N N . LEU B 1 282 ? -11.008 -5.355 10.57 1 84.94 282 LEU B N 1
ATOM 4533 C CA . LEU B 1 282 ? -11.383 -4.359 9.578 1 84.94 282 LEU B CA 1
ATOM 4534 C C . LEU B 1 282 ? -12.805 -3.869 9.805 1 84.94 282 LEU B C 1
ATOM 4536 O O . LEU B 1 282 ? -13.734 -4.672 9.906 1 84.94 282 LEU B O 1
ATOM 4540 N N . SER B 1 283 ? -12.938 -2.615 10.016 1 83.62 283 SER B N 1
ATOM 4541 C CA . SER B 1 283 ? -14.242 -1.996 10.203 1 83.62 283 SER B CA 1
ATOM 4542 C C . SER B 1 283 ? -14.594 -1.088 9.031 1 83.62 283 SER B C 1
ATOM 4544 O O . SER B 1 283 ? -13.797 -0.235 8.633 1 83.62 283 SER B O 1
ATOM 4546 N N . VAL B 1 284 ? -15.758 -1.343 8.438 1 84.69 284 VAL B N 1
ATOM 4547 C CA . VAL B 1 284 ? -16.266 -0.485 7.371 1 84.69 284 VAL B CA 1
ATOM 4548 C C . VAL B 1 284 ? -17.625 0.073 7.77 1 84.69 284 VAL B C 1
ATOM 4550 O O . VAL B 1 284 ? -18.547 -0.685 8.109 1 84.69 284 VAL B O 1
ATOM 4553 N N . SER B 1 285 ? -17.781 1.331 7.75 1 83.31 285 SER B N 1
ATOM 4554 C CA . SER B 1 285 ? -19.016 1.971 8.195 1 83.31 285 SER B CA 1
ATOM 4555 C C . SER B 1 285 ? -19.859 2.416 7.008 1 83.31 285 SER B C 1
ATOM 4557 O O . SER B 1 285 ? -21.047 2.088 6.93 1 83.31 285 SER B O 1
ATOM 4559 N N . TYR B 1 286 ? -19.297 3.188 6.145 1 84.88 286 TYR B N 1
ATOM 4560 C CA . TYR B 1 286 ? -20.031 3.662 4.973 1 84.88 286 TYR B CA 1
ATOM 4561 C C . TYR B 1 286 ? -19.078 4.184 3.906 1 84.88 286 TYR B C 1
ATOM 4563 O O . TYR B 1 286 ? -17.875 4.332 4.156 1 84.88 286 TYR B O 1
ATOM 4571 N N . GLY B 1 287 ? -19.594 4.324 2.723 1 87.19 287 GLY B N 1
ATOM 4572 C CA . GLY B 1 287 ? -18.891 4.938 1.612 1 87.19 287 GLY B CA 1
ATOM 4573 C C . GLY B 1 287 ? -19.609 6.129 1.024 1 87.19 287 GLY B C 1
ATOM 4574 O O . GLY B 1 287 ? -20.844 6.242 1.15 1 87.19 287 GLY B O 1
ATOM 4575 N N . VAL B 1 288 ? -18.875 7.023 0.494 1 90.06 288 VAL B N 1
ATOM 4576 C CA . VAL B 1 288 ? -19.438 8.172 -0.211 1 90.06 288 VAL B CA 1
ATOM 4577 C C . VAL B 1 288 ? -18.984 8.156 -1.667 1 90.06 288 VAL B C 1
ATOM 4579 O O . VAL B 1 288 ? -17.781 8.047 -1.946 1 90.06 288 VAL B O 1
ATOM 4582 N N . VAL B 1 289 ? -19.891 8.188 -2.566 1 90.38 289 VAL B N 1
ATOM 4583 C CA . VAL B 1 289 ? -19.609 8.305 -3.99 1 90.38 289 VAL B CA 1
ATOM 4584 C C . VAL B 1 289 ? -19.719 9.766 -4.418 1 90.38 289 VAL B C 1
ATOM 4586 O O . VAL B 1 289 ? -20.672 10.461 -4.023 1 90.38 289 VAL B O 1
ATOM 4589 N N . TYR B 1 290 ? -18.734 10.18 -5.172 1 89.94 290 TYR B N 1
ATOM 4590 C CA . TYR B 1 290 ? -18.703 11.547 -5.672 1 89.94 290 TYR B CA 1
ATOM 4591 C C . TYR B 1 290 ? -18.875 11.586 -7.184 1 89.94 290 TYR B C 1
ATOM 4593 O O . TYR B 1 290 ? -18.469 10.656 -7.883 1 89.94 290 TYR B O 1
ATOM 4601 N N . SER B 1 291 ? -19.5 12.609 -7.629 1 87.5 291 SER B N 1
ATOM 4602 C CA . SER B 1 291 ? -19.719 12.797 -9.062 1 87.5 291 SER B CA 1
ATOM 4603 C C . SER B 1 291 ? -19.281 14.188 -9.508 1 87.5 291 SER B C 1
ATOM 4605 O O . SER B 1 291 ? -19.109 15.086 -8.672 1 87.5 291 SER B O 1
ATOM 4607 N N . GLU B 1 292 ? -19.016 14.227 -10.836 1 82.81 292 GLU B N 1
ATOM 4608 C CA . GLU B 1 292 ? -18.672 15.531 -11.398 1 82.81 292 GLU B CA 1
ATOM 4609 C C . GLU B 1 292 ? -19.828 16.531 -11.219 1 82.81 292 GLU B C 1
ATOM 4611 O O . GLU B 1 292 ? -21 16.141 -11.227 1 82.81 292 GLU B O 1
ATOM 4616 N N . GLN B 1 293 ? -19.406 17.75 -11.039 1 74.5 293 GLN B N 1
ATOM 4617 C CA . GLN B 1 293 ? -20.406 18.797 -10.859 1 74.5 293 GLN B CA 1
ATOM 4618 C C . GLN B 1 293 ? -21.359 18.875 -12.062 1 74.5 293 GLN B C 1
ATOM 4620 O O . GLN B 1 293 ? -20.906 18.781 -13.203 1 74.5 293 GLN B O 1
ATOM 4625 N N . GLY B 1 294 ? -22.578 18.969 -11.812 1 63.75 294 GLY B N 1
ATOM 4626 C CA . GLY B 1 294 ? -23.594 19.141 -12.836 1 63.75 294 GLY B CA 1
ATOM 4627 C C . GLY B 1 294 ? -24.078 17.828 -13.414 1 63.75 294 GLY B C 1
ATOM 4628 O O . GLY B 1 294 ? -24.953 17.797 -14.273 1 63.75 294 GLY B O 1
ATOM 4629 N N . THR B 1 295 ? -23.344 16.688 -13.211 1 57.28 295 THR B N 1
ATOM 4630 C CA . THR B 1 295 ? -23.828 15.422 -13.758 1 57.28 295 THR B CA 1
ATOM 4631 C C . THR B 1 295 ? -24.953 14.852 -12.898 1 57.28 295 THR B C 1
ATOM 4633 O O . THR B 1 295 ? -24.812 14.75 -11.672 1 57.28 295 THR B O 1
ATOM 4636 N N . THR B 1 296 ? -26.156 15.281 -13.109 1 48.09 296 THR B N 1
ATOM 4637 C CA . THR B 1 296 ? -27.344 14.758 -12.445 1 48.09 296 THR B CA 1
ATOM 4638 C C . THR B 1 296 ? -27.453 13.25 -12.656 1 48.09 296 THR B C 1
ATOM 4640 O O . THR B 1 296 ? -27.438 12.781 -13.797 1 48.09 296 THR B O 1
ATOM 4643 N N . ASN B 1 297 ? -26.844 12.508 -11.844 1 46.12 297 ASN B N 1
ATOM 4644 C CA . ASN B 1 297 ? -27.078 11.07 -11.992 1 46.12 297 ASN B CA 1
ATOM 4645 C C . ASN B 1 297 ? -28.562 10.734 -11.922 1 46.12 297 ASN B C 1
ATOM 4647 O O . ASN B 1 297 ? -29.25 11.117 -10.977 1 46.12 297 ASN B O 1
ATOM 4651 N N . PRO B 1 298 ? -29.125 10.281 -12.945 1 42.28 298 PRO B N 1
ATOM 4652 C CA . PRO B 1 298 ? -30.531 9.859 -12.812 1 42.28 298 PRO B CA 1
ATOM 4653 C C . PRO B 1 298 ? -30.766 8.953 -11.609 1 42.28 298 PRO B C 1
ATOM 4655 O O . PRO B 1 298 ? -29.875 8.172 -11.242 1 42.28 298 PRO B O 1
ATOM 4658 N N . GLU B 1 299 ? -31.516 9.406 -10.664 1 42.34 299 GLU B N 1
ATOM 4659 C CA . GLU B 1 299 ? -31.984 8.555 -9.57 1 42.34 299 GLU B CA 1
ATOM 4660 C C . GLU B 1 299 ? -32.219 7.125 -10.055 1 42.34 299 GLU B C 1
ATOM 4662 O O . GLU B 1 299 ? -32.812 6.914 -11.117 1 42.34 299 GLU B O 1
ATOM 4667 N N . PRO B 1 300 ? -31.438 6.25 -9.539 1 43.5 300 PRO B N 1
ATOM 4668 C CA . PRO B 1 300 ? -31.922 4.93 -9.961 1 43.5 300 PRO B CA 1
ATOM 4669 C C . PRO B 1 300 ? -33.438 4.789 -9.875 1 43.5 300 PRO B C 1
ATOM 4671 O O . PRO B 1 300 ? -34.062 5.453 -9.055 1 43.5 300 PRO B O 1
ATOM 4674 N N . PRO B 1 301 ? -34.094 4.293 -10.875 1 38.94 301 PRO B N 1
ATOM 4675 C CA . PRO B 1 301 ? -35.531 4.117 -10.742 1 38.94 301 PRO B CA 1
ATOM 4676 C C . PRO B 1 301 ? -35.938 3.414 -9.445 1 38.94 301 PRO B C 1
ATOM 4678 O O . PRO B 1 301 ? -35.156 2.633 -8.906 1 38.94 301 PRO B O 1
ATOM 4681 N N . PRO B 1 302 ? -36.906 3.943 -8.719 1 38.31 302 PRO B N 1
ATOM 4682 C CA . PRO B 1 302 ? -37.375 3.271 -7.512 1 38.31 302 PRO B CA 1
ATOM 4683 C C . PRO B 1 302 ? -37.625 1.776 -7.727 1 38.31 302 PRO B C 1
ATOM 4685 O O . PRO B 1 302 ? -37.906 1.346 -8.844 1 38.31 302 PRO B O 1
ATOM 4688 N N . ASP B 1 303 ? -36.969 0.958 -6.949 1 36.53 303 ASP B N 1
ATOM 4689 C CA . ASP B 1 303 ? -37.312 -0.456 -6.922 1 36.53 303 ASP B CA 1
ATOM 4690 C C . ASP B 1 303 ? -38.844 -0.636 -6.906 1 36.53 303 ASP B C 1
ATOM 4692 O O . ASP B 1 303 ? -39.5 -0.163 -5.988 1 36.53 303 ASP B O 1
ATOM 4696 N N . ASP B 1 304 ? -39.531 -0.708 -8.016 1 35.47 304 ASP B N 1
ATOM 4697 C CA . ASP B 1 304 ? -40.938 -1.141 -8.047 1 35.47 304 ASP B CA 1
ATOM 4698 C C . ASP B 1 304 ? -41.094 -2.527 -7.426 1 35.47 304 ASP B C 1
ATOM 4700 O O . ASP B 1 304 ? -40.75 -3.535 -8.055 1 35.47 304 ASP B O 1
ATOM 4704 N N . GLY B 1 305 ? -40.781 -2.766 -6.129 1 33.59 305 GLY B N 1
ATOM 4705 C CA . GLY B 1 305 ? -41.156 -3.947 -5.371 1 33.59 305 GLY B CA 1
ATOM 4706 C C . GLY B 1 305 ? -42.625 -4.285 -5.5 1 33.59 305 GLY B C 1
ATOM 4707 O O . GLY B 1 305 ? -43.188 -4.945 -4.629 1 33.59 305 GLY B O 1
ATOM 4708 N N . SER B 1 306 ? -43.344 -3.807 -6.457 1 33.47 306 SER B N 1
ATOM 4709 C CA . SER B 1 306 ? -44.75 -4.262 -6.348 1 33.47 306 SER B CA 1
ATOM 4710 C C . SER B 1 306 ? -44.875 -5.746 -6.66 1 33.47 306 SER B C 1
ATOM 4712 O O . SER B 1 306 ? -45.406 -6.129 -7.695 1 33.47 306 SER B O 1
ATOM 4714 N N . GLY B 1 307 ? -43.844 -6.594 -6.43 1 27.77 307 GLY B N 1
ATOM 4715 C CA . GLY B 1 307 ? -44.375 -7.918 -6.723 1 27.77 307 GLY B CA 1
ATOM 4716 C C . GLY B 1 307 ? -45.469 -8.336 -5.789 1 27.77 307 GLY B C 1
ATOM 4717 O O . GLY B 1 307 ? -45.281 -8.414 -4.574 1 27.77 307 GLY B O 1
ATOM 4718 N N . ALA B 1 308 ? -46.781 -8.258 -6.168 1 33.31 308 ALA B N 1
ATOM 4719 C CA . ALA B 1 308 ? -48.062 -8.82 -5.676 1 33.31 308 ALA B CA 1
ATOM 4720 C C . ALA B 1 308 ? -47.938 -10.32 -5.457 1 33.31 308 ALA B C 1
ATOM 4722 O O . ALA B 1 308 ? -47.469 -11.047 -6.344 1 33.31 308 ALA B O 1
ATOM 4723 N N . SER B 1 309 ? -47.781 -10.727 -4.18 1 26.69 309 SER B N 1
ATOM 4724 C CA . SER B 1 309 ? -47.938 -12.117 -3.766 1 26.69 309 SER B CA 1
ATOM 4725 C C . SER B 1 309 ? -49.188 -12.727 -4.41 1 26.69 309 SER B C 1
ATOM 4727 O O . SER B 1 309 ? -50.281 -12.133 -4.391 1 26.69 309 SER B O 1
ATOM 4729 N N . PRO B 1 310 ? -49.031 -13.695 -5.387 1 31.31 310 PRO B N 1
ATOM 4730 C CA . PRO B 1 310 ? -50.219 -14.422 -5.801 1 31.31 310 PRO B CA 1
ATOM 4731 C C . PRO B 1 310 ? -51.031 -14.977 -4.617 1 31.31 310 PRO B C 1
ATOM 4733 O O . PRO B 1 310 ? -50.438 -15.219 -3.549 1 31.31 310 PRO B O 1
ATOM 4736 N N . GLU B 1 311 ? -52.469 -14.828 -4.477 1 25.77 311 GLU B N 1
ATOM 4737 C CA . GLU B 1 311 ? -53.344 -15.555 -3.566 1 25.77 311 GLU B CA 1
ATOM 4738 C C . GLU B 1 311 ? -53.156 -17.062 -3.701 1 25.77 311 GLU B C 1
ATOM 4740 O O . GLU B 1 311 ? -53 -17.578 -4.809 1 25.77 311 GLU B O 1
#

Radius of gyration: 25.05 Å; Cα contacts (8 Å, |Δi|>4): 1749; chains: 2; bounding box: 102×63×65 Å

Nearest PDB structures (foldseek):
  6f2p-assembly1_A  TM=3.504E-01  e=3.318E-08  Paenibacillus
  7ehg-assembly5_E  TM=5.561E-01  e=9.674E-05  Microbacterium sp. XT11
  2w46-assembly2_B  TM=6.124E-01  e=8.394E-04  Cellvibrio japonicus
  2w3j-assembly1_A  TM=5.633E-01  e=1.725E-03  uncultured bacterium
  5x7h-assembly1_A  TM=3.280E-01  e=3.656E-04  Paenibacillus sp. 598K

Sequence (622 aa):
MPVNVTVSHASPLLNYIPRNAWFTVSGPLDEPELFVFSNTSFHATNGTSRANASVAFSWWGTVSHAGVWLYGIPLTDSGQYNVVLDGTSQDLRGFPGEFRGLGNPDLLFSASDLFPGEHEVRVVNTGTVEGASILTIDHLVFESDLETDTTIEHNSTLCEWEPKTDNAWQVDEDSHLPSGKNVDEFHSLTYLDRPREGSGIAIYGYLQESSASFSVTIDGHIDTPYIPNAGYGVGQGIADVDQAVNQSERTLGLLYANMNLFSGAHTLLLENNPISDSATLLSVSYGVVYSEQGTTNPEPPPDDGSGASPEMPVNVTVSHASPLLNYIPRNAWFTVSGPLDEPELFVFSNTSFHATNGTSRANASVAFSWWGTVSHAGVWLYGIPLTDSGQYNVVLDGTSQDLRGFPGEFRGLGNPDLLFSASDLFPGEHEVRVVNTGTVEGASILTIDHLVFESDLETDTTIEHNSTLCEWEPKTDNAWQVDEDSHLPSGKNVDEFHSLTYLDRPREGSGIAIYGYLQESSASFSVTIDGHIDTPYIPNAGYGVGQGIADVDQAVNQSERTLGLLYANMNLFSGAHTLLLENNPISDSATLLSVSYGVVYSEQGTTNPEPPPDDGSGASPE

Organism: Pycnoporus cinnabarinus (NCBI:txid5643)

pLDDT: mean 74.58, std 19.65, range [22.97, 97.0]

Secondary structure (DSSP, 8-state):
-PEEEEEETT-TTSEEESGGGEEEEE--S-SGGG-SSS--EEEEE-TTT-TT-EEEEEEEE-SS---EEEEE---TTB--EEEEETTEEEEE---------TT-PEEEEEE-SPPSEEEEEEEEE---BTTB-B-EE-EEEEEES-EEEEEEETTSTT-EES--STTTEEEE-----SS---EEEE-S-EEEEEEEEESEEEEEEEE-TTBPPEEEEETTEEPSPB----S-----S-TT--S---TT--EEEEEEEE----SEEEEEEEEE--SSSS--BEEE-EEEEEE-TT-----------------/--EEEEEETT-TTSEEESGGGEEEEE--S-SGGG-SSS--EEEEE-TTT-TT-EEEEEEEE-SS---EEEEE---TTB--EEEEETTEEEEE---------TT-PEEEEEE-SPPSEEEEEEEEE---BTTB-B-EE-EEEEEES-EEEEEEETTSTT-EESS-STTTB--------SS-----EE-S-EEEEEEEEESEEEEEEEE-TTBPPEEEEETTEEPSPB----S-----S-TT--S---TT--EEEEEEEE----SEEEEEEEEE--SSSS--BEE--EEEEEE-TT-----------------

Solvent-accessible surface area (backbone atoms only — not comparable to full-atom values): 31634 Å² total; per-residue (Å²): 112,64,36,76,48,66,37,41,50,41,16,25,67,52,44,50,32,36,35,76,39,42,19,34,42,26,58,60,67,71,62,65,81,75,58,68,80,78,71,50,44,29,32,32,40,51,54,88,70,50,83,59,30,28,40,36,40,46,48,46,17,33,80,73,34,10,33,39,39,34,27,15,55,40,23,59,26,21,14,34,31,32,37,32,50,72,84,46,75,45,80,43,74,38,59,58,26,74,61,76,53,79,76,48,62,40,81,72,46,72,51,63,74,36,71,54,38,82,35,25,42,34,41,30,32,63,25,77,46,86,68,21,28,27,46,45,36,32,32,35,36,39,29,26,39,36,24,87,67,47,74,44,48,63,82,34,89,60,44,44,68,34,60,81,51,88,72,32,58,36,72,35,73,72,62,70,58,81,70,83,70,38,43,17,53,20,46,35,40,29,36,32,60,49,60,43,72,22,21,21,40,36,34,30,16,48,40,23,38,40,35,21,24,27,34,44,28,50,71,56,38,53,53,55,46,38,51,51,53,35,60,47,38,77,50,68,80,48,64,93,51,68,69,44,48,51,65,77,61,70,40,80,33,36,59,45,73,46,63,75,45,66,82,36,69,39,32,40,32,41,28,37,24,24,81,46,90,73,16,56,33,28,32,54,33,34,32,37,34,18,24,54,71,88,64,75,68,75,70,73,75,76,82,79,70,75,75,76,76,81,132,112,64,35,77,48,65,38,40,51,42,16,25,66,53,44,48,34,35,35,74,39,42,21,36,42,24,61,61,66,72,61,64,80,75,55,69,78,79,68,48,44,29,33,32,41,51,59,86,66,48,80,59,29,28,39,36,40,47,50,48,18,33,81,72,35,9,33,40,39,34,27,15,53,42,24,57,27,21,14,34,31,32,38,30,49,72,85,46,74,45,82,41,77,36,61,58,26,72,61,75,54,77,74,50,61,39,81,73,46,72,52,66,74,37,71,55,38,82,36,24,44,33,42,30,34,64,24,77,46,88,70,21,30,29,45,42,37,32,35,35,36,39,28,26,38,36,24,86,66,46,76,43,48,62,83,35,89,59,45,44,66,34,62,80,53,87,72,33,58,36,72,32,72,72,63,70,58,81,70,81,71,37,45,12,57,18,40,43,39,31,35,33,61,45,62,42,73,24,21,22,40,36,34,31,15,49,41,23,38,38,34,21,24,27,34,44,29,50,73,55,38,54,55,56,47,38,51,51,53,37,56,48,43,77,47,71,80,48,65,95,51,69,68,46,49,52,64,73,60,70,37,82,34,36,60,45,75,47,62,75,44,66,82,36,69,40,32,37,31,41,26,38,23,24,81,46,92,72,16,54,31,29,32,55,36,34,32,38,34,18,24,55,71,87,62,73,69,75,70,73,74,76,80,78,71,75,74,75,77,81,133